Protein AF-0000000075213622 (afdb_homodimer)

Solvent-accessible surface area (backbone atoms only — not comparable to full-atom values): 25535 Å² total; per-residue (Å²): 132,54,26,44,43,54,54,49,51,51,46,37,71,61,25,39,61,85,67,30,54,88,82,57,51,57,38,82,80,42,75,55,56,82,38,69,41,51,27,35,33,34,40,50,58,63,42,59,69,46,49,52,51,34,58,75,68,65,31,28,29,39,41,19,34,44,50,78,57,61,88,70,76,94,72,79,48,86,88,35,46,69,38,47,29,57,76,63,66,26,27,33,37,25,46,32,58,16,24,32,38,19,79,76,12,23,26,47,36,39,36,55,63,69,54,42,38,86,65,48,70,40,80,87,27,52,28,30,34,22,29,44,89,61,68,35,47,46,70,57,47,52,54,48,49,29,64,64,49,70,44,75,41,34,35,30,29,70,50,95,58,66,36,36,33,37,22,33,15,50,22,73,42,59,90,46,49,69,66,33,58,76,75,24,48,28,36,41,29,10,50,66,53,65,70,59,49,51,50,30,49,77,68,65,36,25,36,33,28,50,30,32,64,46,31,34,37,59,24,51,56,58,46,49,59,61,49,44,71,72,39,73,80,38,46,78,40,73,49,78,88,69,75,67,64,41,71,83,134,54,25,45,42,55,55,49,50,52,45,35,70,62,24,38,63,86,67,30,52,88,83,57,52,56,39,82,79,43,75,55,56,81,39,70,39,51,27,34,32,35,40,49,58,64,41,58,70,46,50,51,51,33,58,75,69,64,31,29,30,39,40,21,31,46,47,78,57,60,86,70,78,93,72,81,48,86,86,35,46,69,37,47,30,58,75,63,65,27,27,33,38,24,47,32,57,16,24,33,38,18,80,75,12,24,24,47,38,39,35,55,63,69,53,43,40,87,64,48,70,40,79,88,26,53,28,30,36,22,28,43,91,62,69,35,47,45,70,57,46,52,54,48,48,29,64,64,49,72,44,77,43,35,34,31,28,70,52,95,58,66,36,35,32,37,21,32,14,49,22,74,42,61,89,45,48,70,64,34,57,76,74,25,49,28,36,40,27,10,49,65,50,65,70,59,49,50,50,30,49,78,67,66,38,24,36,34,28,50,28,33,63,46,31,32,38,60,23,51,58,58,46,52,59,60,48,45,70,71,38,74,80,37,47,79,41,72,48,79,87,70,76,68,65,41,69,83

InterPro domains:
  IPR002678 DUF34/NIF3 [PF01784] (3-243)
  IPR002678 DUF34/NIF3 [PTHR13799] (2-243)
  IPR002678 DUF34/NIF3 [TIGR00486] (4-237)
  IPR036069 DUF34/NIF3 superfamily [SSF102705] (1-245)

Nearest PDB structures (foldseek):
  2nyd-assembly1_A-3  TM=9.120E-01  e=1.279E-28  Staphylococcus aureus subsp. aureus N315
  3lnl-assembly1_A  TM=9.006E-01  e=4.734E-28  Staphylococcus aureus subsp. aureus N315
  3lnl-assembly1_B  TM=8.979E-01  e=3.842E-27  Staphylococcus aureus subsp. aureus N315
  2nyd-assembly1_B-3  TM=8.977E-01  e=7.390E-27  Staphylococcus aureus subsp. aureus N315
  2gx8-assembly1_C-2  TM=9.146E-01  e=9.361E-25  Bacillus cereus ATCC 14579

Secondary structure (DSSP, 8-state):
--BHHHHHHHHHHHS-GGGS-TT---EEEES-TT-B-SEEEEESS--HHHHHHHHHTT-SEEEESS-S-SS--S---TTSHHHHHHHTT-EEEE--HHHHHSTTSHHHHHHHHTT-EEEEEETTTTEEEEEEEEEE-HHHHHHHHHHHHT-SS-EEE--SSPEEEEEEE-SS-GGGHHHHHTT-SEEEES---HHHHHHHHHTT-EEEE--HHHHHHHHHHTHHHHHHHH-TTSEEEEPP----EEE-/--BHHHHHHHHHHHS-GGGS-TT---EEEES-TT-B-SEEEEESS--HHHHHHHHHTT-SEEEESS-S-SS--S---TTSHHHHHHHTT-EEEE--HHHHHSTTSHHHHHHHHTT-EEEEEETTTTEEEEEEEEEE-HHHHHHHHHHHHT-SS-EEE--SSPEEEEEEE-SS-GGGHHHHHTT-SEEEES---HHHHHHHHHTT-EEEE--HHHHHHHHHHTHHHHHHHH-TTSEEEEPP----EEE-

Sequence (496 aa):
MTTVKNIYDYINSVAPYESQEEWDNSGHLVGDFRKEVKKVVMSLDCTKAVVNFAKDINADLVLTHHPLIFGGLKNVMSDTAVYNLINSNIAYLCAHTNFDKAECGINTNLAKLLGLNDTYTMCDGFVLVGSLDSPMSMDDFAEYIEQQLGTAGIRYIDTDKLIKTVAVGGGACSEFMFDALQKADCFVTGDLKYHEMLDASEAGFAVVSAGHFETENLPFLMFKENLEQIFTDVEFVVAPRENPVKTIMTTVKNIYDYINSVAPYESQEEWDNSGHLVGDFRKEVKKVVMSLDCTKAVVNFAKDINADLVLTHHPLIFGGLKNVMSDTAVYNLINSNIAYLCAHTNFDKAECGINTNLAKLLGLNDTYTMCDGFVLVGSLDSPMSMDDFAEYIEQQLGTAGIRYIDTDKLIKTVAVGGGACSEFMFDALQKADCFVTGDLKYHEMLDASEAGFAVVSAGHFETENLPFLMFKENLEQIFTDVEFVVAPRENPVKTI

Structure (mmCIF, N/CA/C/O backbone):
data_AF-0000000075213622-model_v1
#
loop_
_entity.id
_entity.type
_entity.pdbx_description
1 polymer 'GTP cyclohydrolase 1 type 2 homolog'
#
loop_
_atom_site.group_PDB
_atom_site.id
_atom_site.type_symbol
_atom_site.label_atom_id
_atom_site.label_alt_id
_atom_site.label_comp_id
_atom_site.label_asym_id
_atom_site.label_entity_id
_atom_site.label_seq_id
_atom_site.pdbx_PDB_ins_code
_atom_site.Cartn_x
_atom_site.Cartn_y
_atom_site.Cartn_z
_atom_site.occupancy
_atom_site.B_iso_or_equiv
_atom_site.auth_seq_id
_atom_site.auth_comp_id
_atom_site.auth_asym_id
_atom_site.auth_atom_id
_atom_site.pdbx_PDB_model_num
ATOM 1 N N . MET A 1 1 ? -8.25 -41.625 -14.445 1 91.75 1 MET A N 1
ATOM 2 C CA . MET A 1 1 ? -9.07 -40.438 -14.219 1 91.75 1 MET A CA 1
ATOM 3 C C . MET A 1 1 ? -8.469 -39.562 -13.125 1 91.75 1 MET A C 1
ATOM 5 O O . MET A 1 1 ? -8.188 -40.031 -12.023 1 91.75 1 MET A O 1
ATOM 9 N N . THR A 1 2 ? -8.156 -38.406 -13.398 1 97.94 2 THR A N 1
ATOM 10 C CA . THR A 1 2 ? -7.508 -37.5 -12.469 1 97.94 2 THR A CA 1
ATOM 11 C C . THR A 1 2 ? -8.477 -37.062 -11.367 1 97.94 2 THR A C 1
ATOM 13 O O . THR A 1 2 ? -9.648 -36.781 -11.641 1 97.94 2 THR A O 1
ATOM 16 N N . THR A 1 3 ? -7.988 -37.094 -10.117 1 98.56 3 THR A N 1
ATOM 17 C CA . THR A 1 3 ? -8.797 -36.656 -8.984 1 98.56 3 THR A CA 1
ATOM 18 C C . THR A 1 3 ? -8.188 -35.406 -8.336 1 98.56 3 THR A C 1
ATOM 20 O O . THR A 1 3 ? -7.066 -35.031 -8.656 1 98.56 3 THR A O 1
ATOM 23 N N . VAL A 1 4 ? -8.953 -34.844 -7.414 1 98.62 4 VAL A N 1
ATOM 24 C CA . VAL A 1 4 ? -8.453 -33.719 -6.637 1 98.62 4 VAL A CA 1
ATOM 25 C C . VAL A 1 4 ? -7.164 -34.094 -5.918 1 98.62 4 VAL A C 1
ATOM 27 O O . VAL A 1 4 ? -6.211 -33.312 -5.863 1 98.62 4 VAL A O 1
ATOM 30 N N . LYS A 1 5 ? -7.117 -35.312 -5.449 1 98.62 5 LYS A N 1
ATOM 31 C CA . LYS A 1 5 ? -5.949 -35.812 -4.73 1 98.62 5 LYS A CA 1
ATOM 32 C C . LYS A 1 5 ? -4.727 -35.875 -5.641 1 98.62 5 LYS A C 1
ATOM 34 O O . LYS A 1 5 ? -3.615 -35.531 -5.219 1 98.62 5 LYS A O 1
ATOM 39 N N . ASN A 1 6 ? -4.957 -36.312 -6.82 1 98.69 6 ASN A N 1
ATOM 40 C CA . ASN A 1 6 ? -3.846 -36.344 -7.766 1 98.69 6 ASN A CA 1
ATOM 41 C C . ASN A 1 6 ? -3.217 -34.969 -7.977 1 98.69 6 ASN A C 1
ATOM 43 O O . ASN A 1 6 ? -1.992 -34.844 -7.984 1 98.69 6 ASN A O 1
ATOM 47 N N . ILE A 1 7 ? -4.039 -34 -8.141 1 98.69 7 ILE A N 1
ATOM 48 C CA . ILE A 1 7 ? -3.564 -32.625 -8.359 1 98.69 7 ILE A CA 1
ATOM 49 C C . ILE A 1 7 ? -2.898 -32.094 -7.086 1 98.69 7 ILE A C 1
ATOM 51 O O . ILE A 1 7 ? -1.819 -31.516 -7.145 1 98.69 7 ILE A O 1
ATOM 55 N N . TYR A 1 8 ? -3.512 -32.375 -6.012 1 98.75 8 TYR A N 1
ATOM 56 C CA . TYR A 1 8 ? -2.934 -32.031 -4.719 1 98.75 8 TYR A CA 1
ATOM 57 C C . TYR A 1 8 ? -1.547 -32.656 -4.559 1 98.75 8 TYR A C 1
ATOM 59 O O . TYR A 1 8 ? -0.603 -31.953 -4.156 1 98.75 8 TYR A O 1
ATOM 67 N N . ASP A 1 9 ? -1.453 -33.906 -4.836 1 98.75 9 ASP A N 1
ATOM 68 C CA . ASP A 1 9 ? -0.198 -34.625 -4.656 1 98.75 9 ASP A CA 1
ATOM 69 C C . ASP A 1 9 ? 0.89 -34.062 -5.574 1 98.75 9 ASP A C 1
ATOM 71 O O . ASP A 1 9 ? 2.055 -33.969 -5.176 1 98.75 9 ASP A O 1
ATOM 75 N N . TYR A 1 10 ? 0.536 -33.781 -6.738 1 98.44 10 TYR A N 1
ATOM 76 C CA . TYR A 1 10 ? 1.529 -33.188 -7.637 1 98.44 10 TYR A CA 1
ATOM 77 C C . TYR A 1 10 ? 2.018 -31.844 -7.109 1 98.44 10 TYR A C 1
ATOM 79 O O . TYR A 1 10 ? 3.223 -31.609 -7.039 1 98.44 10 TYR A O 1
ATOM 87 N N . ILE A 1 11 ? 1.099 -30.984 -6.719 1 98.69 11 ILE A N 1
ATOM 88 C CA . ILE A 1 11 ? 1.488 -29.688 -6.176 1 98.69 11 ILE A CA 1
ATOM 89 C C . ILE A 1 11 ? 2.379 -29.891 -4.953 1 98.69 11 ILE A C 1
ATOM 91 O O . ILE A 1 11 ? 3.408 -29.219 -4.812 1 98.69 11 ILE A O 1
ATOM 95 N N . ASN A 1 12 ? 1.984 -30.812 -4.145 1 98.62 12 ASN A N 1
ATOM 96 C CA . ASN A 1 12 ? 2.762 -31.109 -2.947 1 98.62 12 ASN A CA 1
ATOM 97 C C . ASN A 1 12 ? 4.18 -31.562 -3.297 1 98.62 12 ASN A C 1
ATOM 99 O O . ASN A 1 12 ? 5.117 -31.328 -2.533 1 98.62 12 ASN A O 1
ATOM 103 N N . SER A 1 13 ? 4.359 -32.219 -4.367 1 98.38 13 SER A N 1
ATOM 104 C CA . SER A 1 13 ? 5.672 -32.688 -4.777 1 98.38 13 SER A CA 1
ATOM 105 C C . SER A 1 13 ? 6.574 -31.562 -5.234 1 98.38 13 SER A C 1
ATOM 107 O O . SER A 1 13 ? 7.785 -31.594 -5.008 1 98.38 13 SER A O 1
ATOM 109 N N . VAL A 1 14 ? 6.07 -30.531 -5.816 1 97.94 14 VAL A N 1
ATOM 110 C CA . VAL A 1 14 ? 6.895 -29.469 -6.375 1 97.94 14 VAL A CA 1
ATOM 111 C C . VAL A 1 14 ? 6.91 -28.266 -5.422 1 97.94 14 VAL A C 1
ATOM 113 O O . VAL A 1 14 ? 7.832 -27.453 -5.453 1 97.94 14 VAL A O 1
ATOM 116 N N . ALA A 1 15 ? 5.898 -28.141 -4.656 1 98.19 15 ALA A N 1
ATOM 117 C CA . ALA A 1 15 ? 5.742 -27.125 -3.617 1 98.19 15 ALA A CA 1
ATOM 118 C C . ALA A 1 15 ? 5.141 -27.734 -2.35 1 98.19 15 ALA A C 1
ATOM 120 O O . ALA A 1 15 ? 3.955 -27.547 -2.07 1 98.19 15 ALA A O 1
ATOM 121 N N . PRO A 1 16 ? 5.965 -28.328 -1.619 1 98.31 16 PRO A N 1
ATOM 122 C CA . PRO A 1 16 ? 5.445 -29.078 -0.468 1 98.31 16 PRO A CA 1
ATOM 123 C C . PRO A 1 16 ? 4.613 -28.203 0.471 1 98.31 16 PRO A C 1
ATOM 125 O O . PRO A 1 16 ? 5.078 -27.156 0.91 1 98.31 16 PRO A O 1
ATOM 128 N N . TYR A 1 17 ? 3.404 -28.703 0.839 1 98.19 17 TYR A N 1
ATOM 129 C CA . TYR A 1 17 ? 2.498 -27.953 1.697 1 98.19 17 TYR A CA 1
ATOM 130 C C . TYR A 1 17 ? 3.074 -27.797 3.1 1 98.19 17 TYR A C 1
ATOM 132 O O . TYR A 1 17 ? 2.803 -26.812 3.785 1 98.19 17 TYR A O 1
ATOM 140 N N . GLU A 1 18 ? 3.949 -28.656 3.51 1 97.44 18 GLU A N 1
ATOM 141 C CA . GLU A 1 18 ? 4.559 -28.609 4.836 1 97.44 18 GLU A CA 1
ATOM 142 C C . GLU A 1 18 ? 5.52 -27.422 4.957 1 97.44 18 GLU A C 1
ATOM 144 O O . GLU A 1 18 ? 5.875 -27.016 6.062 1 97.44 18 GLU A O 1
ATOM 149 N N . SER A 1 19 ? 5.977 -26.891 3.857 1 97.06 19 SER A N 1
ATOM 150 C CA . SER A 1 19 ? 6.934 -25.797 3.869 1 97.06 19 SER A CA 1
ATOM 151 C C . SER A 1 19 ? 6.23 -24.453 4.043 1 97.06 19 SER A C 1
ATOM 153 O O . SER A 1 19 ? 6.887 -23.422 4.172 1 97.06 19 SER A O 1
ATOM 155 N N . GLN A 1 20 ? 4.859 -24.453 4.102 1 97.31 20 GLN A N 1
ATOM 156 C CA . GLN A 1 20 ? 4.121 -23.203 4.223 1 97.31 20 GLN A CA 1
ATOM 157 C C . GLN A 1 20 ? 4.398 -22.531 5.562 1 97.31 20 GLN A C 1
ATOM 159 O O . GLN A 1 20 ? 4.82 -23.188 6.52 1 97.31 20 GLN A O 1
ATOM 164 N N . GLU A 1 21 ? 4.242 -21.234 5.637 1 96.81 21 GLU A N 1
ATOM 165 C CA . GLU A 1 21 ? 4.367 -20.531 6.914 1 96.81 21 GLU A CA 1
ATOM 166 C C . GLU A 1 21 ? 3.352 -21.047 7.93 1 96.81 21 GLU A C 1
ATOM 168 O O . GLU A 1 21 ? 2.266 -21.5 7.555 1 96.81 21 GLU A O 1
ATOM 173 N N . GLU A 1 22 ? 3.652 -20.891 9.188 1 95.31 22 GLU A N 1
ATOM 174 C CA . GLU A 1 22 ? 2.82 -21.422 10.266 1 95.31 22 GLU A CA 1
ATOM 175 C C . GLU A 1 22 ? 1.437 -20.766 10.25 1 95.31 22 GLU A C 1
ATOM 177 O O . GLU A 1 22 ? 0.438 -21.422 10.562 1 95.31 22 GLU A O 1
ATOM 182 N N . TRP A 1 23 ? 1.413 -19.516 9.891 1 94.31 23 TRP A N 1
ATOM 183 C CA . TRP A 1 23 ? 0.159 -18.766 9.938 1 94.31 23 TRP A CA 1
ATOM 184 C C . TRP A 1 23 ? -0.68 -19.031 8.695 1 94.31 23 TRP A C 1
ATOM 186 O O . TRP A 1 23 ? -1.842 -18.625 8.617 1 94.31 23 TRP A O 1
ATOM 196 N N . ASP A 1 24 ? -0.094 -19.656 7.715 1 96.31 24 ASP A N 1
ATOM 197 C CA . ASP A 1 24 ? -0.722 -19.859 6.414 1 96.31 24 ASP A CA 1
ATOM 198 C C . ASP A 1 24 ? -1.723 -21 6.457 1 96.31 24 ASP A C 1
ATOM 200 O O . ASP A 1 24 ? -1.814 -21.719 7.457 1 96.31 24 ASP A O 1
ATOM 204 N N . ASN A 1 25 ? -2.584 -21.109 5.359 1 97 25 ASN A N 1
ATOM 205 C CA . ASN A 1 25 ? -3.568 -22.172 5.254 1 97 25 ASN A CA 1
ATOM 206 C C . ASN A 1 25 ? -3.682 -22.703 3.826 1 97 25 ASN A C 1
ATOM 208 O O . ASN A 1 25 ? -4.777 -22.75 3.266 1 97 25 ASN A O 1
ATOM 212 N N . SER A 1 26 ? -2.566 -23.047 3.279 1 97.88 26 SER A N 1
ATOM 213 C CA . SER A 1 26 ? -2.541 -23.641 1.942 1 97.88 26 SER A CA 1
ATOM 214 C C . SER A 1 26 ? -2.959 -25.094 1.971 1 97.88 26 SER A C 1
ATOM 216 O O . SER A 1 26 ? -2.701 -25.812 2.947 1 97.88 26 SER A O 1
ATOM 218 N N . GLY A 1 27 ? -3.609 -25.594 0.92 1 97.94 27 GLY A N 1
ATOM 219 C CA . GLY A 1 27 ? -3.986 -27 0.844 1 97.94 27 GLY A CA 1
ATOM 220 C C . GLY A 1 27 ? -5.367 -27.219 0.259 1 97.94 27 GLY A C 1
ATOM 221 O O . GLY A 1 27 ? -5.828 -26.422 -0.57 1 97.94 27 GLY A O 1
ATOM 222 N N . HIS A 1 28 ? -5.879 -28.438 0.481 1 98.06 28 HIS A N 1
ATOM 223 C CA . HIS A 1 28 ? -7.25 -28.781 0.128 1 98.06 28 HIS A CA 1
ATOM 224 C C . HIS A 1 28 ? -8.227 -28.297 1.199 1 98.06 28 HIS A C 1
ATOM 226 O O . HIS A 1 28 ? -8.305 -28.891 2.277 1 98.06 28 HIS A O 1
ATOM 232 N N . LEU A 1 29 ? -9.016 -27.25 0.853 1 97.06 29 LEU A N 1
ATOM 233 C CA . LEU A 1 29 ? -9.781 -26.578 1.904 1 97.06 29 LEU A CA 1
ATOM 234 C C . LEU A 1 29 ? -11.273 -26.859 1.739 1 97.06 29 LEU A C 1
ATOM 236 O O . LEU A 1 29 ? -12.047 -26.672 2.68 1 97.06 29 LEU A O 1
ATOM 240 N N . VAL A 1 30 ? -11.695 -27.172 0.53 1 97 30 VAL A N 1
ATOM 241 C CA . VAL A 1 30 ? -13.109 -27.453 0.294 1 97 30 VAL A CA 1
ATOM 242 C C . VAL A 1 30 ? -13.25 -28.656 -0.64 1 97 30 VAL A C 1
ATOM 244 O O . VAL A 1 30 ? -12.609 -28.719 -1.688 1 97 30 VAL A O 1
ATOM 247 N N . GLY A 1 31 ? -14.102 -29.656 -0.318 1 96.38 31 GLY A N 1
ATOM 248 C CA . GLY A 1 31 ? -14.461 -30.734 -1.235 1 96.38 31 GLY A CA 1
ATOM 249 C C . GLY A 1 31 ? -13.922 -32.094 -0.82 1 96.38 31 GLY A C 1
ATOM 250 O O . GLY A 1 31 ? -13.672 -32.312 0.364 1 96.38 31 GLY A O 1
ATOM 251 N N . ASP A 1 32 ? -13.922 -33.031 -1.831 1 96.44 32 ASP A N 1
ATOM 252 C CA . ASP A 1 32 ? -13.539 -34.406 -1.654 1 96.44 32 ASP A CA 1
ATOM 253 C C . ASP A 1 32 ? -12.312 -34.75 -2.502 1 96.44 32 ASP A C 1
ATOM 255 O O . ASP A 1 32 ? -12.297 -34.531 -3.711 1 96.44 32 ASP A O 1
ATOM 259 N N . PHE A 1 33 ? -11.375 -35.281 -1.817 1 96.25 33 PHE A N 1
ATOM 260 C CA . PHE A 1 33 ? -10.156 -35.719 -2.506 1 96.25 33 PHE A CA 1
ATOM 261 C C . PHE A 1 33 ? -10.461 -36.719 -3.605 1 96.25 33 PHE A C 1
ATOM 263 O O . PHE A 1 33 ? -9.75 -36.781 -4.605 1 96.25 33 PHE A O 1
ATOM 270 N N . ARG A 1 34 ? -11.586 -37.469 -3.488 1 96.94 34 ARG A N 1
ATOM 271 C CA . ARG A 1 34 ? -11.922 -38.562 -4.414 1 96.94 34 ARG A CA 1
ATOM 272 C C . ARG A 1 34 ? -12.656 -38.031 -5.637 1 96.94 34 ARG A C 1
ATOM 274 O O . ARG A 1 34 ? -12.82 -38.75 -6.629 1 96.94 34 ARG A O 1
ATOM 281 N N . LYS A 1 35 ? -12.891 -36.719 -5.609 1 97.75 35 LYS A N 1
ATOM 282 C CA . LYS A 1 35 ? -13.664 -36.156 -6.715 1 97.75 35 LYS A CA 1
ATOM 283 C C . LYS A 1 35 ? -12.867 -36.188 -8.016 1 97.75 35 LYS A C 1
ATOM 285 O O . LYS A 1 35 ? -11.695 -35.812 -8.039 1 97.75 35 LYS A O 1
ATOM 290 N N . GLU A 1 36 ? -13.594 -36.656 -9.031 1 98.38 36 GLU A N 1
ATOM 291 C CA . GLU A 1 36 ? -12.984 -36.625 -10.359 1 98.38 36 GLU A CA 1
ATOM 292 C C . GLU A 1 36 ? -12.922 -35.188 -10.883 1 98.38 36 GLU A C 1
ATOM 294 O O . GLU A 1 36 ? -13.867 -34.406 -10.703 1 98.38 36 GLU A O 1
ATOM 299 N N . VAL A 1 37 ? -11.789 -34.906 -11.586 1 98.69 37 VAL A N 1
ATOM 300 C CA . VAL A 1 37 ? -11.578 -33.562 -12.094 1 98.69 37 VAL A CA 1
ATOM 301 C C . VAL A 1 37 ? -11.375 -33.594 -13.609 1 98.69 37 VAL A C 1
ATOM 303 O O . VAL A 1 37 ? -10.469 -34.281 -14.102 1 98.69 37 VAL A O 1
ATOM 306 N N . LYS A 1 38 ? -12.188 -32.812 -14.273 1 98.56 38 LYS A N 1
ATOM 307 C CA . LYS A 1 38 ? -12.039 -32.656 -15.719 1 98.56 38 LYS A CA 1
ATOM 308 C C . LYS A 1 38 ? -11.711 -31.219 -16.078 1 98.56 38 LYS A C 1
ATOM 310 O O . LYS A 1 38 ? -11.195 -30.953 -17.172 1 98.56 38 LYS A O 1
ATOM 315 N N . LYS A 1 39 ? -12.156 -30.422 -15.344 1 98.31 39 LYS A N 1
ATOM 316 C CA . LYS A 1 39 ? -11.961 -29 -15.609 1 98.31 39 LYS A CA 1
ATOM 317 C C . LYS A 1 39 ? -11.562 -28.25 -14.336 1 98.31 39 LYS A C 1
ATOM 319 O O . LYS A 1 39 ? -12.227 -28.375 -13.305 1 98.31 39 LYS A O 1
ATOM 324 N N . VAL A 1 40 ? -10.438 -27.484 -14.375 1 98.88 40 VAL A N 1
ATOM 325 C CA . VAL A 1 40 ? -9.922 -26.703 -13.258 1 98.88 40 VAL A CA 1
ATOM 326 C C . VAL A 1 40 ? -9.914 -25.219 -13.633 1 98.88 40 VAL A C 1
ATOM 328 O O . VAL A 1 40 ? -9.445 -24.844 -14.711 1 98.88 40 VAL A O 1
ATOM 331 N N . VAL A 1 41 ? -10.461 -24.375 -12.781 1 98.62 41 VAL A N 1
ATOM 332 C CA . VAL A 1 41 ? -10.336 -22.922 -12.922 1 98.62 41 VAL A CA 1
ATOM 333 C C . VAL A 1 41 ? -9.195 -22.406 -12.039 1 98.62 41 VAL A C 1
ATOM 335 O O . VAL A 1 41 ? -9.141 -22.719 -10.852 1 98.62 41 VAL A O 1
ATOM 338 N N . MET A 1 42 ? -8.289 -21.703 -12.672 1 98.44 42 MET A N 1
ATOM 339 C CA . MET A 1 42 ? -7.164 -21.125 -11.938 1 98.44 42 MET A CA 1
ATOM 340 C C . MET A 1 42 ? -7.324 -19.609 -11.812 1 98.44 42 MET A C 1
ATOM 342 O O . MET A 1 42 ? -7.754 -18.938 -12.75 1 98.44 42 MET A O 1
ATOM 346 N N . SER A 1 43 ? -7.02 -19.078 -10.664 1 97.44 43 SER A N 1
ATOM 347 C CA . SER A 1 43 ? -7.066 -17.656 -10.375 1 97.44 43 SER A CA 1
ATOM 348 C C . SER A 1 43 ? -6.18 -17.297 -9.188 1 97.44 43 SER A C 1
ATOM 350 O O . SER A 1 43 ? -5.762 -18.188 -8.438 1 97.44 43 SER A O 1
ATOM 352 N N . LEU A 1 44 ? -5.82 -16.031 -9.047 1 97.19 44 LEU A N 1
ATOM 353 C CA . LEU A 1 44 ? -5.035 -15.602 -7.895 1 97.19 44 LEU A CA 1
ATOM 354 C C . LEU A 1 44 ? -5.852 -15.719 -6.613 1 97.19 44 LEU A C 1
ATOM 356 O O . LEU A 1 44 ? -5.367 -16.234 -5.605 1 97.19 44 LEU A O 1
ATOM 360 N N . ASP A 1 45 ? -7.098 -15.219 -6.684 1 96 45 ASP A N 1
ATOM 361 C CA . ASP A 1 45 ? -8.016 -15.219 -5.551 1 96 45 ASP A CA 1
ATOM 362 C C . ASP A 1 45 ? -9.312 -15.953 -5.895 1 96 45 ASP A C 1
ATOM 364 O O . ASP A 1 45 ? -9.758 -15.93 -7.039 1 96 45 ASP A O 1
ATOM 368 N N . CYS A 1 46 ? -9.867 -16.578 -4.902 1 95.75 46 CYS A N 1
ATOM 369 C CA . CYS A 1 46 ? -11.156 -17.234 -5.086 1 95.75 46 CYS A CA 1
ATOM 370 C C . CYS A 1 46 ? -12.305 -16.312 -4.691 1 95.75 46 CYS A C 1
ATOM 372 O O . CYS A 1 46 ? -12.953 -16.531 -3.666 1 95.75 46 CYS A O 1
ATOM 374 N N . THR A 1 47 ? -12.57 -15.391 -5.547 1 93.12 47 THR A N 1
ATOM 375 C CA . THR A 1 47 ? -13.641 -14.43 -5.301 1 93.12 47 THR A CA 1
ATOM 376 C C . THR A 1 47 ? -14.992 -15.023 -5.691 1 93.12 47 THR A C 1
ATOM 378 O O . THR A 1 47 ? -15.062 -16.078 -6.316 1 93.12 47 THR A O 1
ATOM 381 N N . LYS A 1 48 ? -16.109 -14.336 -5.32 1 92.62 48 LYS A N 1
ATOM 382 C CA . LYS A 1 48 ? -17.438 -14.75 -5.754 1 92.62 48 LYS A CA 1
ATOM 383 C C . LYS A 1 48 ? -17.516 -14.82 -7.273 1 92.62 48 LYS A C 1
ATOM 385 O O . LYS A 1 48 ? -18.125 -15.734 -7.828 1 92.62 48 LYS A O 1
ATOM 390 N N . ALA A 1 49 ? -16.906 -13.852 -7.934 1 92.75 49 ALA A N 1
ATOM 391 C CA . ALA A 1 49 ? -16.906 -13.82 -9.391 1 92.75 49 ALA A CA 1
ATOM 392 C C . ALA A 1 49 ? -16.219 -15.055 -9.969 1 92.75 49 ALA A C 1
ATOM 394 O O . ALA A 1 49 ? -16.688 -15.617 -10.969 1 92.75 49 ALA A O 1
ATOM 395 N N . VAL A 1 50 ? -15.18 -15.516 -9.359 1 96.31 50 VAL A N 1
ATOM 396 C CA . VAL A 1 50 ? -14.445 -16.688 -9.82 1 96.31 50 VAL A CA 1
ATOM 397 C C . VAL A 1 50 ? -15.289 -17.938 -9.625 1 96.31 50 VAL A C 1
ATOM 399 O O . VAL A 1 50 ? -15.344 -18.812 -10.5 1 96.31 50 VAL A O 1
ATOM 402 N N . VAL A 1 51 ? -15.938 -18.031 -8.492 1 96.88 51 VAL A N 1
ATOM 403 C CA . VAL A 1 51 ? -16.797 -19.172 -8.211 1 96.88 51 VAL A CA 1
ATOM 404 C C . VAL A 1 51 ? -17.938 -19.234 -9.211 1 96.88 51 VAL A C 1
ATOM 406 O O . VAL A 1 51 ? -18.266 -20.297 -9.742 1 96.88 51 VAL A O 1
ATOM 409 N N . ASN A 1 52 ? -18.531 -18.047 -9.445 1 96.5 52 ASN A N 1
ATOM 410 C CA . ASN A 1 52 ? -19.609 -18 -10.43 1 96.5 52 ASN A CA 1
ATOM 411 C C . ASN A 1 52 ? -19.125 -18.438 -11.805 1 96.5 52 ASN A C 1
ATOM 413 O O . ASN A 1 52 ? -19.828 -19.156 -12.516 1 96.5 52 ASN A O 1
ATOM 417 N N . PHE A 1 53 ? -17.984 -18.016 -12.18 1 97.25 53 PHE A N 1
ATOM 418 C CA . PHE A 1 53 ? -17.406 -18.422 -13.445 1 97.25 53 PHE A CA 1
ATOM 419 C C . PHE A 1 53 ? -17.203 -19.922 -13.492 1 97.25 53 PHE A C 1
ATOM 421 O O . PHE A 1 53 ? -17.516 -20.562 -14.492 1 97.25 53 PHE A O 1
ATOM 428 N N . ALA A 1 54 ? -16.641 -20.484 -12.438 1 98.19 54 ALA A N 1
ATOM 429 C CA . ALA A 1 54 ? -16.422 -21.922 -12.352 1 98.19 54 ALA A CA 1
ATOM 430 C C . ALA A 1 54 ? -17.719 -22.688 -12.508 1 98.19 54 ALA A C 1
ATOM 432 O O . ALA A 1 54 ? -17.766 -23.719 -13.195 1 98.19 54 ALA A O 1
ATOM 433 N N . LYS A 1 55 ? -18.781 -22.172 -11.875 1 98 55 LYS A N 1
ATOM 434 C CA . LYS A 1 55 ? -20.094 -22.766 -12.008 1 98 55 LYS A CA 1
ATOM 435 C C . LYS A 1 55 ? -20.562 -22.75 -13.461 1 98 55 LYS A C 1
ATOM 437 O O . LYS A 1 55 ? -21.062 -23.766 -13.969 1 98 55 LYS A O 1
ATOM 442 N N . ASP A 1 56 ? -20.406 -21.609 -14.055 1 97.88 56 ASP A N 1
ATOM 443 C CA . ASP A 1 56 ? -20.891 -21.375 -15.406 1 97.88 56 ASP A CA 1
ATOM 444 C C . ASP A 1 56 ? -20.266 -22.359 -16.391 1 97.88 56 ASP A C 1
ATOM 446 O O . ASP A 1 56 ? -20.906 -22.766 -17.359 1 97.88 56 ASP A O 1
ATOM 450 N N . ILE A 1 57 ? -19.047 -22.797 -16.109 1 98.06 57 ILE A N 1
ATOM 451 C CA . ILE A 1 57 ? -18.391 -23.641 -17.094 1 98.06 57 ILE A CA 1
ATOM 452 C C . ILE A 1 57 ? -18.312 -25.078 -16.578 1 98.06 57 ILE A C 1
ATOM 454 O O . ILE A 1 57 ? -17.562 -25.906 -17.125 1 98.06 57 ILE A O 1
ATOM 458 N N . ASN A 1 58 ? -18.969 -25.328 -15.492 1 98.12 58 ASN A N 1
ATOM 459 C CA . ASN A 1 58 ? -19.078 -26.656 -14.891 1 98.12 58 ASN A CA 1
ATOM 460 C C . ASN A 1 58 ? -17.703 -27.203 -14.508 1 98.12 58 ASN A C 1
ATOM 462 O O . ASN A 1 58 ? -17.375 -28.344 -14.844 1 98.12 58 ASN A O 1
ATOM 466 N N . ALA A 1 59 ? -16.938 -26.359 -13.875 1 98.62 59 ALA A N 1
ATOM 467 C CA . ALA A 1 59 ? -15.641 -26.797 -13.383 1 98.62 59 ALA A CA 1
ATOM 468 C C . ALA A 1 59 ? -15.789 -27.734 -12.195 1 98.62 59 ALA A C 1
ATOM 470 O O . ALA A 1 59 ? -16.812 -27.703 -11.5 1 98.62 59 ALA A O 1
ATOM 471 N N . ASP A 1 60 ? -14.758 -28.531 -12.016 1 98.75 60 ASP A N 1
ATOM 472 C CA . ASP A 1 60 ? -14.758 -29.484 -10.922 1 98.75 60 ASP A CA 1
ATOM 473 C C . ASP A 1 60 ? -13.898 -29 -9.758 1 98.75 60 ASP A C 1
ATOM 475 O O . ASP A 1 60 ? -14.078 -29.438 -8.625 1 98.75 60 ASP A O 1
ATOM 479 N N . LEU A 1 61 ? -12.93 -28.109 -10.078 1 98.81 61 LEU A N 1
ATOM 480 C CA . LEU A 1 61 ? -11.938 -27.641 -9.109 1 98.81 61 LEU A CA 1
ATOM 481 C C . LEU A 1 61 ? -11.539 -26.203 -9.383 1 98.81 61 LEU A C 1
ATOM 483 O O . LEU A 1 61 ? -11.344 -25.812 -10.531 1 98.81 61 LEU A O 1
ATOM 487 N N . VAL A 1 62 ? -11.516 -25.406 -8.336 1 98.75 62 VAL A N 1
ATOM 488 C CA . VAL A 1 62 ? -10.875 -24.094 -8.383 1 98.75 62 VAL A CA 1
ATOM 489 C C . VAL A 1 62 ? -9.523 -24.156 -7.676 1 98.75 62 VAL A C 1
ATOM 491 O O . VAL A 1 62 ? -9.422 -24.688 -6.57 1 98.75 62 VAL A O 1
ATOM 494 N N . LEU A 1 63 ? -8.477 -23.75 -8.344 1 98.81 63 LEU A N 1
ATOM 495 C CA . LEU A 1 63 ? -7.117 -23.672 -7.816 1 98.81 63 LEU A CA 1
ATOM 496 C C . LEU A 1 63 ? -6.629 -22.234 -7.754 1 98.81 63 LEU A C 1
ATOM 498 O O . LEU A 1 63 ? -6.531 -21.562 -8.781 1 98.81 63 LEU A O 1
ATOM 502 N N . THR A 1 64 ? -6.34 -21.75 -6.562 1 98.38 64 THR A N 1
ATOM 503 C CA . THR A 1 64 ? -5.875 -20.375 -6.43 1 98.38 64 THR A CA 1
ATOM 504 C C . THR A 1 64 ? -4.531 -20.328 -5.707 1 98.38 64 THR A C 1
ATOM 506 O O . THR A 1 64 ? -4.098 -21.328 -5.125 1 98.38 64 THR A O 1
ATOM 509 N N . HIS A 1 65 ? -3.887 -19.141 -5.801 1 98.31 65 HIS A N 1
ATOM 510 C CA . HIS A 1 65 ? -2.697 -18.891 -4.996 1 98.31 65 HIS A CA 1
ATOM 511 C C . HIS A 1 65 ? -3.068 -18.547 -3.559 1 98.31 65 HIS A C 1
ATOM 513 O O . HIS A 1 65 ? -2.672 -19.25 -2.627 1 98.31 65 HIS A O 1
ATOM 519 N N . HIS A 1 66 ? -3.895 -17.531 -3.402 1 97.44 66 HIS A N 1
ATOM 520 C CA . HIS A 1 66 ? -4.316 -17.109 -2.07 1 97.44 66 HIS A CA 1
ATOM 521 C C . HIS A 1 66 ? -5.387 -18.047 -1.514 1 97.44 66 HIS A C 1
ATOM 523 O O . HIS A 1 66 ? -6.297 -18.453 -2.238 1 97.44 66 HIS A O 1
ATOM 529 N N . PRO A 1 67 ? -5.344 -18.344 -0.274 1 97.62 67 PRO A N 1
ATOM 530 C CA . PRO A 1 67 ? -6.363 -19.203 0.333 1 97.62 67 PRO A CA 1
ATOM 531 C C . PRO A 1 67 ? -7.711 -18.5 0.496 1 97.62 67 PRO A C 1
ATOM 533 O O . PRO A 1 67 ? -7.762 -17.359 0.974 1 97.62 67 PRO A O 1
ATOM 536 N N . LEU A 1 68 ? -8.703 -19.219 0.114 1 95.38 68 LEU A N 1
ATOM 537 C CA . LEU A 1 68 ? -10.07 -18.75 0.326 1 95.38 68 LEU A CA 1
ATOM 538 C C . LEU A 1 68 ? -10.383 -18.641 1.815 1 95.38 68 LEU A C 1
ATOM 540 O O . LEU A 1 68 ? -11.102 -17.734 2.238 1 95.38 68 LEU A O 1
ATOM 544 N N . ILE A 1 69 ? -9.914 -19.578 2.568 1 93.44 69 ILE A N 1
ATOM 545 C CA . ILE A 1 69 ? -10.055 -19.609 4.02 1 93.44 69 ILE A CA 1
ATOM 546 C C . ILE A 1 69 ? -8.695 -19.391 4.68 1 93.44 69 ILE A C 1
ATOM 548 O O . ILE A 1 69 ? -7.824 -20.266 4.621 1 93.44 69 ILE A O 1
ATOM 552 N N . PHE A 1 70 ? -8.57 -18.203 5.293 1 88.81 70 PHE A N 1
ATOM 553 C CA . PHE A 1 70 ? -7.273 -17.859 5.867 1 88.81 70 PHE A CA 1
ATOM 554 C C . PHE A 1 70 ? -7.309 -17.984 7.387 1 88.81 70 PHE A C 1
ATOM 556 O O . PHE A 1 70 ? -6.508 -18.719 7.973 1 88.81 70 PHE A O 1
ATOM 563 N N . GLY A 1 71 ? -8.211 -17.344 8.109 1 86.12 71 GLY A N 1
ATOM 564 C CA . GLY A 1 71 ? -8.297 -17.297 9.555 1 86.12 71 GLY A CA 1
ATOM 565 C C . GLY A 1 71 ? -9.445 -18.109 10.117 1 86.12 71 GLY A C 1
ATOM 566 O O . GLY A 1 71 ? -9.875 -17.891 11.25 1 86.12 71 GLY A O 1
ATOM 567 N N . GLY A 1 72 ? -9.938 -18.984 9.344 1 86.06 72 GLY A N 1
ATOM 568 C CA . GLY A 1 72 ? -11.062 -19.781 9.812 1 86.06 72 GLY A CA 1
ATOM 569 C C . GLY A 1 72 ? -12.406 -19.156 9.5 1 86.06 72 GLY A C 1
ATOM 570 O O . GLY A 1 72 ? -12.477 -18 9.078 1 86.06 72 GLY A O 1
ATOM 571 N N . LEU A 1 73 ? -13.445 -19.859 9.641 1 88.94 73 LEU A N 1
ATOM 572 C CA . LEU A 1 73 ? -14.805 -19.422 9.336 1 88.94 73 LEU A CA 1
ATOM 573 C C . LEU A 1 73 ? -15.672 -19.453 10.586 1 88.94 73 LEU A C 1
ATOM 575 O O . LEU A 1 73 ? -15.633 -20.422 11.352 1 88.94 73 LEU A O 1
ATOM 579 N N . LYS A 1 74 ? -16.422 -18.391 10.797 1 86.94 74 LYS A N 1
ATOM 580 C CA . LYS A 1 74 ? -17.375 -18.359 11.898 1 86.94 74 LYS A CA 1
ATOM 581 C C . LYS A 1 74 ? -18.797 -18.672 11.406 1 86.94 74 LYS A C 1
ATOM 583 O O . LYS A 1 74 ? -19.656 -19.062 12.188 1 86.94 74 LYS A O 1
ATOM 588 N N . ASN A 1 75 ? -19 -18.453 10.141 1 86.31 75 ASN A N 1
ATOM 589 C CA . ASN A 1 75 ? -20.281 -18.734 9.477 1 86.31 75 ASN A CA 1
ATOM 590 C C . ASN A 1 75 ? -20.094 -18.984 7.984 1 86.31 75 ASN A C 1
ATOM 592 O O . ASN A 1 75 ? -19.078 -18.578 7.406 1 86.31 75 ASN A O 1
ATOM 596 N N . VAL A 1 76 ? -20.844 -19.766 7.469 1 90.19 76 VAL A N 1
ATOM 597 C CA . VAL A 1 76 ? -20.906 -20.016 6.035 1 90.19 76 VAL A CA 1
ATOM 598 C C . VAL A 1 76 ? -22.312 -19.734 5.52 1 90.19 76 VAL A C 1
ATOM 600 O O . VAL A 1 76 ? -23.219 -20.562 5.664 1 90.19 76 VAL A O 1
ATOM 603 N N . MET A 1 77 ? -22.453 -18.531 4.91 1 89.94 77 MET A N 1
ATOM 604 C CA . MET A 1 77 ? -23.766 -18.078 4.449 1 89.94 77 MET A CA 1
ATOM 605 C C . MET A 1 77 ? -23.875 -18.203 2.934 1 89.94 77 MET A C 1
ATOM 607 O O . MET A 1 77 ? -22.875 -18.406 2.244 1 89.94 77 MET A O 1
ATOM 611 N N . SER A 1 78 ? -25.094 -18.062 2.396 1 92.38 78 SER A N 1
ATOM 612 C CA . SER A 1 78 ? -25.391 -18.328 0.995 1 92.38 78 SER A CA 1
ATOM 613 C C . SER A 1 78 ? -24.641 -17.359 0.076 1 92.38 78 SER A C 1
ATOM 615 O O . SER A 1 78 ? -24.484 -17.625 -1.116 1 92.38 78 SER A O 1
ATOM 617 N N . ASP A 1 79 ? -24.125 -16.281 0.593 1 89.75 79 ASP A N 1
ATOM 618 C CA . ASP A 1 79 ? -23.484 -15.297 -0.255 1 89.75 79 ASP A CA 1
ATOM 619 C C . ASP A 1 79 ? -21.953 -15.422 -0.177 1 89.75 79 ASP A C 1
ATOM 621 O O . ASP A 1 79 ? -21.234 -14.562 -0.678 1 89.75 79 ASP A O 1
ATOM 625 N N . THR A 1 80 ? -21.484 -16.484 0.404 1 90.12 80 THR A N 1
ATOM 626 C CA . THR A 1 80 ? -20.047 -16.688 0.525 1 90.12 80 THR A CA 1
ATOM 627 C C . THR A 1 80 ? -19.531 -17.625 -0.568 1 90.12 80 THR A C 1
ATOM 629 O O . THR A 1 80 ? -20.281 -18.469 -1.069 1 90.12 80 THR A O 1
ATOM 632 N N . ALA A 1 81 ? -18.297 -17.484 -0.903 1 93.38 81 ALA A N 1
ATOM 633 C CA . ALA A 1 81 ? -17.656 -18.328 -1.901 1 93.38 81 ALA A CA 1
ATOM 634 C C . ALA A 1 81 ? -17.656 -19.797 -1.449 1 93.38 81 ALA A C 1
ATOM 636 O O . ALA A 1 81 ? -17.906 -20.703 -2.246 1 93.38 81 ALA A O 1
ATOM 637 N N . VAL A 1 82 ? -17.391 -20 -0.173 1 94.81 82 VAL A N 1
ATOM 638 C CA . VAL A 1 82 ? -17.312 -21.359 0.365 1 94.81 82 VAL A CA 1
ATOM 639 C C . VAL A 1 82 ? -18.656 -22.062 0.176 1 94.81 82 VAL A C 1
ATOM 641 O O . VAL A 1 82 ? -18.703 -23.203 -0.289 1 94.81 82 VAL A O 1
ATOM 644 N N . TYR A 1 83 ? -19.734 -21.344 0.543 1 94.44 83 TYR A N 1
ATOM 645 C CA . TYR A 1 83 ? -21.062 -21.922 0.393 1 94.44 83 TYR A CA 1
ATOM 646 C C . TYR A 1 83 ? -21.344 -22.297 -1.059 1 94.44 83 TYR A C 1
ATOM 648 O O . TYR A 1 83 ? -21.828 -23.391 -1.341 1 94.44 83 TYR A O 1
ATOM 656 N N . ASN A 1 84 ? -20.969 -21.438 -1.893 1 96.31 84 ASN A N 1
ATOM 657 C CA . ASN A 1 84 ? -21.312 -21.625 -3.301 1 96.31 84 ASN A CA 1
ATOM 658 C C . ASN A 1 84 ? -20.453 -22.719 -3.93 1 96.31 84 ASN A C 1
ATOM 660 O O . ASN A 1 84 ? -20.922 -23.453 -4.812 1 96.31 84 ASN A O 1
ATOM 664 N N . LEU A 1 85 ? -19.25 -22.859 -3.523 1 97.31 85 LEU A N 1
ATOM 665 C CA . LEU A 1 85 ? -18.422 -23.969 -3.965 1 97.31 85 LEU A CA 1
ATOM 666 C C . LEU A 1 85 ? -19.062 -25.312 -3.584 1 97.31 85 LEU A C 1
ATOM 668 O O . LEU A 1 85 ? -19.219 -26.188 -4.426 1 97.31 85 LEU A O 1
ATOM 672 N N . ILE A 1 86 ? -19.484 -25.391 -2.393 1 95.88 86 ILE A N 1
ATOM 673 C CA . ILE A 1 86 ? -20.062 -26.625 -1.864 1 95.88 86 ILE A CA 1
ATOM 674 C C . ILE A 1 86 ? -21.375 -26.922 -2.568 1 95.88 86 ILE A C 1
ATOM 676 O O . ILE A 1 86 ? -21.609 -28.047 -3.023 1 95.88 86 ILE A O 1
ATOM 680 N N . ASN A 1 87 ? -22.156 -25.875 -2.619 1 96.25 87 ASN A N 1
ATOM 681 C CA . ASN A 1 87 ? -23.484 -26.016 -3.213 1 96.25 87 ASN A CA 1
ATOM 682 C C . ASN A 1 87 ? -23.406 -26.422 -4.684 1 96.25 87 ASN A C 1
ATOM 684 O O . ASN A 1 87 ? -24.344 -27 -5.223 1 96.25 87 ASN A O 1
ATOM 688 N N . SER A 1 88 ? -22.344 -26.141 -5.344 1 97.5 88 SER A N 1
ATOM 689 C CA . SER A 1 88 ? -22.172 -26.453 -6.762 1 97.5 88 SER A CA 1
ATOM 690 C C . SER A 1 88 ? -21.266 -27.656 -6.965 1 97.5 88 SER A C 1
ATOM 692 O O . SER A 1 88 ? -20.859 -27.953 -8.094 1 97.5 88 SER A O 1
ATOM 694 N N . ASN A 1 89 ? -20.875 -28.312 -5.941 1 97.81 89 ASN A N 1
ATOM 695 C CA . ASN A 1 89 ? -20.016 -29.484 -5.957 1 97.81 89 ASN A CA 1
ATOM 696 C C . ASN A 1 89 ? -18.688 -29.203 -6.652 1 97.81 89 ASN A C 1
ATOM 698 O O . ASN A 1 89 ? -18.266 -29.953 -7.531 1 97.81 89 ASN A O 1
ATOM 702 N N . ILE A 1 90 ? -18.109 -28.078 -6.379 1 98.5 90 ILE A N 1
ATOM 703 C CA . ILE A 1 90 ? -16.797 -27.688 -6.879 1 98.5 90 ILE A CA 1
ATOM 704 C C . ILE A 1 90 ? -15.773 -27.766 -5.75 1 98.5 90 ILE A C 1
ATOM 706 O O . ILE A 1 90 ? -15.969 -27.172 -4.684 1 98.5 90 ILE A O 1
ATOM 710 N N . ALA A 1 91 ? -14.711 -28.531 -5.941 1 98.69 91 ALA A N 1
ATOM 711 C CA . ALA A 1 91 ? -13.641 -28.609 -4.953 1 98.69 91 ALA A CA 1
ATOM 712 C C . ALA A 1 91 ? -12.734 -27.375 -5.023 1 98.69 91 ALA A C 1
ATOM 714 O O . ALA A 1 91 ? -12.789 -26.609 -5.992 1 98.69 91 ALA A O 1
ATOM 715 N N . TYR A 1 92 ? -11.922 -27.219 -3.916 1 98.62 92 TYR A N 1
ATOM 716 C CA . TYR A 1 92 ? -11.047 -26.047 -3.857 1 98.62 92 TYR A CA 1
ATOM 717 C C . TYR A 1 92 ? -9.68 -26.422 -3.289 1 98.62 92 TYR A C 1
ATOM 719 O O . TYR A 1 92 ? -9.594 -27.078 -2.25 1 98.62 92 TYR A O 1
ATOM 727 N N . LEU A 1 93 ? -8.656 -26 -4.008 1 98.5 93 LEU A N 1
ATOM 728 C CA . LEU A 1 93 ? -7.258 -26.109 -3.604 1 98.5 93 LEU A CA 1
ATOM 729 C C . LEU A 1 93 ? -6.566 -24.75 -3.693 1 98.5 93 LEU A C 1
ATOM 731 O O . LEU A 1 93 ? -6.926 -23.922 -4.535 1 98.5 93 LEU A O 1
ATOM 735 N N . CYS A 1 94 ? -5.598 -24.578 -2.828 1 98.62 94 CYS A N 1
ATOM 736 C CA . CYS A 1 94 ? -4.754 -23.406 -2.963 1 98.62 94 CYS A CA 1
ATOM 737 C C . CYS A 1 94 ? -3.307 -23.719 -2.611 1 98.62 94 CYS A C 1
ATOM 739 O O . CYS A 1 94 ? -3.033 -24.719 -1.93 1 98.62 94 CYS A O 1
ATOM 741 N N . ALA A 1 95 ? -2.4 -23.047 -3.166 1 98.62 95 ALA A N 1
ATOM 742 C CA . ALA A 1 95 ? -0.971 -23.047 -2.865 1 98.62 95 ALA A CA 1
ATOM 743 C C . ALA A 1 95 ? -0.444 -21.625 -2.688 1 98.62 95 ALA A C 1
ATOM 745 O O . ALA A 1 95 ? -0.351 -20.859 -3.656 1 98.62 95 ALA A O 1
ATOM 746 N N . HIS A 1 96 ? -0.118 -21.266 -1.465 1 98.31 96 HIS A N 1
ATOM 747 C CA . HIS A 1 96 ? 0.193 -19.891 -1.117 1 98.31 96 HIS A CA 1
ATOM 748 C C . HIS A 1 96 ? 1.664 -19.734 -0.747 1 98.31 96 HIS A C 1
ATOM 750 O O . HIS A 1 96 ? 2.533 -19.734 -1.622 1 98.31 96 HIS A O 1
ATOM 756 N N . THR A 1 97 ? 2.047 -19.766 0.513 1 98.12 97 THR A N 1
ATOM 757 C CA . THR A 1 97 ? 3.438 -19.5 0.871 1 98.12 97 THR A CA 1
ATOM 758 C C . THR A 1 97 ? 4.324 -20.688 0.492 1 98.12 97 THR A C 1
ATOM 760 O O . THR A 1 97 ? 5.516 -20.516 0.234 1 98.12 97 THR A O 1
ATOM 763 N N . ASN A 1 98 ? 3.766 -21.922 0.483 1 98.25 98 ASN A N 1
ATOM 764 C CA . ASN A 1 98 ? 4.535 -23.062 -0.021 1 98.25 98 ASN A CA 1
ATOM 765 C C . ASN A 1 98 ? 4.953 -22.844 -1.475 1 98.25 98 ASN A C 1
ATOM 767 O O . ASN A 1 98 ? 6.066 -23.203 -1.863 1 98.25 98 ASN A O 1
ATOM 771 N N . PHE A 1 99 ? 4.043 -22.25 -2.252 1 98.5 99 PHE A N 1
ATOM 772 C CA . PHE A 1 99 ? 4.328 -22.016 -3.662 1 98.5 99 PHE A CA 1
ATOM 773 C C . PHE A 1 99 ? 5.223 -20.797 -3.832 1 98.5 99 PHE A C 1
ATOM 775 O O . PHE A 1 99 ? 6.043 -20.734 -4.754 1 98.5 99 PHE A O 1
ATOM 782 N N . ASP A 1 100 ? 5.078 -19.812 -2.957 1 98.06 100 ASP A N 1
ATOM 783 C CA . ASP A 1 100 ? 6.004 -18.688 -2.971 1 98.06 100 ASP A CA 1
ATOM 784 C C . ASP A 1 100 ? 7.449 -19.156 -2.85 1 98.06 100 ASP A C 1
ATOM 786 O O . ASP A 1 100 ? 8.336 -18.625 -3.518 1 98.06 100 ASP A O 1
ATOM 790 N N . LYS A 1 101 ? 7.688 -20.156 -2.094 1 96.31 101 LYS A N 1
ATOM 791 C CA . LYS A 1 101 ? 9.016 -20.625 -1.714 1 96.31 101 LYS A CA 1
ATOM 792 C C . LYS A 1 101 ? 9.539 -21.656 -2.709 1 96.31 101 LYS A C 1
ATOM 794 O O . LYS A 1 101 ? 10.734 -21.969 -2.711 1 96.31 101 LYS A O 1
ATOM 799 N N . ALA A 1 102 ? 8.711 -22.141 -3.51 1 97 102 ALA A N 1
ATOM 800 C CA . ALA A 1 102 ? 9.039 -23.281 -4.363 1 97 102 ALA A CA 1
ATOM 801 C C . ALA A 1 102 ? 9.93 -22.859 -5.531 1 97 102 ALA A C 1
ATOM 803 O O . ALA A 1 102 ? 9.891 -21.703 -5.957 1 97 102 ALA A O 1
ATOM 804 N N . GLU A 1 103 ? 10.648 -23.812 -6.074 1 94 103 GLU A N 1
ATOM 805 C CA . GLU A 1 103 ? 11.547 -23.562 -7.195 1 94 103 GLU A CA 1
ATOM 806 C C . GLU A 1 103 ? 10.766 -23.172 -8.445 1 94 103 GLU A C 1
ATOM 808 O O . GLU A 1 103 ? 11.281 -22.438 -9.297 1 94 103 GLU A O 1
ATOM 813 N N . CYS A 1 104 ? 9.586 -23.609 -8.508 1 94 104 CYS A N 1
ATOM 814 C CA . CYS A 1 104 ? 8.75 -23.266 -9.656 1 94 104 CYS A CA 1
ATOM 815 C C . CYS A 1 104 ? 7.699 -22.234 -9.266 1 94 104 CYS A C 1
ATOM 817 O O . CYS A 1 104 ? 6.688 -22.078 -9.961 1 94 104 CYS A O 1
ATOM 819 N N . GLY A 1 105 ? 7.91 -21.578 -8.172 1 97.19 105 GLY A N 1
ATOM 820 C CA . GLY A 1 105 ? 6.859 -20.797 -7.555 1 97.19 105 GLY A CA 1
ATOM 821 C C . GLY A 1 105 ? 6.848 -19.344 -8.016 1 97.19 105 GLY A C 1
ATOM 822 O O . GLY A 1 105 ? 7.305 -19.031 -9.117 1 97.19 105 GLY A O 1
ATOM 823 N N . ILE A 1 106 ? 6.203 -18.484 -7.277 1 98.44 106 ILE A N 1
ATOM 824 C CA . ILE A 1 106 ? 5.902 -17.094 -7.594 1 98.44 106 ILE A CA 1
ATOM 825 C C . ILE A 1 106 ? 7.191 -16.344 -7.934 1 98.44 106 ILE A C 1
ATOM 827 O O . ILE A 1 106 ? 7.297 -15.734 -8.992 1 98.44 106 ILE A O 1
ATOM 831 N N . ASN A 1 107 ? 8.172 -16.469 -7.09 1 98.12 107 ASN A N 1
ATOM 832 C CA . ASN A 1 107 ? 9.344 -15.609 -7.223 1 98.12 107 ASN A CA 1
ATOM 833 C C . ASN A 1 107 ? 10.258 -16.078 -8.352 1 98.12 107 ASN A C 1
ATOM 835 O O . ASN A 1 107 ? 10.891 -15.258 -9.016 1 98.12 107 ASN A O 1
ATOM 839 N N . THR A 1 108 ? 10.344 -17.391 -8.578 1 97.62 108 THR A N 1
ATOM 840 C CA . THR A 1 108 ? 11.062 -17.906 -9.734 1 97.62 108 THR A CA 1
ATOM 841 C C . THR A 1 108 ? 10.438 -17.406 -11.031 1 97.62 108 THR A C 1
ATOM 843 O O . THR A 1 108 ? 11.141 -16.906 -11.914 1 97.62 108 THR A O 1
ATOM 846 N N . ASN A 1 109 ? 9.133 -17.5 -11.102 1 98.19 109 ASN A N 1
ATOM 847 C CA . ASN A 1 109 ? 8.422 -17.062 -12.297 1 98.19 109 ASN A CA 1
ATOM 848 C C . ASN A 1 109 ? 8.484 -15.547 -12.469 1 98.19 109 ASN A C 1
ATOM 850 O O . ASN A 1 109 ? 8.578 -15.055 -13.594 1 98.19 109 ASN A O 1
ATOM 854 N N . LEU A 1 110 ? 8.406 -14.82 -11.359 1 98.38 110 LEU A N 1
ATOM 855 C CA . LEU A 1 110 ? 8.555 -13.367 -11.398 1 98.38 110 LEU A CA 1
ATOM 856 C C . LEU A 1 110 ? 9.93 -12.977 -11.93 1 98.38 110 LEU A C 1
ATOM 858 O O . LEU A 1 110 ? 10.039 -12.078 -12.773 1 98.38 110 LEU A O 1
ATOM 862 N N . ALA A 1 111 ? 10.953 -13.641 -11.5 1 98.44 111 ALA A N 1
ATOM 863 C CA . ALA A 1 111 ? 12.312 -13.398 -11.984 1 98.44 111 ALA A CA 1
ATOM 864 C C . ALA A 1 111 ? 12.422 -13.672 -13.484 1 98.44 111 ALA A C 1
ATOM 866 O O . ALA A 1 111 ? 13.062 -12.914 -14.219 1 98.44 111 ALA A O 1
ATOM 867 N N . LYS A 1 112 ? 11.805 -14.766 -13.883 1 97.94 112 LYS A N 1
ATOM 868 C CA . LYS A 1 112 ? 11.805 -15.109 -15.305 1 97.94 112 LYS A CA 1
ATOM 869 C C . LYS A 1 112 ? 11.156 -14.008 -16.141 1 97.94 112 LYS A C 1
ATOM 871 O O . LYS A 1 112 ? 11.688 -13.602 -17.172 1 97.94 112 LYS A O 1
ATOM 876 N N . LEU A 1 113 ? 10.031 -13.523 -15.703 1 98 113 LEU A N 1
ATOM 877 C CA . LEU A 1 113 ? 9.305 -12.477 -16.406 1 98 113 LEU A CA 1
ATOM 878 C C . LEU A 1 113 ? 10.148 -11.211 -16.531 1 98 113 LEU A C 1
ATOM 880 O O . LEU A 1 113 ? 10.055 -10.484 -17.516 1 98 113 LEU A O 1
ATOM 884 N N . LEU A 1 114 ? 11.008 -11 -15.523 1 98.19 114 LEU A N 1
ATOM 885 C CA . LEU A 1 114 ? 11.812 -9.781 -15.492 1 98.19 114 LEU A CA 1
ATOM 886 C C . LEU A 1 114 ? 13.172 -10.016 -16.141 1 98.19 114 LEU A C 1
ATOM 888 O O . LEU A 1 114 ? 14.031 -9.133 -16.141 1 98.19 114 LEU A O 1
ATOM 892 N N . GLY A 1 115 ? 13.43 -11.211 -16.656 1 97.94 115 GLY A N 1
ATOM 893 C CA . GLY A 1 115 ? 14.641 -11.523 -17.391 1 97.94 115 GLY A CA 1
ATOM 894 C C . GLY A 1 115 ? 15.883 -11.586 -16.516 1 97.94 115 GLY A C 1
ATOM 895 O O . GLY A 1 115 ? 16.969 -11.203 -16.953 1 97.94 115 GLY A O 1
ATOM 896 N N . LEU A 1 116 ? 15.734 -12.062 -15.305 1 98.44 116 LEU A N 1
ATOM 897 C CA . LEU A 1 116 ? 16.875 -12.125 -14.406 1 98.44 116 LEU A CA 1
ATOM 898 C C . LEU A 1 116 ? 17.672 -13.406 -14.625 1 98.44 116 LEU A C 1
ATOM 900 O O . LEU A 1 116 ? 17.094 -14.469 -14.836 1 98.44 116 LEU A O 1
ATOM 904 N N . ASN A 1 117 ? 18.953 -13.258 -14.523 1 98.19 117 ASN A N 1
ATOM 905 C CA . ASN A 1 117 ? 19.875 -14.375 -14.711 1 98.19 117 ASN A CA 1
ATOM 906 C C . ASN A 1 117 ? 20.609 -14.711 -13.422 1 98.19 117 ASN A C 1
ATOM 908 O O . ASN A 1 117 ? 20.609 -13.922 -12.477 1 98.19 117 ASN A O 1
ATOM 912 N N . ASP A 1 118 ? 21.234 -15.992 -13.391 1 97.81 118 ASP A N 1
ATOM 913 C CA . ASP A 1 118 ? 22.062 -16.438 -12.281 1 97.81 118 ASP A CA 1
ATOM 914 C C . ASP A 1 118 ? 21.359 -16.234 -10.938 1 97.81 118 ASP A C 1
ATOM 916 O O . ASP A 1 118 ? 21.922 -15.594 -10.039 1 97.81 118 ASP A O 1
ATOM 920 N N . THR A 1 119 ? 20.219 -16.812 -10.867 1 98.12 119 THR A N 1
ATOM 921 C CA . THR A 1 119 ? 19.359 -16.5 -9.742 1 98.12 119 THR A CA 1
ATOM 922 C C . THR A 1 119 ? 19.656 -17.422 -8.562 1 98.12 119 THR A C 1
ATOM 924 O O . THR A 1 119 ? 20.156 -18.531 -8.75 1 98.12 119 THR A O 1
ATOM 927 N N . TYR A 1 120 ? 19.406 -16.953 -7.32 1 97.81 120 TYR A N 1
ATOM 928 C CA . TYR A 1 120 ? 19.422 -17.75 -6.102 1 97.81 120 TYR A CA 1
ATOM 929 C C . TYR A 1 120 ? 18.375 -17.266 -5.113 1 97.81 120 TYR A C 1
ATOM 931 O O . TYR A 1 120 ? 17.938 -16.109 -5.184 1 97.81 120 TYR A O 1
ATOM 939 N N . THR A 1 121 ? 17.984 -18.141 -4.273 1 97.44 121 THR A N 1
ATOM 940 C CA . THR A 1 121 ? 16.922 -17.812 -3.322 1 97.44 121 THR A CA 1
ATOM 941 C C . THR A 1 121 ? 17.516 -17.391 -1.981 1 97.44 121 THR A C 1
ATOM 943 O O . THR A 1 121 ? 18.641 -17.781 -1.642 1 97.44 121 THR A O 1
ATOM 946 N N . MET A 1 122 ? 16.828 -16.516 -1.285 1 96.94 122 MET A N 1
ATOM 947 C CA . MET A 1 122 ? 17.141 -16.141 0.093 1 96.94 122 MET A CA 1
ATOM 948 C C . MET A 1 122 ? 15.859 -15.906 0.889 1 96.94 122 MET A C 1
ATOM 950 O O . MET A 1 122 ? 14.758 -16 0.346 1 96.94 122 MET A O 1
ATOM 954 N N . CYS A 1 123 ? 16.016 -15.695 2.219 1 97.06 123 CYS A N 1
ATOM 955 C CA . CYS A 1 123 ? 14.883 -15.469 3.107 1 97.06 123 CYS A CA 1
ATOM 956 C C . CYS A 1 123 ? 13.891 -16.625 3.035 1 97.06 123 CYS A C 1
ATOM 958 O O . CYS A 1 123 ? 12.695 -16.422 2.844 1 97.06 123 CYS A O 1
ATOM 960 N N . ASP A 1 124 ? 14.375 -17.844 3.051 1 95.25 124 ASP A N 1
ATOM 961 C CA . ASP A 1 124 ? 13.594 -19.078 3.068 1 95.25 124 ASP A CA 1
ATOM 962 C C . ASP A 1 124 ? 12.734 -19.203 1.815 1 95.25 124 ASP A C 1
ATOM 964 O O . ASP A 1 124 ? 11.57 -19.609 1.89 1 95.25 124 ASP A O 1
ATOM 968 N N . GLY A 1 125 ? 13.211 -18.594 0.726 1 95 125 GLY A N 1
ATOM 969 C CA . GLY A 1 125 ? 12.547 -18.766 -0.557 1 95 125 GLY A CA 1
ATOM 970 C C . GLY A 1 125 ? 11.625 -17.609 -0.907 1 95 125 GLY A C 1
ATOM 971 O O . GLY A 1 125 ? 11.102 -17.547 -2.02 1 95 125 GLY A O 1
ATOM 972 N N . PHE A 1 126 ? 11.445 -16.609 -0.02 1 97.69 126 PHE A N 1
ATOM 973 C CA . PHE A 1 126 ? 10.508 -15.523 -0.245 1 97.69 126 PHE A CA 1
ATOM 974 C C . PHE A 1 126 ? 11.117 -14.461 -1.147 1 97.69 126 PHE A C 1
ATOM 976 O O . PHE A 1 126 ? 10.414 -13.586 -1.663 1 97.69 126 PHE A O 1
ATOM 983 N N . VAL A 1 127 ? 12.43 -14.547 -1.31 1 98.44 127 VAL A N 1
ATOM 984 C CA . VAL A 1 127 ? 13.125 -13.578 -2.146 1 98.44 127 VAL A CA 1
ATOM 985 C C . VAL A 1 127 ? 14.055 -14.297 -3.117 1 98.44 127 VAL A C 1
ATOM 987 O O . VAL A 1 127 ? 14.742 -15.242 -2.736 1 98.44 127 VAL A O 1
ATOM 990 N N . LEU A 1 128 ? 14.047 -13.945 -4.352 1 98.56 128 LEU A N 1
ATOM 991 C CA . LEU A 1 128 ? 14.977 -14.422 -5.363 1 98.56 128 LEU A CA 1
ATOM 992 C C . LEU A 1 128 ? 15.828 -13.281 -5.91 1 98.56 128 LEU A C 1
ATOM 994 O O . LEU A 1 128 ? 15.305 -12.203 -6.211 1 98.56 128 LEU A O 1
ATOM 998 N N . VAL A 1 129 ? 17.125 -13.5 -5.926 1 98.75 129 VAL A N 1
ATOM 999 C CA . VAL A 1 129 ? 18.047 -12.477 -6.426 1 98.75 129 VAL A CA 1
ATOM 1000 C C . VAL A 1 129 ? 18.625 -12.922 -7.77 1 98.75 129 VAL A C 1
ATOM 1002 O O . VAL A 1 129 ? 18.953 -14.094 -7.961 1 98.75 129 VAL A O 1
ATOM 1005 N N . GLY A 1 130 ? 18.688 -12.047 -8.688 1 98.69 130 GLY A N 1
ATOM 1006 C CA . GLY A 1 130 ? 19.312 -12.281 -9.977 1 98.69 130 GLY A CA 1
ATOM 1007 C C . GLY A 1 130 ? 19.844 -11.016 -10.625 1 98.69 130 GLY A C 1
ATOM 1008 O O . GLY A 1 130 ? 19.812 -9.945 -10.016 1 98.69 130 GLY A O 1
ATOM 1009 N N . SER A 1 131 ? 20.359 -11.195 -11.852 1 98.69 131 SER A N 1
ATOM 1010 C CA . SER A 1 131 ? 20.984 -10.047 -12.508 1 98.69 131 SER A CA 1
ATOM 1011 C C . SER A 1 131 ? 20.344 -9.781 -13.867 1 98.69 131 SER A C 1
ATOM 1013 O O . SER A 1 131 ? 20 -10.719 -14.586 1 98.69 131 SER A O 1
ATOM 1015 N N . LEU A 1 132 ? 20.203 -8.492 -14.148 1 98.38 132 LEU A N 1
ATOM 1016 C CA . LEU A 1 132 ? 19.812 -8.078 -15.492 1 98.38 132 LEU A CA 1
ATOM 1017 C C . LEU A 1 132 ? 20.938 -8.297 -16.484 1 98.38 132 LEU A C 1
ATOM 1019 O O . LEU A 1 132 ? 22.125 -8.273 -16.109 1 98.38 132 LEU A O 1
ATOM 1023 N N . ASP A 1 133 ? 20.594 -8.43 -17.734 1 97.06 133 ASP A N 1
ATOM 1024 C CA . ASP A 1 133 ? 21.609 -8.562 -18.781 1 97.06 133 ASP A CA 1
ATOM 1025 C C . ASP A 1 133 ? 22.469 -7.305 -18.875 1 97.06 133 ASP A C 1
ATOM 1027 O O . ASP A 1 133 ? 23.688 -7.391 -19.016 1 97.06 133 ASP A O 1
ATOM 1031 N N . SER A 1 134 ? 21.828 -6.16 -18.844 1 97.44 134 SER A N 1
ATOM 1032 C CA . SER A 1 134 ? 22.5 -4.859 -18.875 1 97.44 134 SER A CA 1
ATOM 1033 C C . SER A 1 134 ? 21.953 -3.934 -17.797 1 97.44 134 SER A C 1
ATOM 1035 O O . SER A 1 134 ? 20.734 -3.879 -17.578 1 97.44 134 SER A O 1
ATOM 1037 N N . PRO A 1 135 ? 22.875 -3.232 -17.234 1 97.69 135 PRO A N 1
ATOM 1038 C CA . PRO A 1 135 ? 22.406 -2.277 -16.234 1 97.69 135 PRO A CA 1
ATOM 1039 C C . PRO A 1 135 ? 21.5 -1.2 -16.828 1 97.69 135 PRO A C 1
ATOM 1041 O O . PRO A 1 135 ? 21.641 -0.843 -18 1 97.69 135 PRO A O 1
ATOM 1044 N N . MET A 1 136 ? 20.562 -0.771 -15.984 1 96.38 136 MET A N 1
ATOM 1045 C CA . MET A 1 136 ? 19.641 0.295 -16.391 1 96.38 136 MET A CA 1
ATOM 1046 C C . MET A 1 136 ? 19.406 1.276 -15.25 1 96.38 136 MET A C 1
ATOM 1048 O O . MET A 1 136 ? 19.672 0.957 -14.086 1 96.38 136 MET A O 1
ATOM 1052 N N . SER A 1 137 ? 19 2.506 -15.648 1 97.31 137 SER A N 1
ATOM 1053 C CA . SER A 1 137 ? 18.562 3.443 -14.617 1 97.31 137 SER A CA 1
ATOM 1054 C C . SER A 1 137 ? 17.297 2.961 -13.938 1 97.31 137 SER A C 1
ATOM 1056 O O . SER A 1 137 ? 16.547 2.158 -14.492 1 97.31 137 SER A O 1
ATOM 1058 N N . MET A 1 138 ? 17.031 3.426 -12.805 1 96.69 138 MET A N 1
ATOM 1059 C CA . MET A 1 138 ? 15.828 3.031 -12.078 1 96.69 138 MET A CA 1
ATOM 1060 C C . MET A 1 138 ? 14.57 3.416 -12.852 1 96.69 138 MET A C 1
ATOM 1062 O O . MET A 1 138 ? 13.594 2.67 -12.859 1 96.69 138 MET A O 1
ATOM 1066 N N . ASP A 1 139 ? 14.578 4.602 -13.492 1 96.56 139 ASP A N 1
ATOM 1067 C CA . ASP A 1 139 ? 13.438 5.027 -14.297 1 96.56 139 ASP A CA 1
ATOM 1068 C C . ASP A 1 139 ? 13.172 4.047 -15.438 1 96.56 139 ASP A C 1
ATOM 1070 O O . ASP A 1 139 ? 12.023 3.635 -15.656 1 96.56 139 ASP A O 1
ATOM 1074 N N . ASP A 1 140 ? 14.203 3.682 -16.094 1 97.19 140 ASP A N 1
ATOM 1075 C CA . ASP A 1 140 ? 14.07 2.725 -17.188 1 97.19 140 ASP A CA 1
ATOM 1076 C C . ASP A 1 140 ? 13.609 1.363 -16.672 1 97.19 140 ASP A C 1
ATOM 1078 O O . ASP A 1 140 ? 12.781 0.704 -17.312 1 97.19 140 ASP A O 1
ATOM 1082 N N . PHE A 1 141 ? 14.219 0.976 -15.555 1 97.69 141 PHE A N 1
ATOM 1083 C CA . PHE A 1 141 ? 13.867 -0.321 -14.984 1 97.69 141 PHE A CA 1
ATOM 1084 C C . PHE A 1 141 ? 12.406 -0.348 -14.555 1 97.69 141 PHE A C 1
ATOM 1086 O O . PHE A 1 141 ? 11.711 -1.349 -14.758 1 97.69 141 PHE A O 1
ATOM 1093 N N . ALA A 1 142 ? 11.891 0.736 -13.961 1 96.94 142 ALA A N 1
ATOM 1094 C CA . ALA A 1 142 ? 10.484 0.835 -13.586 1 96.94 142 ALA A CA 1
ATOM 1095 C C . ALA A 1 142 ? 9.578 0.691 -14.805 1 96.94 142 ALA A C 1
ATOM 1097 O O . ALA A 1 142 ? 8.562 -0.015 -14.75 1 96.94 142 ALA A O 1
ATOM 1098 N N . GLU A 1 143 ? 9.883 1.353 -15.883 1 96.69 143 GLU A N 1
ATOM 1099 C CA . GLU A 1 143 ? 9.117 1.241 -17.125 1 96.69 143 GLU A CA 1
ATOM 1100 C C . GLU A 1 143 ? 9.148 -0.185 -17.672 1 96.69 143 GLU A C 1
ATOM 1102 O O . GLU A 1 143 ? 8.141 -0.689 -18.156 1 96.69 143 GLU A O 1
ATOM 1107 N N . TYR A 1 144 ? 10.336 -0.766 -17.547 1 97.44 144 TYR A N 1
ATOM 1108 C CA . TYR A 1 144 ? 10.5 -2.148 -17.984 1 97.44 144 TYR A CA 1
ATOM 1109 C C . TYR A 1 144 ? 9.586 -3.08 -17.203 1 97.44 144 TYR A C 1
ATOM 1111 O O . TYR A 1 144 ? 8.922 -3.943 -17.781 1 97.44 144 TYR A O 1
ATOM 1119 N N . ILE A 1 145 ? 9.547 -2.902 -15.898 1 97.56 145 ILE A N 1
ATOM 1120 C CA . ILE A 1 145 ? 8.688 -3.709 -15.039 1 97.56 145 ILE A CA 1
ATOM 1121 C C . ILE A 1 145 ? 7.227 -3.516 -15.438 1 97.56 145 ILE A C 1
ATOM 1123 O O . ILE A 1 145 ? 6.469 -4.484 -15.516 1 97.56 145 ILE A O 1
ATOM 1127 N N . GLU A 1 146 ? 6.863 -2.281 -15.617 1 95.56 146 GLU A N 1
ATOM 1128 C CA . GLU A 1 146 ? 5.492 -1.979 -16.031 1 95.56 146 GLU A CA 1
ATOM 1129 C C . GLU A 1 146 ? 5.109 -2.748 -17.281 1 95.56 146 GLU A C 1
ATOM 1131 O O . GLU A 1 146 ? 4.012 -3.309 -17.359 1 95.56 146 GLU A O 1
ATOM 1136 N N . GLN A 1 147 ? 5.949 -2.783 -18.219 1 95.5 147 GLN A N 1
ATOM 1137 C CA . GLN A 1 147 ? 5.707 -3.469 -19.484 1 95.5 147 GLN A CA 1
ATOM 1138 C C . GLN A 1 147 ? 5.637 -4.98 -19.281 1 95.5 147 GLN A C 1
ATOM 1140 O O . GLN A 1 147 ? 4.738 -5.637 -19.812 1 95.5 147 GLN A O 1
ATOM 1145 N N . GLN A 1 148 ? 6.566 -5.512 -18.531 1 96.06 148 GLN A N 1
ATOM 1146 C CA . GLN A 1 148 ? 6.668 -6.957 -18.359 1 96.06 148 GLN A CA 1
ATOM 1147 C C . GLN A 1 148 ? 5.488 -7.504 -17.562 1 96.06 148 GLN A C 1
ATOM 1149 O O . GLN A 1 148 ? 5.016 -8.609 -17.812 1 96.06 148 GLN A O 1
ATOM 1154 N N . LEU A 1 149 ? 4.984 -6.699 -16.594 1 95.06 149 LEU A N 1
ATOM 1155 C CA . LEU A 1 149 ? 3.953 -7.207 -15.703 1 95.06 149 LEU A CA 1
ATOM 1156 C C . LEU A 1 149 ? 2.584 -6.652 -16.078 1 95.06 149 LEU A C 1
ATOM 1158 O O . LEU A 1 149 ? 1.565 -7.066 -15.523 1 95.06 149 LEU A O 1
ATOM 1162 N N . GLY A 1 150 ? 2.551 -5.793 -17.016 1 90.06 150 GLY A N 1
ATOM 1163 C CA . GLY A 1 150 ? 1.283 -5.191 -17.406 1 90.06 150 GLY A CA 1
ATOM 1164 C C . GLY A 1 150 ? 0.613 -4.434 -16.281 1 90.06 150 GLY A C 1
ATOM 1165 O O . GLY A 1 150 ? -0.58 -4.609 -16.016 1 90.06 150 GLY A O 1
ATOM 1166 N N . THR A 1 151 ? 1.407 -3.709 -15.586 1 85.62 151 THR A N 1
ATOM 1167 C CA . THR A 1 151 ? 0.906 -2.98 -14.422 1 85.62 151 THR A CA 1
ATOM 1168 C C . THR A 1 151 ? 0.866 -1.481 -14.703 1 85.62 151 THR A C 1
ATOM 1170 O O . THR A 1 151 ? 1.455 -1.011 -15.68 1 85.62 151 THR A O 1
ATOM 1173 N N . ALA A 1 152 ? -0.04 -0.841 -13.914 1 84 152 ALA A N 1
ATOM 1174 C CA . ALA A 1 152 ? -0.091 0.618 -13.922 1 84 152 ALA A CA 1
ATOM 1175 C C . ALA A 1 152 ? 0.049 1.176 -12.508 1 84 152 ALA A C 1
ATOM 1177 O O . ALA A 1 152 ? -0.255 0.488 -11.523 1 84 152 ALA A O 1
ATOM 1178 N N . GLY A 1 153 ? 0.642 2.369 -12.508 1 87.25 153 GLY A N 1
ATOM 1179 C CA . GLY A 1 153 ? 0.732 3.053 -11.227 1 87.25 153 GLY A CA 1
ATOM 1180 C C . GLY A 1 153 ? 1.837 2.512 -10.344 1 87.25 153 GLY A C 1
ATOM 1181 O O . GLY A 1 153 ? 1.675 2.422 -9.125 1 87.25 153 GLY A O 1
ATOM 1182 N N . ILE A 1 154 ? 2.902 2.062 -10.969 1 93.44 154 ILE A N 1
ATOM 1183 C CA . ILE A 1 154 ? 4.059 1.585 -10.219 1 93.44 154 ILE A CA 1
ATOM 1184 C C . ILE A 1 154 ? 4.641 2.723 -9.383 1 93.44 154 ILE A C 1
ATOM 1186 O O . ILE A 1 154 ? 4.766 3.852 -9.859 1 93.44 154 ILE A O 1
ATOM 1190 N N . ARG A 1 155 ? 4.879 2.439 -8.117 1 95.56 155 ARG A N 1
ATOM 1191 C CA . ARG A 1 155 ? 5.594 3.359 -7.238 1 95.56 155 ARG A CA 1
ATOM 1192 C C . ARG A 1 155 ? 7.02 2.879 -6.984 1 95.56 155 ARG A C 1
ATOM 1194 O O . ARG A 1 155 ? 7.254 1.682 -6.801 1 95.56 155 ARG A O 1
ATOM 1201 N N . TYR A 1 156 ? 7.973 3.783 -7.02 1 96.88 156 TYR A N 1
ATOM 1202 C CA . TYR A 1 156 ? 9.344 3.332 -6.809 1 96.88 156 TYR A CA 1
ATOM 1203 C C . TYR A 1 156 ? 10.203 4.449 -6.227 1 96.88 156 TYR A C 1
ATOM 1205 O O . TYR A 1 156 ? 9.828 5.621 -6.285 1 96.88 156 TYR A O 1
ATOM 1213 N N . ILE A 1 157 ? 11.188 4.102 -5.539 1 96.5 157 ILE A N 1
ATOM 1214 C CA . ILE A 1 157 ? 12.242 4.988 -5.066 1 96.5 157 ILE A CA 1
ATOM 1215 C C . ILE A 1 157 ? 13.438 4.918 -6.012 1 96.5 157 ILE A C 1
ATOM 1217 O O . ILE A 1 157 ? 13.969 3.832 -6.273 1 96.5 157 ILE A O 1
ATOM 1221 N N . ASP A 1 158 ? 13.797 6.039 -6.477 1 94.12 158 ASP A N 1
ATOM 1222 C CA . ASP A 1 158 ? 14.922 6.133 -7.402 1 94.12 158 ASP A CA 1
ATOM 1223 C C . ASP A 1 158 ? 16.234 6.352 -6.652 1 94.12 158 ASP A C 1
ATOM 1225 O O . ASP A 1 158 ? 16.234 6.824 -5.516 1 94.12 158 ASP A O 1
ATOM 1229 N N . THR A 1 159 ? 17.281 5.883 -7.25 1 92.5 159 THR A N 1
ATOM 1230 C CA . THR A 1 159 ? 18.641 6.145 -6.797 1 92.5 159 THR A CA 1
ATOM 1231 C C . THR A 1 159 ? 19.531 6.582 -7.965 1 92.5 159 THR A C 1
ATOM 1233 O O . THR A 1 159 ? 19.109 6.523 -9.125 1 92.5 159 THR A O 1
ATOM 1236 N N . ASP A 1 160 ? 20.719 7.094 -7.609 1 91 160 ASP A N 1
ATOM 1237 C CA . ASP A 1 160 ? 21.656 7.535 -8.641 1 91 160 ASP A CA 1
ATOM 1238 C C . ASP A 1 160 ? 22.438 6.355 -9.211 1 91 160 ASP A C 1
ATOM 1240 O O . ASP A 1 160 ? 23.188 6.512 -10.18 1 91 160 ASP A O 1
ATOM 1244 N N . LYS A 1 161 ? 22.266 5.195 -8.727 1 93.81 161 LYS A N 1
ATOM 1245 C CA . LYS A 1 161 ? 23.016 4.02 -9.164 1 93.81 161 LYS A CA 1
ATOM 1246 C C . LYS A 1 161 ? 22.266 3.271 -10.266 1 93.81 161 LYS A C 1
ATOM 1248 O O . LYS A 1 161 ? 21.031 3.301 -10.328 1 93.81 161 LYS A O 1
ATOM 1253 N N . LEU A 1 162 ? 23.062 2.664 -11.109 1 97.31 162 LEU A N 1
ATOM 1254 C CA . LEU A 1 162 ? 22.469 1.763 -12.094 1 97.31 162 LEU A CA 1
ATOM 1255 C C . LEU A 1 162 ? 22.016 0.46 -11.438 1 97.31 162 LEU A C 1
ATOM 1257 O O . LEU A 1 162 ? 22.656 -0.02 -10.5 1 97.31 162 LEU A O 1
ATOM 1261 N N . ILE A 1 163 ? 20.969 -0.09 -11.984 1 98.31 163 ILE A N 1
ATOM 1262 C CA . ILE A 1 163 ? 20.391 -1.329 -11.461 1 98.31 163 ILE A CA 1
ATOM 1263 C C . ILE A 1 163 ? 20.922 -2.516 -12.266 1 98.31 163 ILE A C 1
ATOM 1265 O O . ILE A 1 163 ? 20.734 -2.568 -13.492 1 98.31 163 ILE A O 1
ATOM 1269 N N . LYS A 1 164 ? 21.547 -3.416 -11.617 1 98.44 164 LYS A N 1
ATOM 1270 C CA . LYS A 1 164 ? 22.047 -4.633 -12.258 1 98.44 164 LYS A CA 1
ATOM 1271 C C . LYS A 1 164 ? 21.562 -5.879 -11.523 1 98.44 164 LYS A C 1
ATOM 1273 O O . LYS A 1 164 ? 21.016 -6.797 -12.133 1 98.44 164 LYS A O 1
ATOM 1278 N N . THR A 1 165 ? 21.781 -5.848 -10.25 1 98.69 165 THR A N 1
ATOM 1279 C CA . THR A 1 165 ? 21.312 -6.945 -9.406 1 98.69 165 THR A CA 1
ATOM 1280 C C . THR A 1 165 ? 19.969 -6.625 -8.789 1 98.69 165 THR A C 1
ATOM 1282 O O . THR A 1 165 ? 19.781 -5.562 -8.188 1 98.69 165 THR A O 1
ATOM 1285 N N . VAL A 1 166 ? 19.031 -7.566 -8.961 1 98.81 166 VAL A N 1
ATOM 1286 C CA . VAL A 1 166 ? 17.656 -7.305 -8.547 1 98.81 166 VAL A CA 1
ATOM 1287 C C . VAL A 1 166 ? 17.172 -8.43 -7.633 1 98.81 166 VAL A C 1
ATOM 1289 O O . VAL A 1 166 ? 17.359 -9.609 -7.934 1 98.81 166 VAL A O 1
ATOM 1292 N N . ALA A 1 167 ? 16.641 -8.055 -6.492 1 98.81 167 ALA A N 1
ATOM 1293 C CA . ALA A 1 167 ? 15.867 -8.969 -5.652 1 98.81 167 ALA A CA 1
ATOM 1294 C C . ALA A 1 167 ? 14.375 -8.836 -5.918 1 98.81 167 ALA A C 1
ATOM 1296 O O . ALA A 1 167 ? 13.859 -7.727 -6.086 1 98.81 167 ALA A O 1
ATOM 1297 N N . VAL A 1 168 ? 13.672 -9.984 -5.953 1 98.81 168 VAL A N 1
ATOM 1298 C CA . VAL A 1 168 ? 12.227 -9.945 -6.168 1 98.81 168 VAL A CA 1
ATOM 1299 C C . VAL A 1 168 ? 11.523 -10.766 -5.094 1 98.81 168 VAL A C 1
ATOM 1301 O O . VAL A 1 168 ? 12.031 -11.805 -4.668 1 98.81 168 VAL A O 1
ATOM 1304 N N . GLY A 1 169 ? 10.445 -10.312 -4.645 1 98.31 169 GLY A N 1
ATOM 1305 C CA . GLY A 1 169 ? 9.477 -10.969 -3.785 1 98.31 169 GLY A CA 1
ATOM 1306 C C . GLY A 1 169 ? 8.039 -10.609 -4.117 1 98.31 169 GLY A C 1
ATOM 1307 O O . GLY A 1 169 ? 7.582 -9.508 -3.801 1 98.31 169 GLY A O 1
ATOM 1308 N N . GLY A 1 170 ? 7.336 -11.5 -4.699 1 97.5 170 GLY A N 1
ATOM 1309 C CA . GLY A 1 170 ? 5.965 -11.242 -5.105 1 97.5 170 GLY A CA 1
ATOM 1310 C C . GLY A 1 170 ? 5.02 -11.055 -3.932 1 97.5 170 GLY A C 1
ATOM 1311 O O . GLY A 1 170 ? 5.133 -11.75 -2.92 1 97.5 170 GLY A O 1
ATOM 1312 N N . GLY A 1 171 ? 4.039 -10.172 -4.125 1 96.06 171 GLY A N 1
ATOM 1313 C CA . GLY A 1 171 ? 3.057 -9.914 -3.082 1 96.06 171 GLY A CA 1
ATOM 1314 C C . GLY A 1 171 ? 3.535 -8.922 -2.043 1 96.06 171 GLY A C 1
ATOM 1315 O O . GLY A 1 171 ? 3.994 -7.828 -2.387 1 96.06 171 GLY A O 1
ATOM 1316 N N . ALA A 1 172 ? 3.355 -9.25 -0.816 1 94.62 172 ALA A N 1
ATOM 1317 C CA . ALA A 1 172 ? 3.711 -8.367 0.292 1 94.62 172 ALA A CA 1
ATOM 1318 C C . ALA A 1 172 ? 4.992 -8.836 0.976 1 94.62 172 ALA A C 1
ATOM 1320 O O . ALA A 1 172 ? 4.945 -9.508 2.012 1 94.62 172 ALA A O 1
ATOM 1321 N N . CYS A 1 173 ? 6.141 -8.398 0.477 1 96.88 173 CYS A N 1
ATOM 1322 C CA . CYS A 1 173 ? 7.41 -8.891 0.995 1 96.88 173 CYS A CA 1
ATOM 1323 C C . CYS A 1 173 ? 8.234 -7.762 1.603 1 96.88 173 CYS A C 1
ATOM 1325 O O . CYS A 1 173 ? 9.461 -7.816 1.609 1 96.88 173 CYS A O 1
ATOM 1327 N N . SER A 1 174 ? 7.551 -6.727 2.107 1 96.06 174 SER A N 1
ATOM 1328 C CA . SER A 1 174 ? 8.234 -5.543 2.621 1 96.06 174 SER A CA 1
ATOM 1329 C C . SER A 1 174 ? 9.188 -5.91 3.758 1 96.06 174 SER A C 1
ATOM 1331 O O . SER A 1 174 ? 10.203 -5.246 3.959 1 96.06 174 SER A O 1
ATOM 1333 N N . GLU A 1 175 ? 8.922 -6.965 4.496 1 95.88 175 GLU A N 1
ATOM 1334 C CA . GLU A 1 175 ? 9.719 -7.352 5.656 1 95.88 175 GLU A CA 1
ATOM 1335 C C . GLU A 1 175 ? 11.133 -7.766 5.238 1 95.88 175 GLU A C 1
ATOM 1337 O O . GLU A 1 175 ? 12.047 -7.781 6.062 1 95.88 175 GLU A O 1
ATOM 1342 N N . PHE A 1 176 ? 11.352 -8.062 3.973 1 97.31 176 PHE A N 1
ATOM 1343 C CA . PHE A 1 176 ? 12.641 -8.562 3.51 1 97.31 176 PHE A CA 1
ATOM 1344 C C . PHE A 1 176 ? 13.438 -7.457 2.82 1 97.31 176 PHE A C 1
ATOM 1346 O O . PHE A 1 176 ? 14.469 -7.719 2.205 1 97.31 176 PHE A O 1
ATOM 1353 N N . MET A 1 177 ? 12.945 -6.23 2.902 1 96.81 177 MET A N 1
ATOM 1354 C CA . MET A 1 177 ? 13.531 -5.109 2.178 1 96.81 177 MET A CA 1
ATOM 1355 C C . MET A 1 177 ? 15 -4.922 2.559 1 96.81 177 MET A C 1
ATOM 1357 O O . MET A 1 177 ? 15.859 -4.785 1.686 1 96.81 177 MET A O 1
ATOM 1361 N N . PHE A 1 178 ? 15.312 -4.988 3.818 1 94.69 178 PHE A N 1
ATOM 1362 C CA . PHE A 1 178 ? 16.672 -4.699 4.25 1 94.69 178 PHE A CA 1
ATOM 1363 C C . PHE A 1 178 ? 17.578 -5.902 4.016 1 94.69 178 PHE A C 1
ATOM 1365 O O . PHE A 1 178 ? 18.797 -5.75 3.85 1 94.69 178 PHE A O 1
ATOM 1372 N N . ASP A 1 179 ? 17.016 -7.176 4.027 1 97.56 179 ASP A N 1
ATOM 1373 C CA . ASP A 1 179 ? 17.781 -8.328 3.539 1 97.56 179 ASP A CA 1
ATOM 1374 C C . ASP A 1 179 ? 18.156 -8.148 2.072 1 97.56 179 ASP A C 1
ATOM 1376 O O . ASP A 1 179 ? 19.312 -8.406 1.69 1 97.56 179 ASP A O 1
ATOM 1380 N N . ALA A 1 180 ? 17.234 -7.688 1.295 1 97.81 180 ALA A N 1
ATOM 1381 C CA . ALA A 1 180 ? 17.438 -7.473 -0.134 1 97.81 180 ALA A CA 1
ATOM 1382 C C . ALA A 1 180 ? 18.5 -6.398 -0.376 1 97.81 180 ALA A C 1
ATOM 1384 O O . ALA A 1 180 ? 19.297 -6.508 -1.306 1 97.81 180 ALA A O 1
ATOM 1385 N N . L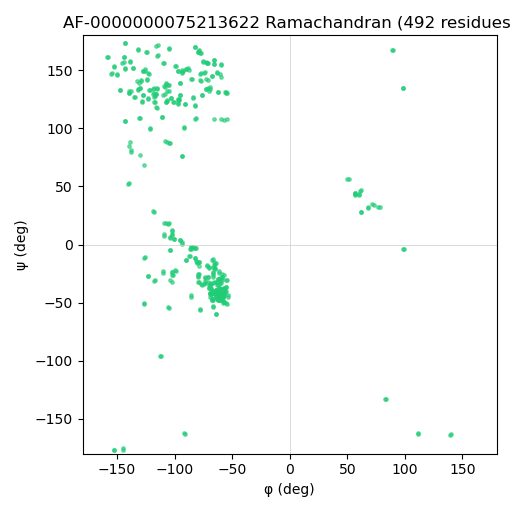EU A 1 181 ? 18.453 -5.352 0.44 1 97.25 181 LEU A N 1
ATOM 1386 C CA . LEU A 1 181 ? 19.391 -4.238 0.329 1 97.25 181 LEU A CA 1
ATOM 1387 C C . LEU A 1 181 ? 20.828 -4.73 0.385 1 97.25 181 LEU A C 1
ATOM 1389 O O . LEU A 1 181 ? 21.719 -4.164 -0.264 1 97.25 181 LEU A O 1
ATOM 1393 N N . GLN A 1 182 ? 21.078 -5.816 1.09 1 97.06 182 GLN A N 1
ATOM 1394 C CA . GLN A 1 182 ? 22.422 -6.332 1.281 1 97.06 182 GLN A CA 1
ATOM 1395 C C . GLN A 1 182 ? 22.906 -7.094 0.049 1 97.06 182 GLN A C 1
ATOM 1397 O O . GLN A 1 182 ? 24.094 -7.41 -0.072 1 97.06 182 GLN A O 1
ATOM 1402 N N . LYS A 1 183 ? 22.016 -7.445 -0.824 1 98.12 183 LYS A N 1
ATOM 1403 C CA . LYS A 1 183 ? 22.375 -8.406 -1.862 1 98.12 183 LYS A CA 1
ATOM 1404 C C . LYS A 1 183 ? 22.062 -7.852 -3.252 1 98.12 183 LYS A C 1
ATOM 1406 O O . LYS A 1 183 ? 22.547 -8.383 -4.254 1 98.12 183 LYS A O 1
ATOM 1411 N N . ALA A 1 184 ? 21.328 -6.723 -3.363 1 98.44 184 ALA A N 1
ATOM 1412 C CA . ALA A 1 184 ? 20.844 -6.285 -4.668 1 98.44 184 ALA A CA 1
ATOM 1413 C C . ALA A 1 184 ? 20.859 -4.762 -4.777 1 98.44 184 ALA A C 1
ATOM 1415 O O . ALA A 1 184 ? 20.891 -4.059 -3.766 1 98.44 184 ALA A O 1
ATOM 1416 N N . ASP A 1 185 ? 20.812 -4.281 -6 1 98.31 185 ASP A N 1
ATOM 1417 C CA . ASP A 1 185 ? 20.703 -2.85 -6.277 1 98.31 185 ASP A CA 1
ATOM 1418 C C . ASP A 1 185 ? 19.281 -2.355 -6.117 1 98.31 185 ASP A C 1
ATOM 1420 O O . ASP A 1 185 ? 19.047 -1.168 -5.887 1 98.31 185 ASP A O 1
ATOM 1424 N N . CYS A 1 186 ? 18.328 -3.295 -6.285 1 98.62 186 CYS A N 1
ATOM 1425 C CA . CYS A 1 186 ? 16.922 -2.949 -6.266 1 98.62 186 CYS A CA 1
ATOM 1426 C C . CYS A 1 186 ? 16.078 -4.109 -5.742 1 98.62 186 CYS A C 1
ATOM 1428 O O . CYS A 1 186 ? 16.406 -5.273 -5.98 1 98.62 186 CYS A O 1
ATOM 1430 N N . PHE A 1 187 ? 15.055 -3.77 -5.066 1 98.75 187 PHE A N 1
ATOM 1431 C CA . PHE A 1 187 ? 14.094 -4.754 -4.594 1 98.75 187 PHE A CA 1
ATOM 1432 C C . PHE A 1 187 ? 12.719 -4.512 -5.219 1 98.75 187 PHE A C 1
ATOM 1434 O O . PHE A 1 187 ? 12.164 -3.418 -5.102 1 98.75 187 PHE A O 1
ATOM 1441 N N . VAL A 1 188 ? 12.188 -5.496 -5.887 1 98.62 188 VAL A N 1
ATOM 1442 C CA . VAL A 1 188 ? 10.867 -5.43 -6.508 1 98.62 188 VAL A CA 1
ATOM 1443 C C . VAL A 1 188 ? 9.883 -6.281 -5.715 1 98.62 188 VAL A C 1
ATOM 1445 O O . VAL A 1 188 ? 10.086 -7.488 -5.547 1 98.62 188 VAL A O 1
ATOM 1448 N N . THR A 1 189 ? 8.812 -5.68 -5.238 1 98.12 189 THR A N 1
ATOM 1449 C CA . THR A 1 189 ? 7.746 -6.387 -4.535 1 98.12 189 THR A CA 1
ATOM 1450 C C . THR A 1 189 ? 6.387 -5.773 -4.859 1 98.12 189 THR A C 1
ATOM 1452 O O . THR A 1 189 ? 6.258 -5 -5.812 1 98.12 189 THR A O 1
ATOM 1455 N N . GLY A 1 190 ? 5.297 -6.234 -4.262 1 94.75 190 GLY A N 1
ATOM 1456 C CA . GLY A 1 190 ? 3.967 -5.855 -4.707 1 94.75 190 GLY A CA 1
ATOM 1457 C C . GLY A 1 190 ? 3.322 -4.801 -3.828 1 94.75 190 GLY A C 1
ATOM 1458 O O . GLY A 1 190 ? 2.463 -4.043 -4.285 1 94.75 190 GLY A O 1
ATOM 1459 N N . ASP A 1 191 ? 3.617 -4.797 -2.545 1 91.56 191 ASP A N 1
ATOM 1460 C CA . ASP A 1 191 ? 2.822 -3.994 -1.62 1 91.56 191 ASP A CA 1
ATOM 1461 C C . ASP A 1 191 ? 3.713 -3.295 -0.596 1 91.56 191 ASP A C 1
ATOM 1463 O O . ASP A 1 191 ? 3.857 -3.768 0.534 1 91.56 191 ASP A O 1
ATOM 1467 N N . LEU A 1 192 ? 4.172 -2.109 -0.983 1 94.06 192 LEU A N 1
ATOM 1468 C CA . LEU A 1 192 ? 4.934 -1.301 -0.037 1 94.06 192 LEU A CA 1
ATOM 1469 C C . LEU A 1 192 ? 4.105 -0.117 0.453 1 94.06 192 LEU A C 1
ATOM 1471 O O . LEU A 1 192 ? 3.465 0.57 -0.345 1 94.06 192 LEU A O 1
ATOM 1475 N N . LYS A 1 193 ? 4.102 0.053 1.715 1 92.81 193 LYS A N 1
ATOM 1476 C CA . LYS A 1 193 ? 3.492 1.254 2.281 1 92.81 193 LYS A CA 1
ATOM 1477 C C . LYS A 1 193 ? 4.43 2.451 2.168 1 92.81 193 LYS A C 1
ATOM 1479 O O . LYS A 1 193 ? 5.629 2.287 1.929 1 92.81 193 LYS A O 1
ATOM 1484 N N . TYR A 1 194 ? 3.889 3.596 2.361 1 92.69 194 TYR A N 1
ATOM 1485 C CA . TYR A 1 194 ? 4.629 4.844 2.217 1 92.69 194 TYR A CA 1
ATOM 1486 C C . TYR A 1 194 ? 5.844 4.867 3.139 1 92.69 194 TYR A C 1
ATOM 1488 O O . TYR A 1 194 ? 6.957 5.164 2.699 1 92.69 194 TYR A O 1
ATOM 1496 N N . HIS A 1 195 ? 5.668 4.555 4.43 1 91.94 195 HIS A N 1
ATOM 1497 C CA . HIS A 1 195 ? 6.754 4.648 5.398 1 91.94 195 HIS A CA 1
ATOM 1498 C C . HIS A 1 195 ? 7.875 3.672 5.062 1 91.94 195 HIS A C 1
ATOM 1500 O O . HIS A 1 195 ? 9.047 3.961 5.309 1 91.94 195 HIS A O 1
ATOM 1506 N N . GLU A 1 196 ? 7.531 2.545 4.488 1 93.5 196 GLU A N 1
ATOM 1507 C CA . GLU A 1 196 ? 8.531 1.582 4.043 1 93.5 196 GLU A CA 1
ATOM 1508 C C . GLU A 1 196 ? 9.359 2.139 2.885 1 93.5 196 GLU A C 1
ATOM 1510 O O . GLU A 1 196 ? 10.578 1.966 2.844 1 93.5 196 GLU A O 1
ATOM 1515 N N . MET A 1 197 ? 8.68 2.814 2.016 1 94.69 197 MET A N 1
ATOM 1516 C CA . MET A 1 197 ? 9.375 3.41 0.877 1 94.69 197 MET A CA 1
ATOM 1517 C C . MET A 1 197 ? 10.25 4.578 1.32 1 94.69 197 MET A C 1
ATOM 1519 O O . MET A 1 197 ? 11.336 4.781 0.786 1 94.69 197 MET A O 1
ATOM 1523 N N . LEU A 1 198 ? 9.766 5.34 2.283 1 92.81 198 LEU A N 1
ATOM 1524 C CA . LEU A 1 198 ? 10.57 6.414 2.855 1 92.81 198 LEU A CA 1
ATOM 1525 C C . LEU A 1 198 ? 11.852 5.863 3.465 1 92.81 198 LEU A C 1
ATOM 1527 O O . LEU A 1 198 ? 12.93 6.441 3.283 1 92.81 198 LEU A O 1
ATOM 1531 N N . ASP A 1 199 ? 11.719 4.766 4.164 1 92.94 199 ASP A N 1
ATOM 1532 C CA . ASP A 1 199 ? 12.883 4.113 4.754 1 92.94 199 ASP A CA 1
ATOM 1533 C C . ASP A 1 199 ? 13.891 3.719 3.678 1 92.94 199 ASP A C 1
ATOM 1535 O O . ASP A 1 199 ? 15.102 3.887 3.859 1 92.94 199 ASP A O 1
ATOM 1539 N N . ALA A 1 200 ? 13.43 3.164 2.623 1 95.38 200 ALA A N 1
ATOM 1540 C CA . ALA A 1 200 ? 14.297 2.793 1.508 1 95.38 200 ALA A CA 1
ATOM 1541 C C . ALA A 1 200 ? 15.031 4.012 0.952 1 95.38 200 ALA A C 1
ATOM 1543 O O . ALA A 1 200 ? 16.234 3.951 0.678 1 95.38 200 ALA A O 1
ATOM 1544 N N . SER A 1 201 ? 14.305 5.098 0.789 1 93.94 201 SER A N 1
ATOM 1545 C CA . SER A 1 201 ? 14.891 6.332 0.275 1 93.94 201 SER A CA 1
ATOM 1546 C C . SER A 1 201 ? 16.016 6.82 1.172 1 93.94 201 SER A C 1
ATOM 1548 O O . SER A 1 201 ? 17.094 7.176 0.685 1 93.94 201 SER A O 1
ATOM 1550 N N . GLU A 1 202 ? 15.75 6.84 2.439 1 90.31 202 GLU A N 1
ATOM 1551 C CA . GLU A 1 202 ? 16.75 7.301 3.404 1 90.31 202 GLU A CA 1
ATOM 1552 C C . GLU A 1 202 ? 17.984 6.41 3.383 1 90.31 202 GLU A C 1
ATOM 1554 O O . GLU A 1 202 ? 19.094 6.883 3.629 1 90.31 202 GLU A O 1
ATOM 1559 N N . ALA A 1 203 ? 17.797 5.113 3.051 1 92.25 203 ALA A N 1
ATOM 1560 C CA . ALA A 1 203 ? 18.891 4.16 3.008 1 92.25 203 ALA A CA 1
ATOM 1561 C C . ALA A 1 203 ? 19.594 4.184 1.649 1 92.25 203 ALA A C 1
ATOM 1563 O O . ALA A 1 203 ? 20.562 3.463 1.431 1 92.25 203 ALA A O 1
ATOM 1564 N N . GLY A 1 204 ? 19.094 4.945 0.751 1 94.06 204 GLY A N 1
ATOM 1565 C CA . GLY A 1 204 ? 19.641 4.988 -0.596 1 94.06 204 GLY A CA 1
ATOM 1566 C C . GLY A 1 204 ? 19.422 3.699 -1.368 1 94.06 204 GLY A C 1
ATOM 1567 O O . GLY A 1 204 ? 20.281 3.273 -2.133 1 94.06 204 GLY A O 1
ATOM 1568 N N . PHE A 1 205 ? 18.344 3.041 -1.112 1 96.75 205 PHE A N 1
ATOM 1569 C CA . PHE A 1 205 ? 18.031 1.759 -1.731 1 96.75 205 PHE A CA 1
ATOM 1570 C C . PHE A 1 205 ? 16.875 1.9 -2.711 1 96.75 205 PHE A C 1
ATOM 1572 O O . PHE A 1 205 ? 15.828 2.453 -2.365 1 96.75 205 PHE A O 1
ATOM 1579 N N . ALA A 1 206 ? 17.078 1.404 -3.92 1 98.12 206 ALA A N 1
ATOM 1580 C CA . ALA A 1 206 ? 16.016 1.407 -4.914 1 98.12 206 ALA A CA 1
ATOM 1581 C C . ALA A 1 206 ? 15 0.306 -4.629 1 98.12 206 ALA A C 1
ATOM 1583 O O . ALA A 1 206 ? 15.367 -0.85 -4.414 1 98.12 206 ALA A O 1
ATOM 1584 N N . VAL A 1 207 ? 13.742 0.688 -4.602 1 98.31 207 VAL A N 1
ATOM 1585 C CA . VAL A 1 207 ? 12.672 -0.292 -4.422 1 98.31 207 VAL A CA 1
ATOM 1586 C C . VAL A 1 207 ? 11.531 0.001 -5.391 1 98.31 207 VAL A C 1
ATOM 1588 O O . VAL A 1 207 ? 11.344 1.145 -5.816 1 98.31 207 VAL A O 1
ATOM 1591 N N . VAL A 1 208 ? 10.805 -1.045 -5.762 1 97.94 208 VAL A N 1
ATOM 1592 C CA . VAL A 1 208 ? 9.641 -0.929 -6.629 1 97.94 208 VAL A CA 1
ATOM 1593 C C . VAL A 1 208 ? 8.445 -1.627 -5.988 1 97.94 208 VAL A C 1
ATOM 1595 O O . VAL A 1 208 ? 8.539 -2.787 -5.582 1 97.94 208 VAL A O 1
ATOM 1598 N N . SER A 1 209 ? 7.406 -0.885 -5.812 1 97.19 209 SER A N 1
ATOM 1599 C CA . SER A 1 209 ? 6.094 -1.46 -5.543 1 97.19 209 SER A CA 1
ATOM 1600 C C . SER A 1 209 ? 5.305 -1.677 -6.828 1 97.19 209 SER A C 1
ATOM 1602 O O . SER A 1 209 ? 4.641 -0.761 -7.316 1 97.19 209 SER A O 1
ATOM 1604 N N . ALA A 1 210 ? 5.301 -2.906 -7.277 1 96.44 210 ALA A N 1
ATOM 1605 C CA . ALA A 1 210 ? 4.82 -3.184 -8.633 1 96.44 210 ALA A CA 1
ATOM 1606 C C . ALA A 1 210 ? 3.389 -3.709 -8.609 1 96.44 210 ALA A C 1
ATOM 1608 O O . ALA A 1 210 ? 2.836 -4.07 -9.648 1 96.44 210 ALA A O 1
ATOM 1609 N N . GLY A 1 211 ? 2.816 -3.721 -7.414 1 94.81 211 GLY A N 1
ATOM 1610 C CA . GLY A 1 211 ? 1.459 -4.23 -7.285 1 94.81 211 GLY A CA 1
ATOM 1611 C C . GLY A 1 211 ? 1.405 -5.668 -6.801 1 94.81 211 GLY A C 1
ATOM 1612 O O . GLY A 1 211 ? 2.133 -6.523 -7.305 1 94.81 211 GLY A O 1
ATOM 1613 N N . HIS A 1 212 ? 0.545 -5.891 -5.871 1 96.06 212 HIS A N 1
ATOM 1614 C CA . HIS A 1 212 ? 0.4 -7.223 -5.293 1 96.06 212 HIS A CA 1
ATOM 1615 C C . HIS A 1 212 ? -0.149 -8.211 -6.316 1 96.06 212 HIS A C 1
ATOM 1617 O O . HIS A 1 212 ? 0.455 -9.258 -6.562 1 96.06 212 HIS A O 1
ATOM 1623 N N . PHE A 1 213 ? -1.272 -7.859 -6.922 1 95 213 PHE A N 1
ATOM 1624 C CA . PHE A 1 213 ? -1.878 -8.695 -7.953 1 95 213 PHE A CA 1
ATOM 1625 C C . PHE A 1 213 ? -0.901 -8.93 -9.102 1 95 213 PHE A C 1
ATOM 1627 O O . PHE A 1 213 ? -0.684 -10.07 -9.508 1 95 213 PHE A O 1
ATOM 1634 N N . GLU A 1 214 ? -0.232 -7.902 -9.531 1 95.06 214 GLU A N 1
ATOM 1635 C CA . GLU A 1 214 ? 0.588 -7.922 -10.734 1 95.06 214 GLU A CA 1
ATOM 1636 C C . GLU A 1 214 ? 1.849 -8.758 -10.531 1 95.06 214 GLU A C 1
ATOM 1638 O O . GLU A 1 214 ? 2.34 -9.391 -11.477 1 95.06 214 GLU A O 1
ATOM 1643 N N . THR A 1 215 ? 2.285 -8.836 -9.336 1 97.44 215 THR A N 1
ATOM 1644 C CA . THR A 1 215 ? 3.512 -9.586 -9.086 1 97.44 215 THR A CA 1
ATOM 1645 C C . THR A 1 215 ? 3.205 -11.062 -8.859 1 97.44 215 THR A C 1
ATOM 1647 O O . THR A 1 215 ? 4.113 -11.898 -8.867 1 97.44 215 THR A O 1
ATOM 1650 N N . GLU A 1 216 ? 1.906 -11.375 -8.719 1 97.62 216 GLU A N 1
ATOM 1651 C CA . GLU A 1 216 ? 1.641 -12.758 -8.336 1 97.62 216 GLU A CA 1
ATOM 1652 C C . GLU A 1 216 ? 0.726 -13.445 -9.344 1 97.62 216 GLU A C 1
ATOM 1654 O O . GLU A 1 216 ? 0.77 -14.672 -9.492 1 97.62 216 GLU A O 1
ATOM 1659 N N . ASN A 1 217 ? -0.091 -12.664 -10.023 1 96.5 217 ASN A N 1
ATOM 1660 C CA . ASN A 1 217 ? -1.116 -13.289 -10.859 1 96.5 217 ASN A CA 1
ATOM 1661 C C . ASN A 1 217 ? -0.5 -14.094 -11.992 1 96.5 217 ASN A C 1
ATOM 1663 O O . ASN A 1 217 ? -0.653 -15.32 -12.047 1 96.5 217 ASN A O 1
ATOM 1667 N N . LEU A 1 218 ? 0.264 -13.445 -12.844 1 95.75 218 LEU A N 1
ATOM 1668 C CA . LEU A 1 218 ? 0.862 -14.148 -13.969 1 95.75 218 LEU A CA 1
ATOM 1669 C C . LEU A 1 218 ? 1.862 -15.195 -13.492 1 95.75 218 LEU A C 1
ATOM 1671 O O . LEU A 1 218 ? 1.858 -16.328 -13.969 1 95.75 218 LEU A O 1
ATOM 1675 N N . PRO A 1 219 ? 2.68 -14.852 -12.492 1 97.69 219 PRO A N 1
ATOM 1676 C CA . PRO A 1 219 ? 3.613 -15.859 -11.984 1 97.69 219 PRO A CA 1
ATOM 1677 C C . PRO A 1 219 ? 2.91 -17.125 -11.508 1 97.69 219 PRO A C 1
ATOM 1679 O O . PRO A 1 219 ? 3.434 -18.234 -11.672 1 97.69 219 PRO A O 1
ATOM 1682 N N . PHE A 1 220 ? 1.767 -16.984 -10.891 1 98.06 220 PHE A N 1
ATOM 1683 C CA . PHE A 1 220 ? 1.019 -18.156 -10.461 1 98.06 220 PHE A CA 1
ATOM 1684 C C . PHE A 1 220 ? 0.463 -18.922 -11.656 1 98.06 220 PHE A C 1
ATOM 1686 O O . PHE A 1 220 ? 0.545 -20.156 -11.719 1 98.06 220 PHE A O 1
ATOM 1693 N N . LEU A 1 221 ? -0.059 -18.172 -12.664 1 97.19 221 LEU A N 1
ATOM 1694 C CA . LEU A 1 221 ? -0.743 -18.781 -13.805 1 97.19 221 LEU A CA 1
ATOM 1695 C C . LEU A 1 221 ? 0.25 -19.484 -14.719 1 97.19 221 LEU A C 1
ATOM 1697 O O . LEU A 1 221 ? -0.136 -20.344 -15.516 1 97.19 221 LEU A O 1
ATOM 1701 N N . MET A 1 222 ? 1.471 -19.141 -14.57 1 97.31 222 MET A N 1
ATOM 1702 C CA . MET A 1 222 ? 2.512 -19.844 -15.312 1 97.31 222 MET A CA 1
ATOM 1703 C C . MET A 1 222 ? 2.598 -21.312 -14.883 1 97.31 222 MET A C 1
ATOM 1705 O O . MET A 1 222 ? 3.121 -22.156 -15.617 1 97.31 222 MET A O 1
ATOM 1709 N N . PHE A 1 223 ? 2.1 -21.609 -13.727 1 98 223 PHE A N 1
ATOM 1710 C CA . PHE A 1 223 ? 2.059 -22.984 -13.219 1 98 223 PHE A CA 1
ATOM 1711 C C . PHE A 1 223 ? 1.129 -23.844 -14.062 1 98 223 PHE A C 1
ATOM 1713 O O . PHE A 1 223 ? 1.216 -25.078 -14.031 1 98 223 PHE A O 1
ATOM 1720 N N . LYS A 1 224 ? 0.216 -23.203 -14.812 1 98.19 224 LYS A N 1
ATOM 1721 C CA . LYS A 1 224 ? -0.762 -23.891 -15.648 1 98.19 224 LYS A CA 1
ATOM 1722 C C . LYS A 1 224 ? -0.078 -24.844 -16.625 1 98.19 224 LYS A C 1
ATOM 1724 O O . LYS A 1 224 ? -0.538 -25.969 -16.844 1 98.19 224 LYS A O 1
ATOM 1729 N N . GLU A 1 225 ? 1.013 -24.406 -17.156 1 96.94 225 GLU A N 1
ATOM 1730 C CA . GLU A 1 225 ? 1.727 -25.234 -18.141 1 96.94 225 GLU A CA 1
ATOM 1731 C C . GLU A 1 225 ? 2.229 -26.531 -17.516 1 96.94 225 GLU A C 1
ATOM 1733 O O . GLU A 1 225 ? 2.117 -27.594 -18.109 1 96.94 225 GLU A O 1
ATOM 1738 N N . ASN A 1 226 ? 2.811 -26.438 -16.328 1 97.06 226 ASN A N 1
ATOM 1739 C CA . ASN A 1 226 ? 3.26 -27.625 -15.617 1 97.06 226 ASN A CA 1
ATOM 1740 C C . ASN A 1 226 ? 2.109 -28.609 -15.375 1 97.06 226 ASN A C 1
ATOM 1742 O O . ASN A 1 226 ? 2.258 -29.812 -15.594 1 97.06 226 ASN A O 1
ATOM 1746 N N . LEU A 1 227 ? 1.008 -28.047 -14.984 1 98.44 227 LEU A N 1
ATOM 1747 C CA . LEU A 1 227 ? -0.155 -28.875 -14.656 1 98.44 227 LEU A CA 1
ATOM 1748 C C . LEU A 1 227 ? -0.694 -29.562 -15.906 1 98.44 227 LEU A C 1
ATOM 1750 O O . LEU A 1 227 ? -1.02 -30.75 -15.875 1 98.44 227 LEU A O 1
ATOM 1754 N N . GLU A 1 228 ? -0.747 -28.828 -17 1 98.25 228 GLU A N 1
ATOM 1755 C CA . GLU A 1 228 ? -1.275 -29.359 -18.25 1 98.25 228 GLU A CA 1
ATOM 1756 C C . GLU A 1 228 ? -0.382 -30.469 -18.797 1 98.25 228 GLU A C 1
ATOM 1758 O O . GLU A 1 228 ? -0.869 -31.422 -19.422 1 98.25 228 GLU A O 1
ATOM 1763 N N . GLN A 1 229 ? 0.899 -30.344 -18.562 1 97.62 229 GLN A N 1
ATOM 1764 C CA . GLN A 1 229 ? 1.841 -31.359 -19.016 1 97.62 229 GLN A CA 1
ATOM 1765 C C . GLN A 1 229 ? 1.664 -32.656 -18.234 1 97.62 229 GLN A C 1
ATOM 1767 O O . GLN A 1 229 ? 1.851 -33.75 -18.781 1 97.62 229 GLN A O 1
ATOM 1772 N N . ILE A 1 230 ? 1.343 -32.531 -17.016 1 97.88 230 ILE A N 1
ATOM 1773 C CA . ILE A 1 230 ? 1.231 -33.719 -16.141 1 97.88 230 ILE A CA 1
ATOM 1774 C C . ILE A 1 230 ? -0.16 -34.312 -16.281 1 97.88 230 ILE A C 1
ATOM 1776 O O . ILE A 1 230 ? -0.303 -35.531 -16.344 1 97.88 230 ILE A O 1
ATOM 1780 N N . PHE A 1 231 ? -1.168 -33.469 -16.266 1 98.5 231 PHE A N 1
ATOM 1781 C CA . PHE A 1 231 ? -2.549 -33.938 -16.312 1 98.5 231 PHE A CA 1
ATOM 1782 C C . PHE A 1 231 ? -3.164 -33.656 -17.688 1 98.5 231 PHE A C 1
ATOM 1784 O O . PHE A 1 231 ? -3.998 -32.781 -17.812 1 98.5 231 PHE A O 1
ATOM 1791 N N . THR A 1 232 ? -2.998 -34.562 -18.594 1 97.88 232 THR A N 1
ATOM 1792 C CA . THR A 1 232 ? -3.348 -34.344 -20 1 97.88 232 THR A CA 1
ATOM 1793 C C . THR A 1 232 ? -4.848 -34.531 -20.219 1 97.88 232 THR A C 1
ATOM 1795 O O . THR A 1 232 ? -5.387 -34.094 -21.234 1 97.88 232 THR A O 1
ATOM 1798 N N . ASP A 1 233 ? -5.5 -35.125 -19.312 1 98.31 233 ASP A N 1
ATOM 1799 C CA . ASP A 1 233 ? -6.93 -35.375 -19.453 1 98.31 233 ASP A CA 1
ATOM 1800 C C . ASP A 1 233 ? -7.75 -34.281 -18.766 1 98.31 233 ASP A C 1
ATOM 1802 O O . ASP A 1 233 ? -8.977 -34.406 -18.672 1 98.31 233 ASP A O 1
ATOM 1806 N N . VAL A 1 234 ? -7.109 -33.281 -18.234 1 98.62 234 VAL A N 1
ATOM 1807 C CA . VAL A 1 234 ? -7.77 -32.219 -17.484 1 98.62 234 VAL A CA 1
ATOM 1808 C C . VAL A 1 234 ? -7.621 -30.891 -18.219 1 98.62 234 VAL A C 1
ATOM 1810 O O . VAL A 1 234 ? -6.539 -30.578 -18.734 1 98.62 234 VAL A O 1
ATOM 1813 N N . GLU A 1 235 ? -8.68 -30.141 -18.344 1 98.62 235 GLU A N 1
ATOM 1814 C CA . GLU A 1 235 ? -8.641 -28.797 -18.906 1 98.62 235 GLU A CA 1
ATOM 1815 C C . GLU A 1 235 ? -8.414 -27.75 -17.812 1 98.62 235 GLU A C 1
ATOM 1817 O O . GLU A 1 235 ? -9.164 -27.688 -16.844 1 98.62 235 GLU A O 1
ATOM 1822 N N . PHE A 1 236 ? -7.398 -27.047 -17.938 1 98.62 236 PHE A N 1
ATOM 1823 C CA . PHE A 1 236 ? -7.125 -25.938 -17.031 1 98.62 236 PHE A CA 1
ATOM 1824 C C . PHE A 1 236 ? -7.5 -24.609 -17.672 1 98.62 236 PHE A C 1
ATOM 1826 O O . PHE A 1 236 ? -7.016 -24.281 -18.766 1 98.62 236 PHE A O 1
ATOM 1833 N N . VAL A 1 237 ? -8.375 -23.844 -17.031 1 98.25 237 VAL A N 1
ATOM 1834 C CA . VAL A 1 237 ? -8.883 -22.578 -17.547 1 98.25 237 VAL A CA 1
ATOM 1835 C C . VAL A 1 237 ? -8.562 -21.453 -16.562 1 98.25 237 VAL A C 1
ATOM 1837 O O . VAL A 1 237 ? -8.719 -21.609 -15.359 1 98.25 237 VAL A O 1
ATOM 1840 N N . VAL A 1 238 ? -8.047 -20.359 -17.078 1 97.38 238 VAL A N 1
ATOM 1841 C CA . VAL A 1 238 ? -7.797 -19.188 -16.25 1 97.38 238 VAL A CA 1
ATOM 1842 C C . VAL A 1 238 ? -9.078 -18.359 -16.125 1 97.38 238 VAL A C 1
ATOM 1844 O O . VAL A 1 238 ? -9.727 -18.062 -17.125 1 97.38 238 VAL A O 1
ATOM 1847 N N . ALA A 1 239 ? -9.469 -18.062 -14.898 1 96.19 239 ALA A N 1
ATOM 1848 C CA . ALA A 1 239 ? -10.617 -17.188 -14.695 1 96.19 239 ALA A CA 1
ATOM 1849 C C . ALA A 1 239 ? -10.383 -15.82 -15.312 1 96.19 239 ALA A C 1
ATOM 1851 O O . ALA A 1 239 ? -9.242 -15.344 -15.375 1 96.19 239 ALA A O 1
ATOM 1852 N N . PRO A 1 240 ? -11.422 -15.266 -15.766 1 89.56 240 PRO A N 1
ATOM 1853 C CA . PRO A 1 240 ? -11.234 -13.906 -16.281 1 89.56 240 PRO A CA 1
ATOM 1854 C C . PRO A 1 240 ? -10.609 -12.969 -15.25 1 89.56 240 PRO A C 1
ATOM 1856 O O . PRO A 1 240 ? -10.906 -13.07 -14.055 1 89.56 240 PRO A O 1
ATOM 1859 N N . ARG A 1 241 ? -9.539 -12.305 -15.859 1 68.88 241 ARG A N 1
ATOM 1860 C CA . ARG A 1 241 ? -8.734 -11.398 -15.047 1 68.88 241 ARG A CA 1
ATOM 1861 C C . ARG A 1 241 ? -9.617 -10.352 -14.359 1 68.88 241 ARG A C 1
ATOM 1863 O O . ARG A 1 241 ? -10.203 -9.5 -15.031 1 68.88 241 ARG A O 1
ATOM 1870 N N . GLU A 1 242 ? -9.68 -10.617 -13.07 1 70.38 242 GLU A N 1
ATOM 1871 C CA . GLU A 1 242 ? -10.5 -9.57 -12.469 1 70.38 242 GLU A CA 1
ATOM 1872 C C . GLU A 1 242 ? -9.773 -8.906 -11.297 1 70.38 242 GLU A C 1
ATOM 1874 O O . GLU A 1 242 ? -9.961 -9.289 -10.141 1 70.38 242 GLU A O 1
ATOM 1879 N N . ASN A 1 243 ? -8.641 -8.133 -11.664 1 81.5 243 ASN A N 1
ATOM 1880 C CA . ASN A 1 243 ? -8.227 -7.23 -10.586 1 81.5 243 ASN A CA 1
ATOM 1881 C C . ASN A 1 243 ? -9.281 -6.172 -10.305 1 81.5 243 ASN A C 1
ATOM 1883 O O . ASN A 1 243 ? -9.523 -5.289 -11.133 1 81.5 243 ASN A O 1
ATOM 1887 N N . PRO A 1 244 ? -9.891 -6.383 -9.195 1 86.25 244 PRO A N 1
ATOM 1888 C CA . PRO A 1 244 ? -10.945 -5.406 -8.93 1 86.25 244 PRO A CA 1
ATOM 1889 C C . PRO A 1 244 ? -10.406 -4 -8.672 1 86.25 244 PRO A C 1
ATOM 1891 O O . PRO A 1 244 ? -11.172 -3.035 -8.641 1 86.25 244 PRO A O 1
ATOM 1894 N N . VAL A 1 245 ? -9.18 -3.877 -8.461 1 90.81 245 VAL A N 1
ATOM 1895 C CA . VAL A 1 245 ? -8.57 -2.586 -8.172 1 90.81 245 VAL A CA 1
ATOM 1896 C C . VAL A 1 245 ? -8.312 -1.83 -9.469 1 90.81 245 VAL A C 1
ATOM 1898 O O . VAL A 1 245 ? -7.582 -2.312 -10.344 1 90.81 245 VAL A O 1
ATOM 1901 N N . LYS A 1 246 ? -8.93 -0.698 -9.555 1 91.38 246 LYS A N 1
ATOM 1902 C CA . LYS A 1 246 ? -8.664 0.194 -10.68 1 91.38 246 LYS A CA 1
ATOM 1903 C C . LYS A 1 246 ? -7.578 1.206 -10.336 1 91.38 246 LYS A C 1
ATOM 1905 O O . LYS A 1 246 ? -7.43 1.604 -9.18 1 91.38 246 LYS A O 1
ATOM 1910 N N . THR A 1 247 ? -6.824 1.582 -11.359 1 90.69 247 THR A N 1
ATOM 1911 C CA . THR A 1 247 ? -5.762 2.564 -11.18 1 90.69 247 THR A CA 1
ATOM 1912 C C . THR A 1 247 ? -5.863 3.674 -12.219 1 90.69 247 THR A C 1
ATOM 1914 O O . THR A 1 247 ? -6.109 3.406 -13.398 1 90.69 247 THR A O 1
ATOM 1917 N N . ILE A 1 248 ? -5.734 4.887 -11.805 1 87.69 248 ILE A N 1
ATOM 1918 C CA . ILE A 1 248 ? -5.68 6 -12.742 1 87.69 248 ILE A CA 1
ATOM 1919 C C . ILE A 1 248 ? -4.477 6.883 -12.43 1 87.69 248 ILE A C 1
ATOM 1921 O O . ILE A 1 248 ? -4.016 6.938 -11.289 1 87.69 248 ILE A O 1
ATOM 1925 N N . MET B 1 1 ? 8.844 37.875 21.984 1 91.88 1 MET B N 1
ATOM 1926 C CA . MET B 1 1 ? 9.633 36.969 21.125 1 91.88 1 MET B CA 1
ATOM 1927 C C . MET B 1 1 ? 9.102 35.531 21.203 1 91.88 1 MET B C 1
ATOM 1929 O O . MET B 1 1 ? 8.945 35 22.297 1 91.88 1 MET B O 1
ATOM 1933 N N . THR B 1 2 ? 8.719 35 20.172 1 97.94 2 THR B N 1
ATOM 1934 C CA . THR B 1 2 ? 8.125 33.688 20.109 1 97.94 2 THR B CA 1
ATOM 1935 C C . THR B 1 2 ? 9.172 32.625 20.406 1 97.94 2 THR B C 1
ATOM 1937 O O . THR B 1 2 ? 10.305 32.688 19.922 1 97.94 2 THR B O 1
ATOM 1940 N N . THR B 1 3 ? 8.797 31.641 21.25 1 98.56 3 THR B N 1
ATOM 1941 C CA . THR B 1 3 ? 9.68 30.531 21.562 1 98.56 3 THR B CA 1
ATOM 1942 C C . THR B 1 3 ? 9.086 29.219 21.078 1 98.56 3 THR B C 1
ATOM 1944 O O . THR B 1 3 ? 7.926 29.156 20.672 1 98.56 3 THR B O 1
ATOM 1947 N N . VAL B 1 4 ? 9.906 28.172 21.141 1 98.62 4 VAL B N 1
ATOM 1948 C CA . VAL B 1 4 ? 9.43 26.828 20.812 1 98.62 4 VAL B CA 1
ATOM 1949 C C . VAL B 1 4 ? 8.234 26.484 21.703 1 98.62 4 VAL B C 1
ATOM 1951 O O . VAL B 1 4 ? 7.25 25.906 21.219 1 98.62 4 VAL B O 1
ATOM 1954 N N . LYS B 1 5 ? 8.281 26.906 22.938 1 98.62 5 LYS B N 1
ATOM 1955 C CA . LYS B 1 5 ? 7.199 26.625 23.875 1 98.62 5 LYS B CA 1
ATOM 1956 C C . LYS B 1 5 ? 5.902 27.297 23.438 1 98.62 5 LYS B C 1
ATOM 1958 O O . LYS B 1 5 ? 4.824 26.719 23.547 1 98.62 5 LYS B O 1
ATOM 1963 N N . ASN B 1 6 ? 6.047 28.484 23 1 98.69 6 ASN B N 1
ATOM 1964 C CA . ASN B 1 6 ? 4.855 29.188 22.531 1 98.69 6 ASN B CA 1
ATOM 1965 C C . ASN B 1 6 ? 4.16 28.453 21.406 1 98.69 6 ASN B C 1
ATOM 1967 O O . ASN B 1 6 ? 2.934 28.328 21.406 1 98.69 6 ASN B O 1
ATOM 1971 N N . ILE B 1 7 ? 4.922 27.984 20.469 1 98.69 7 ILE B N 1
ATOM 1972 C CA . ILE B 1 7 ? 4.375 27.25 19.328 1 98.69 7 ILE B CA 1
ATOM 1973 C C . ILE B 1 7 ? 3.801 25.922 19.781 1 98.69 7 ILE B C 1
ATOM 1975 O O . ILE B 1 7 ? 2.697 25.547 19.391 1 98.69 7 ILE B O 1
ATOM 1979 N N . TYR B 1 8 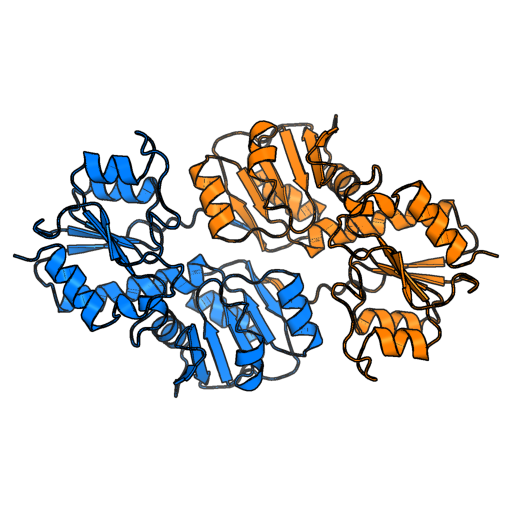? 4.516 25.297 20.641 1 98.75 8 TYR B N 1
ATOM 1980 C CA . TYR B 1 8 ? 4.039 24.062 21.234 1 98.75 8 TYR B CA 1
ATOM 1981 C C . TYR B 1 8 ? 2.697 24.266 21.938 1 98.75 8 TYR B C 1
ATOM 1983 O O . TYR B 1 8 ? 1.767 23.484 21.75 1 98.75 8 TYR B O 1
ATOM 1991 N N . ASP B 1 9 ? 2.633 25.266 22.703 1 98.75 9 ASP B N 1
ATOM 1992 C CA . ASP B 1 9 ? 1.428 25.547 23.484 1 98.75 9 ASP B CA 1
ATOM 1993 C C . ASP B 1 9 ? 0.242 25.844 22.578 1 98.75 9 ASP B C 1
ATOM 1995 O O . ASP B 1 9 ? -0.885 25.438 22.859 1 98.75 9 ASP B O 1
ATOM 1999 N N . TYR B 1 10 ? 0.488 26.578 21.594 1 98.44 10 TYR B N 1
ATOM 2000 C CA . TYR B 1 10 ? -0.604 26.844 20.656 1 98.44 10 TYR B CA 1
ATOM 2001 C C . TYR B 1 10 ? -1.098 25.562 20 1 98.44 10 TYR B C 1
ATOM 2003 O O . TYR B 1 10 ? -2.303 25.312 19.969 1 98.44 10 TYR B O 1
ATOM 2011 N N . ILE B 1 11 ? -0.191 24.75 19.516 1 98.69 11 ILE B N 1
ATOM 2012 C CA . ILE B 1 11 ? -0.582 23.484 18.891 1 98.69 11 ILE B CA 1
ATOM 2013 C C . ILE B 1 11 ? -1.353 22.641 19.906 1 98.69 11 ILE B C 1
ATOM 2015 O O . ILE B 1 11 ? -2.391 22.062 19.578 1 98.69 11 ILE B O 1
ATOM 2019 N N . ASN B 1 12 ? -0.853 22.625 21.094 1 98.62 12 ASN B N 1
ATOM 2020 C CA . ASN B 1 12 ? -1.51 21.875 22.156 1 98.62 12 ASN B CA 1
ATOM 2021 C C . ASN B 1 12 ? -2.932 22.375 22.391 1 98.62 12 ASN B C 1
ATOM 2023 O O . ASN B 1 12 ? -3.809 21.594 22.781 1 98.62 12 ASN B O 1
ATOM 2027 N N . SER B 1 13 ? -3.166 23.594 22.219 1 98.38 13 SER B N 1
ATOM 2028 C CA . SER B 1 13 ? -4.484 24.172 22.469 1 98.38 13 SER B CA 1
ATOM 2029 C C . SER B 1 13 ? -5.473 23.766 21.375 1 98.38 13 SER B C 1
ATOM 2031 O O . SER B 1 13 ? -6.656 23.562 21.656 1 98.38 13 SER B O 1
ATOM 2033 N N . VAL B 1 14 ? -5.074 23.562 20.172 1 97.94 14 VAL B N 1
ATOM 2034 C CA . VAL B 1 14 ? -5.988 23.281 19.078 1 97.94 14 VAL B CA 1
ATOM 2035 C C . VAL B 1 14 ? -5.969 21.781 18.766 1 97.94 14 VAL B C 1
ATOM 2037 O O . VAL B 1 14 ? -6.926 21.25 18.188 1 97.94 14 VAL B O 1
ATOM 2040 N N . ALA B 1 15 ? -4.906 21.141 19.062 1 98.19 15 ALA B N 1
ATOM 2041 C CA . ALA B 1 15 ? -4.699 19.703 18.922 1 98.19 15 ALA B CA 1
ATOM 2042 C C . ALA B 1 15 ? -3.967 19.141 20.141 1 98.19 15 ALA B C 1
ATOM 2044 O O . ALA B 1 15 ? -2.766 18.875 20.078 1 98.19 15 ALA B O 1
ATOM 2045 N N . PRO B 1 16 ? -4.691 18.938 21.141 1 98.31 16 PRO B N 1
ATOM 2046 C CA . PRO B 1 16 ? -4.043 18.547 22.406 1 98.31 16 PRO B CA 1
ATOM 2047 C C . PRO B 1 16 ? -3.166 17.312 22.25 1 98.31 16 PRO B C 1
ATOM 2049 O O . PRO B 1 16 ? -3.629 16.281 21.766 1 98.31 16 PRO B O 1
ATOM 2052 N N . TYR B 1 17 ? -1.915 17.391 22.766 1 98.12 17 TYR B N 1
ATOM 2053 C CA . TYR B 1 17 ? -0.966 16.281 22.656 1 98.12 17 TYR B CA 1
ATOM 2054 C C . TYR B 1 17 ? -1.424 15.094 23.469 1 98.12 17 TYR B C 1
ATOM 2056 O O . TYR B 1 17 ? -1.135 13.945 23.125 1 98.12 17 TYR B O 1
ATOM 2064 N N . GLU B 1 18 ? -2.213 15.289 24.469 1 97.44 18 GLU B N 1
ATOM 2065 C CA . GLU B 1 18 ? -2.703 14.219 25.328 1 97.44 18 GLU B CA 1
ATOM 2066 C C . GLU B 1 18 ? -3.701 13.328 24.594 1 97.44 18 GLU B C 1
ATOM 2068 O O . GLU B 1 18 ? -3.977 12.203 25.016 1 97.44 18 GLU B O 1
ATOM 2073 N N . SER B 1 19 ? -4.273 13.828 23.516 1 97.06 19 SER B N 1
ATOM 2074 C CA . SER B 1 19 ? -5.273 13.07 22.766 1 97.06 19 SER B CA 1
ATOM 2075 C C . SER B 1 19 ? -4.617 12.109 21.781 1 97.06 19 SER B C 1
ATOM 2077 O O . SER B 1 19 ? -5.301 11.32 21.125 1 97.06 19 SER B O 1
ATOM 2079 N N . GLN B 1 20 ? -3.258 12.125 21.703 1 97.31 20 GLN B N 1
ATOM 2080 C CA . GLN B 1 20 ? -2.564 11.258 20.75 1 97.31 20 GLN B CA 1
ATOM 2081 C C . GLN B 1 20 ? -2.748 9.789 21.094 1 97.31 20 GLN B C 1
ATOM 2083 O O . GLN B 1 20 ? -3.053 9.453 22.25 1 97.31 20 GLN B O 1
ATOM 2088 N N . GLU B 1 21 ? -2.631 8.914 20.156 1 96.81 21 GLU B N 1
ATOM 2089 C CA . GLU B 1 21 ? -2.672 7.484 20.422 1 96.81 21 GLU B CA 1
ATOM 2090 C C . GLU B 1 21 ? -1.552 7.074 21.375 1 96.81 21 GLU B C 1
ATOM 2092 O O . GLU B 1 21 ? -0.483 7.691 21.391 1 96.81 21 GLU B O 1
ATOM 2097 N N . GLU B 1 22 ? -1.759 6 22.094 1 95.31 22 GLU B N 1
ATOM 2098 C CA . GLU B 1 22 ? -0.813 5.535 23.109 1 95.31 22 GLU B CA 1
ATOM 2099 C C . GLU B 1 22 ? 0.534 5.184 22.484 1 95.31 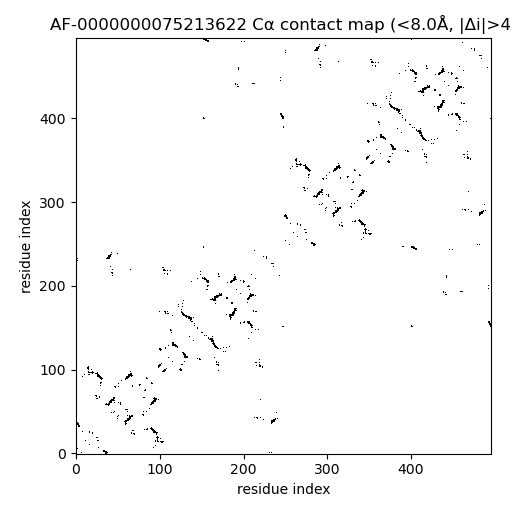22 GLU B C 1
ATOM 2101 O O . GLU B 1 22 ? 1.583 5.402 23.094 1 95.31 22 GLU B O 1
ATOM 2106 N N . TRP B 1 23 ? 0.473 4.668 21.281 1 94.31 23 TRP B N 1
ATOM 2107 C CA . TRP B 1 23 ? 1.694 4.203 20.625 1 94.31 23 TRP B CA 1
ATOM 2108 C C . TRP B 1 23 ? 2.432 5.363 19.969 1 94.31 23 TRP B C 1
ATOM 2110 O O . TRP B 1 23 ? 3.566 5.203 19.516 1 94.31 23 TRP B O 1
ATOM 2120 N N . ASP B 1 24 ? 1.793 6.492 19.875 1 96.31 24 ASP B N 1
ATOM 2121 C CA . ASP B 1 24 ? 2.312 7.645 19.141 1 96.31 24 ASP B CA 1
ATOM 2122 C C . ASP B 1 24 ? 3.359 8.391 19.969 1 96.31 24 ASP B C 1
ATOM 2124 O O . ASP B 1 24 ? 3.561 8.086 21.141 1 96.31 24 ASP B O 1
ATOM 2128 N N . ASN B 1 25 ? 4.137 9.32 19.266 1 97 25 ASN B N 1
ATOM 2129 C CA . ASN B 1 25 ? 5.152 10.125 19.938 1 97 25 ASN B CA 1
ATOM 2130 C C . ASN B 1 25 ? 5.16 11.562 19.422 1 97 25 ASN B C 1
ATOM 2132 O O . ASN B 1 25 ? 6.207 12.07 19 1 97 25 ASN B O 1
ATOM 2136 N N . SER B 1 26 ? 4.016 12.164 19.438 1 97.81 26 SER B N 1
ATOM 2137 C CA . SER B 1 26 ? 3.895 13.555 19.031 1 97.81 26 SER B CA 1
ATOM 2138 C C . SER B 1 26 ? 4.375 14.492 20.141 1 97.81 26 SER B C 1
ATOM 2140 O O . SER B 1 26 ? 4.23 14.188 21.328 1 97.81 26 SER B O 1
ATOM 2142 N N . GLY B 1 27 ? 4.961 15.641 19.797 1 97.88 27 GLY B N 1
ATOM 2143 C CA . GLY B 1 27 ? 5.387 16.609 20.781 1 97.88 27 GLY B CA 1
ATOM 2144 C C . GLY B 1 27 ? 6.719 17.266 20.469 1 97.88 27 GLY B C 1
ATOM 2145 O O . GLY B 1 27 ? 7.07 17.422 19.297 1 97.88 27 GLY B O 1
ATOM 2146 N N . HIS B 1 28 ? 7.293 17.875 21.5 1 98.06 28 HIS B N 1
ATOM 2147 C CA . HIS B 1 28 ? 8.641 18.422 21.422 1 98.06 28 HIS B CA 1
ATOM 2148 C C . HIS B 1 28 ? 9.695 17.344 21.656 1 98.06 28 HIS B C 1
ATOM 2150 O O . HIS B 1 28 ? 9.898 16.906 22.781 1 98.06 28 HIS B O 1
ATOM 2156 N N . LEU B 1 29 ? 10.391 16.969 20.547 1 96.94 29 LEU B N 1
ATOM 2157 C CA . LEU B 1 29 ? 11.227 15.781 20.641 1 96.94 29 LEU B CA 1
ATOM 2158 C C . LEU B 1 29 ? 12.703 16.141 20.609 1 96.94 29 LEU B C 1
ATOM 2160 O O . LEU B 1 29 ? 13.555 15.336 21.016 1 96.94 29 LEU B O 1
ATOM 2164 N N . VAL B 1 30 ? 13.031 17.312 20.047 1 96.94 30 VAL B N 1
ATOM 2165 C CA . VAL B 1 30 ? 14.43 17.719 20 1 96.94 30 VAL B CA 1
ATOM 2166 C C . VAL B 1 30 ? 14.539 19.219 20.312 1 96.94 30 VAL B C 1
ATOM 2168 O O . VAL B 1 30 ? 13.805 20.031 19.75 1 96.94 30 VAL B O 1
ATOM 2171 N N . GLY B 1 31 ? 15.461 19.641 21.219 1 96.31 31 GLY B N 1
ATOM 2172 C CA . GLY B 1 31 ? 15.781 21.031 21.438 1 96.31 31 GLY B CA 1
ATOM 2173 C C . GLY B 1 31 ? 15.328 21.562 22.781 1 96.31 31 GLY B C 1
ATOM 2174 O O . GLY B 1 31 ? 15.195 20.797 23.734 1 96.31 31 GLY B O 1
ATOM 2175 N N . ASP B 1 32 ? 15.281 22.938 22.844 1 96.38 32 ASP B N 1
ATOM 2176 C CA . ASP B 1 32 ? 14.969 23.672 24.062 1 96.38 32 ASP B CA 1
ATOM 2177 C C . ASP B 1 32 ? 13.688 24.484 23.906 1 96.38 32 ASP B C 1
ATOM 2179 O O . ASP B 1 32 ? 13.555 25.266 22.953 1 96.38 32 ASP B O 1
ATOM 2183 N N . PHE B 1 33 ? 12.836 24.266 24.844 1 96.25 33 PHE B N 1
ATOM 2184 C CA . PHE B 1 33 ? 11.57 25 24.828 1 96.25 33 PHE B CA 1
ATOM 2185 C C . PHE B 1 33 ? 11.828 26.5 24.875 1 96.25 33 PHE B C 1
ATOM 2187 O O . PHE B 1 33 ? 11.031 27.297 24.359 1 96.25 33 PHE B O 1
ATOM 2194 N N . ARG B 1 34 ? 12.992 26.953 25.438 1 96.94 34 ARG B N 1
ATOM 2195 C CA . ARG B 1 34 ? 13.289 28.375 25.656 1 96.94 34 ARG B CA 1
ATOM 2196 C C . ARG B 1 34 ? 13.891 29 24.406 1 96.94 34 ARG B C 1
ATOM 2198 O O . ARG B 1 34 ? 13.984 30.234 24.312 1 96.94 34 ARG B O 1
ATOM 2205 N N . LYS B 1 35 ? 14.062 28.141 23.391 1 97.81 35 LYS B N 1
ATOM 2206 C CA . LYS B 1 35 ? 14.711 28.672 22.188 1 97.81 35 LYS B CA 1
ATOM 2207 C C . LYS B 1 35 ? 13.805 29.656 21.453 1 97.81 35 LYS B C 1
ATOM 2209 O O . LYS B 1 35 ? 12.617 29.391 21.266 1 97.81 35 LYS B O 1
ATOM 2214 N N . GLU B 1 36 ? 14.453 30.781 21.125 1 98.38 36 GLU B N 1
ATOM 2215 C CA . GLU B 1 36 ? 13.734 31.75 20.297 1 98.38 36 GLU B CA 1
ATOM 2216 C C . GLU B 1 36 ? 13.562 31.234 18.859 1 98.38 36 GLU B C 1
ATOM 2218 O O . GLU B 1 36 ? 14.484 30.641 18.297 1 98.38 36 GLU B O 1
ATOM 2223 N N . VAL B 1 37 ? 12.352 31.547 18.312 1 98.69 37 VAL B N 1
ATOM 2224 C CA . VAL B 1 37 ? 12.039 31.062 16.969 1 98.69 37 VAL B CA 1
ATOM 2225 C C . VAL B 1 37 ? 11.703 32.25 16.062 1 98.69 37 VAL B C 1
ATOM 2227 O O . VAL B 1 37 ? 10.781 33 16.344 1 98.69 37 VAL B O 1
ATOM 2230 N N . LYS B 1 38 ? 12.43 32.281 14.969 1 98.56 38 LYS B N 1
ATOM 2231 C CA . LYS B 1 38 ? 12.148 33.281 13.945 1 98.56 38 LYS B CA 1
ATOM 2232 C C . LYS B 1 38 ? 11.734 32.625 12.633 1 98.56 38 LYS B C 1
ATOM 2234 O O . LYS B 1 38 ? 11.117 33.281 11.781 1 98.56 38 LYS B O 1
ATOM 2239 N N . LYS B 1 39 ? 12.219 31.594 12.453 1 98.31 39 LYS B N 1
ATOM 2240 C CA . LYS B 1 39 ? 11.945 30.875 11.211 1 98.31 39 LYS B CA 1
ATOM 2241 C C . LYS B 1 39 ? 11.633 29.406 11.477 1 98.31 39 LYS B C 1
ATOM 2243 O O . LYS B 1 39 ? 12.383 28.719 12.172 1 98.31 39 LYS B O 1
ATOM 2248 N N . VAL B 1 40 ? 10.469 28.875 10.953 1 98.88 40 VAL B N 1
ATOM 2249 C CA . VAL B 1 40 ? 10.016 27.5 11.102 1 98.88 40 VAL B CA 1
ATOM 2250 C C . VAL B 1 40 ? 9.914 26.844 9.727 1 98.88 40 VAL B C 1
ATOM 2252 O O . VAL B 1 40 ? 9.344 27.406 8.797 1 98.88 40 VAL B O 1
ATOM 2255 N N . VAL B 1 41 ? 10.5 25.672 9.57 1 98.62 41 VAL B N 1
ATOM 2256 C CA . VAL B 1 41 ? 10.312 24.844 8.383 1 98.62 41 VAL B CA 1
ATOM 2257 C C . VAL B 1 41 ? 9.234 23.797 8.641 1 98.62 41 VAL B C 1
ATOM 2259 O O . VAL B 1 41 ? 9.289 23.078 9.648 1 98.62 41 VAL B O 1
ATOM 2262 N N . MET B 1 42 ? 8.25 23.781 7.781 1 98.44 42 MET B N 1
ATOM 2263 C CA . MET B 1 42 ? 7.172 22.797 7.895 1 98.44 42 MET B CA 1
ATOM 2264 C C . MET B 1 42 ? 7.281 21.734 6.805 1 98.44 42 MET B C 1
ATOM 2266 O O . MET B 1 42 ? 7.602 22.062 5.656 1 98.44 42 MET B O 1
ATOM 2270 N N . SER B 1 43 ? 7.047 20.516 7.156 1 97.38 43 SER B N 1
ATOM 2271 C CA . SER B 1 43 ? 7.055 19.375 6.238 1 97.38 43 SER B CA 1
ATOM 2272 C C . SER B 1 43 ? 6.262 18.203 6.801 1 97.38 43 SER B C 1
ATOM 2274 O O . SER B 1 43 ? 5.957 18.172 7.996 1 97.38 43 SER B O 1
ATOM 2276 N N . LEU B 1 44 ? 5.871 17.266 5.945 1 97.12 44 LEU B N 1
ATOM 2277 C CA . LEU B 1 44 ? 5.18 16.062 6.418 1 97.12 44 LEU B CA 1
ATOM 2278 C C . LEU B 1 44 ? 6.109 15.195 7.246 1 97.12 44 LEU B C 1
ATOM 2280 O O . LEU B 1 44 ? 5.738 14.742 8.336 1 97.12 44 LEU B O 1
ATOM 2284 N N . ASP B 1 45 ? 7.316 14.977 6.699 1 95.88 45 ASP B N 1
ATOM 2285 C CA . ASP B 1 45 ? 8.336 14.148 7.336 1 95.88 45 ASP B CA 1
ATOM 2286 C C . ASP B 1 45 ? 9.625 14.938 7.566 1 95.88 45 ASP B C 1
ATOM 2288 O O . ASP B 1 45 ? 9.961 15.82 6.777 1 95.88 45 ASP B O 1
ATOM 2292 N N . CYS B 1 46 ? 10.297 14.609 8.633 1 95.56 46 CYS B N 1
ATOM 2293 C CA . CYS B 1 46 ? 11.586 15.234 8.906 1 95.56 46 CYS B CA 1
ATOM 2294 C C . CYS B 1 46 ? 12.727 14.383 8.344 1 95.56 46 CYS B C 1
ATOM 2296 O O . CYS B 1 46 ? 13.469 13.758 9.094 1 95.56 46 CYS B O 1
ATOM 2298 N N . THR B 1 47 ? 12.875 14.469 7.074 1 92.81 47 THR B N 1
ATOM 2299 C CA . THR B 1 47 ? 13.93 13.711 6.398 1 92.81 47 THR B CA 1
ATOM 2300 C C . THR B 1 47 ? 15.266 14.453 6.488 1 92.81 47 THR B C 1
ATOM 2302 O O . THR B 1 47 ? 15.312 15.609 6.902 1 92.81 47 THR B O 1
ATOM 2305 N N . LYS B 1 48 ? 16.375 13.781 6.098 1 92.12 48 LYS B N 1
ATOM 2306 C CA . LYS B 1 48 ? 17.672 14.43 6.023 1 92.12 48 LYS B CA 1
ATOM 2307 C C . LYS B 1 48 ? 17.625 15.648 5.105 1 92.12 48 LYS B C 1
ATOM 2309 O O . LYS B 1 48 ? 18.234 16.688 5.406 1 92.12 48 LYS B O 1
ATOM 2314 N N . ALA B 1 49 ? 16.922 15.508 4.004 1 92.38 49 ALA B N 1
ATOM 2315 C CA . ALA B 1 49 ? 16.781 16.609 3.049 1 92.38 49 ALA B CA 1
ATOM 2316 C C . ALA B 1 49 ? 16.109 17.812 3.693 1 92.38 49 ALA B C 1
ATOM 2318 O O . ALA B 1 49 ? 16.5 18.953 3.447 1 92.38 49 ALA B O 1
ATOM 2319 N N . VAL B 1 50 ? 15.141 17.594 4.531 1 96.06 50 VAL B N 1
ATOM 2320 C CA . VAL B 1 50 ? 14.414 18.656 5.203 1 96.06 50 VAL B CA 1
ATOM 2321 C C . VAL B 1 50 ? 15.32 19.344 6.219 1 96.06 50 VAL B C 1
ATOM 2323 O O . VAL B 1 50 ? 15.336 20.578 6.324 1 96.06 50 VAL B O 1
ATOM 2326 N N . VAL B 1 51 ? 16.078 18.562 6.93 1 96.75 51 VAL B N 1
ATOM 2327 C CA . VAL B 1 51 ? 17 19.109 7.918 1 96.75 51 VAL B CA 1
ATOM 2328 C C . VAL B 1 51 ? 18.047 19.969 7.219 1 96.75 51 VAL B C 1
ATOM 2330 O O . VAL B 1 51 ? 18.375 21.062 7.68 1 96.75 51 VAL B O 1
ATOM 2333 N N . ASN B 1 52 ? 18.578 19.422 6.121 1 96.25 52 ASN B N 1
ATOM 2334 C CA . ASN B 1 52 ? 19.562 20.188 5.359 1 96.25 52 ASN B CA 1
ATOM 2335 C C . ASN B 1 52 ? 18.969 21.5 4.863 1 96.25 52 ASN B C 1
ATOM 2337 O O . ASN B 1 52 ? 19.641 22.531 4.918 1 96.25 52 ASN B O 1
ATOM 2341 N N . PHE B 1 53 ? 17.797 21.469 4.406 1 97.12 53 PHE B N 1
ATOM 2342 C CA . PHE B 1 53 ? 17.109 22.672 3.965 1 97.12 53 PHE B CA 1
ATOM 2343 C C . PHE B 1 53 ? 16.969 23.672 5.117 1 97.12 53 PHE B C 1
ATOM 2345 O O . PHE B 1 53 ? 17.219 24.859 4.949 1 97.12 53 PHE B O 1
ATOM 2352 N N . ALA B 1 54 ? 16.531 23.188 6.254 1 98.12 54 ALA B N 1
ATOM 2353 C CA . ALA B 1 54 ? 16.375 24.016 7.441 1 98.12 54 ALA B CA 1
ATOM 2354 C C . ALA B 1 54 ? 17.688 24.688 7.816 1 98.12 54 ALA B C 1
ATOM 2356 O O . ALA B 1 54 ? 17.719 25.875 8.164 1 98.12 54 ALA B O 1
ATOM 2357 N N . LYS B 1 55 ? 18.766 23.922 7.715 1 97.94 55 LYS B N 1
ATOM 2358 C CA . LYS B 1 55 ? 20.094 24.453 7.977 1 97.94 55 LYS B CA 1
ATOM 2359 C C . LYS B 1 55 ? 20.438 25.578 7.004 1 97.94 55 LYS B C 1
ATOM 2361 O O . LYS B 1 55 ? 20.922 26.641 7.414 1 97.94 55 LYS B O 1
ATOM 2366 N N . ASP B 1 56 ? 20.172 25.312 5.773 1 97.81 56 ASP B N 1
ATOM 2367 C CA . ASP B 1 56 ? 20.547 26.234 4.699 1 97.81 56 ASP B CA 1
ATOM 2368 C C . ASP B 1 56 ? 19.859 27.594 4.879 1 97.81 56 ASP B C 1
ATOM 2370 O O . ASP B 1 56 ? 20.438 28.625 4.527 1 97.81 56 ASP B O 1
ATOM 2374 N N . ILE B 1 57 ? 18.703 27.609 5.496 1 98 57 ILE B N 1
ATOM 2375 C CA . ILE B 1 57 ? 17.984 28.875 5.582 1 98 57 ILE B CA 1
ATOM 2376 C C . ILE B 1 57 ? 18.016 29.391 7.02 1 98 57 ILE B C 1
ATOM 2378 O O . ILE B 1 57 ? 17.266 30.297 7.375 1 98 57 ILE B O 1
ATOM 2382 N N . ASN B 1 58 ? 18.766 28.734 7.848 1 98.12 58 ASN B N 1
ATOM 2383 C CA . ASN B 1 58 ? 18.984 29.125 9.234 1 98.12 58 ASN B CA 1
ATOM 2384 C C . ASN B 1 58 ? 17.672 29.125 10.023 1 98.12 58 ASN B C 1
ATOM 2386 O O . ASN B 1 58 ? 17.359 30.094 10.711 1 98.12 58 ASN B O 1
ATOM 2390 N N . ALA B 1 59 ? 16.938 28.047 9.844 1 98.62 59 ALA B N 1
ATOM 2391 C CA . ALA B 1 59 ? 15.703 27.891 10.602 1 98.62 59 ALA B CA 1
ATOM 2392 C C . ALA B 1 59 ? 16 27.594 12.07 1 98.62 59 ALA B C 1
ATOM 2394 O O . ALA B 1 59 ? 17.078 27.094 12.406 1 98.62 59 ALA B O 1
ATOM 2395 N N . ASP B 1 60 ? 15.008 27.922 12.891 1 98.75 60 ASP B N 1
ATOM 2396 C CA . ASP B 1 60 ? 15.141 27.688 14.328 1 98.75 60 ASP B CA 1
ATOM 2397 C C . ASP B 1 60 ? 14.375 26.453 14.758 1 98.75 60 ASP B C 1
ATOM 2399 O O . ASP B 1 60 ? 14.672 25.859 15.805 1 98.75 60 ASP B O 1
ATOM 2403 N N . LEU B 1 61 ? 13.344 26.078 13.945 1 98.81 61 LEU B N 1
ATOM 2404 C CA . LEU B 1 61 ? 12.43 25 14.297 1 98.81 61 LEU B CA 1
ATOM 2405 C C . LEU B 1 61 ? 11.953 24.266 13.047 1 98.81 61 LEU B C 1
ATOM 2407 O O . LEU B 1 61 ? 11.641 24.906 12.031 1 98.81 61 LEU B O 1
ATOM 2411 N N . VAL B 1 62 ? 11.992 22.969 13.102 1 98.69 62 VAL B N 1
ATOM 2412 C CA . VAL B 1 62 ? 11.297 22.141 12.117 1 98.69 62 VAL B CA 1
ATOM 2413 C C . VAL B 1 62 ? 10.016 21.578 12.727 1 98.69 62 VAL B C 1
ATOM 2415 O O . VAL B 1 62 ? 10.031 21.062 13.852 1 98.69 62 VAL B O 1
ATOM 2418 N N . LEU B 1 63 ? 8.891 21.781 12.078 1 98.75 63 LEU B N 1
ATOM 2419 C CA . LEU B 1 63 ? 7.586 21.266 12.484 1 98.75 63 LEU B CA 1
ATOM 2420 C C . LEU B 1 63 ? 7.047 20.281 11.453 1 98.75 63 LEU B C 1
ATOM 2422 O O . LEU B 1 63 ? 6.836 20.641 10.297 1 98.75 63 LEU B O 1
ATOM 2426 N N . THR B 1 64 ? 6.848 19.047 11.859 1 98.31 64 THR B N 1
ATOM 2427 C CA . THR B 1 64 ? 6.34 18.047 10.93 1 98.31 64 THR B CA 1
ATOM 2428 C C . THR B 1 64 ? 5.066 17.391 11.469 1 98.31 64 THR B C 1
ATOM 2430 O O . THR B 1 64 ? 4.727 17.578 12.641 1 98.31 64 THR B O 1
ATOM 2433 N N . HIS B 1 65 ? 4.371 16.688 10.562 1 98.31 65 HIS B N 1
ATOM 2434 C CA . HIS B 1 65 ? 3.246 15.859 10.984 1 98.31 65 HIS B CA 1
ATOM 2435 C C . HIS B 1 65 ? 3.727 14.547 11.602 1 98.31 65 HIS B C 1
ATOM 2437 O O . HIS B 1 65 ? 3.436 14.266 12.766 1 98.31 65 HIS B O 1
ATOM 2443 N N . HIS B 1 66 ? 4.516 13.812 10.844 1 97.44 66 HIS B N 1
ATOM 2444 C CA . HIS B 1 66 ? 5.035 12.539 11.328 1 97.44 66 HIS B CA 1
ATOM 2445 C C . HIS B 1 66 ? 6.188 12.75 12.305 1 97.44 66 HIS B C 1
ATOM 2447 O O . HIS B 1 66 ? 7.047 13.609 12.086 1 97.44 66 HIS B O 1
ATOM 2453 N N . PRO B 1 67 ? 6.27 11.992 13.328 1 97.62 67 PRO B N 1
ATOM 2454 C CA . PRO B 1 67 ? 7.371 12.117 14.281 1 97.62 67 PRO B CA 1
ATOM 2455 C C . PRO B 1 67 ? 8.695 11.594 13.727 1 97.62 67 PRO B C 1
ATOM 2457 O O . PRO B 1 67 ? 8.742 10.5 13.156 1 97.62 67 PRO B O 1
ATOM 2460 N N . LEU B 1 68 ? 9.672 12.398 13.945 1 95.25 68 LEU B N 1
ATOM 2461 C CA . LEU B 1 68 ? 11.031 11.984 13.594 1 95.25 68 LEU B CA 1
ATOM 2462 C C . LEU B 1 68 ? 11.469 10.789 14.422 1 95.25 68 LEU B C 1
ATOM 2464 O O . LEU B 1 68 ? 12.195 9.922 13.938 1 95.25 68 LEU B O 1
ATOM 2468 N N . ILE B 1 69 ? 11.109 10.797 15.68 1 93.44 69 ILE B N 1
ATOM 2469 C CA . ILE B 1 69 ? 11.383 9.711 16.609 1 93.44 69 ILE B CA 1
ATOM 2470 C C . ILE B 1 69 ? 10.078 9 16.984 1 93.44 69 ILE B C 1
ATOM 2472 O O . ILE B 1 69 ? 9.242 9.562 17.688 1 93.44 69 ILE B O 1
ATOM 2476 N N . PHE B 1 70 ? 9.961 7.758 16.469 1 88.81 70 PHE B N 1
ATOM 2477 C CA . PHE B 1 70 ? 8.711 7.039 16.688 1 88.81 70 PHE B CA 1
ATOM 2478 C C . PHE B 1 70 ? 8.891 5.953 17.734 1 88.81 70 PHE B C 1
ATOM 2480 O O . PHE B 1 70 ? 8.18 5.938 18.75 1 88.81 70 PHE B O 1
ATOM 2487 N N . GLY B 1 71 ? 9.836 5.043 17.625 1 86.12 71 GLY B N 1
ATOM 2488 C CA . GLY B 1 71 ? 10.047 3.898 18.484 1 86.12 71 GLY B CA 1
ATOM 2489 C C . GLY B 1 71 ? 11.281 4.031 19.359 1 86.12 71 GLY B C 1
ATOM 2490 O O . GLY B 1 71 ? 11.805 3.033 19.859 1 86.12 71 GLY B O 1
ATOM 2491 N N . GLY B 1 72 ? 11.727 5.207 19.5 1 86 72 GLY B N 1
ATOM 2492 C CA . GLY B 1 72 ? 12.93 5.398 20.297 1 86 72 GLY B CA 1
ATOM 2493 C C . GLY B 1 72 ? 14.203 5.297 19.484 1 86 72 GLY B C 1
ATOM 2494 O O . GLY B 1 72 ? 14.18 4.891 18.328 1 86 72 GLY B O 1
ATOM 2495 N N . LEU B 1 73 ? 15.289 5.695 20.047 1 88.81 73 LEU B N 1
ATOM 2496 C CA . LEU B 1 73 ? 16.594 5.699 19.391 1 88.81 73 LEU B CA 1
ATOM 2497 C C . LEU B 1 73 ? 17.562 4.789 20.125 1 88.81 73 LEU B C 1
ATOM 2499 O O . LEU B 1 73 ? 17.641 4.809 21.344 1 88.81 73 LEU B O 1
ATOM 2503 N N . LYS B 1 74 ? 18.281 3.986 19.359 1 86.62 74 LYS B N 1
ATOM 2504 C CA . LYS B 1 74 ? 19.344 3.158 19.938 1 86.62 74 LYS B CA 1
ATOM 2505 C C . LYS B 1 74 ? 20.719 3.791 19.734 1 86.62 74 LYS B C 1
ATOM 2507 O O . LYS B 1 74 ? 21.656 3.475 20.453 1 86.62 74 LYS B O 1
ATOM 2512 N N . ASN B 1 75 ? 20.797 4.641 18.766 1 86 75 ASN B N 1
ATOM 2513 C CA . ASN B 1 75 ? 22.016 5.379 18.453 1 86 75 ASN B CA 1
ATOM 2514 C C . ASN B 1 75 ? 21.703 6.684 17.719 1 86 75 ASN B C 1
ATOM 2516 O O . ASN B 1 75 ? 20.641 6.832 17.125 1 86 75 ASN B O 1
ATOM 2520 N N . VAL B 1 76 ? 22.438 7.605 17.938 1 89.94 76 VAL B N 1
ATOM 2521 C CA . VAL B 1 76 ? 22.391 8.883 17.234 1 89.94 76 VAL B CA 1
ATOM 2522 C C . VAL B 1 76 ? 23.734 9.156 16.562 1 89.94 76 VAL B C 1
ATOM 2524 O O . VAL B 1 76 ? 24.672 9.617 17.203 1 89.94 76 VAL B O 1
ATOM 2527 N N . MET B 1 77 ? 23.766 8.867 15.242 1 89.56 77 MET B N 1
ATOM 2528 C CA . MET B 1 77 ? 25.016 8.984 14.492 1 89.56 77 MET B CA 1
ATOM 2529 C C . MET B 1 77 ? 25 10.234 13.617 1 89.56 77 MET B C 1
ATOM 2531 O O . MET B 1 77 ? 23.953 10.852 13.422 1 89.56 77 MET B O 1
ATOM 2535 N N . SER B 1 78 ? 26.141 10.594 13.055 1 92.25 78 SER B N 1
ATOM 2536 C CA . SER B 1 78 ? 26.328 11.859 12.352 1 92.25 78 SER B CA 1
ATOM 2537 C C . SER B 1 78 ? 25.484 11.914 11.086 1 92.25 78 SER B C 1
ATOM 2539 O O . SER B 1 78 ? 25.219 12.992 10.547 1 92.25 78 SER B O 1
ATOM 2541 N N . ASP B 1 79 ? 24.969 10.805 10.633 1 89.56 79 ASP B N 1
ATOM 2542 C CA . ASP B 1 79 ? 24.203 10.797 9.391 1 89.56 79 ASP B CA 1
ATOM 2543 C C . ASP B 1 79 ? 22.703 10.75 9.672 1 89.56 79 ASP B C 1
ATOM 2545 O O . ASP B 1 79 ? 21.906 10.547 8.766 1 89.56 79 ASP B O 1
ATOM 2549 N N . THR B 1 80 ? 22.312 10.984 10.898 1 90 80 THR B N 1
ATOM 2550 C CA . THR B 1 80 ? 20.906 10.961 11.266 1 90 80 THR B CA 1
ATOM 2551 C C . THR B 1 80 ? 20.344 12.375 11.336 1 90 80 THR B C 1
ATOM 2553 O O . THR B 1 80 ? 21.078 13.336 11.594 1 90 80 THR B O 1
ATOM 2556 N N . ALA B 1 81 ? 19.062 12.477 11.117 1 93.06 81 ALA B N 1
ATOM 2557 C CA . ALA B 1 81 ? 18.375 13.766 11.203 1 93.06 81 ALA B CA 1
ATOM 2558 C C . ALA B 1 81 ? 18.469 14.352 12.609 1 93.06 81 ALA B C 1
ATOM 2560 O O . ALA B 1 81 ? 18.703 15.547 12.773 1 93.06 81 ALA B O 1
ATOM 2561 N N . VAL B 1 82 ? 18.359 13.5 13.594 1 94.69 82 VAL B N 1
ATOM 2562 C CA . VAL B 1 82 ? 18.375 13.945 14.984 1 94.69 82 VAL B CA 1
ATOM 2563 C C . VAL B 1 82 ? 19.734 14.594 15.289 1 94.69 82 VAL B C 1
ATOM 2565 O O . VAL B 1 82 ? 19.781 15.68 15.867 1 94.69 82 VAL B O 1
ATOM 2568 N N . TYR B 1 83 ? 20.797 13.906 14.867 1 94.44 83 TYR B N 1
ATOM 2569 C CA . TYR B 1 83 ? 22.141 14.438 15.094 1 94.44 83 TYR B CA 1
ATOM 2570 C C . TYR B 1 83 ? 22.297 15.805 14.438 1 94.44 83 TYR B C 1
ATOM 2572 O O . TYR B 1 83 ? 22.797 16.75 15.055 1 94.44 83 TYR B O 1
ATOM 2580 N N . ASN B 1 84 ? 21.812 15.883 13.281 1 96.19 84 ASN B N 1
ATOM 2581 C CA . ASN B 1 84 ? 22.031 17.109 12.508 1 96.19 84 ASN B CA 1
ATOM 2582 C C . ASN B 1 84 ? 21.172 18.25 13.031 1 96.19 84 ASN B C 1
ATOM 2584 O O . ASN B 1 84 ? 21.578 19.406 12.977 1 96.19 84 ASN B O 1
ATOM 2588 N N . LEU B 1 85 ? 20.016 17.969 13.508 1 97.19 85 LEU B N 1
ATOM 2589 C CA . LEU B 1 85 ? 19.203 18.984 14.156 1 97.19 85 LEU B CA 1
ATOM 2590 C C . LEU B 1 85 ? 19.922 19.562 15.359 1 97.19 85 LEU B C 1
ATOM 2592 O O . LEU B 1 85 ? 20.031 20.797 15.492 1 97.19 85 LEU B O 1
ATOM 2596 N N . ILE B 1 86 ? 20.453 18.734 16.141 1 95.81 86 ILE B N 1
ATOM 2597 C CA . ILE B 1 86 ? 21.125 19.156 17.375 1 95.81 86 ILE B CA 1
ATOM 2598 C C . ILE B 1 86 ? 22.391 19.938 17.031 1 95.81 86 ILE B C 1
ATOM 2600 O O . ILE B 1 86 ? 22.625 21.016 17.578 1 95.81 86 ILE B O 1
ATOM 2604 N N . ASN B 1 87 ? 23.125 19.328 16.125 1 96.19 87 ASN B N 1
ATOM 2605 C CA . ASN B 1 87 ? 24.391 19.938 15.742 1 96.19 87 ASN B CA 1
ATOM 2606 C C . ASN B 1 87 ? 24.188 21.312 15.125 1 96.19 87 ASN B C 1
ATOM 2608 O O . ASN B 1 87 ? 25.094 22.141 15.148 1 96.19 87 ASN B O 1
ATOM 2612 N N . SER B 1 88 ? 23.062 21.594 14.602 1 97.5 88 SER B N 1
ATOM 2613 C CA . SER B 1 88 ? 22.766 22.875 13.945 1 97.5 88 SER B CA 1
ATOM 2614 C C . SER B 1 88 ? 21.906 23.75 14.828 1 97.5 88 SER B C 1
ATOM 2616 O O . SER B 1 88 ? 21.422 24.797 14.383 1 97.5 88 SER B O 1
ATOM 2618 N N . ASN B 1 89 ? 21.625 23.375 16.016 1 97.81 89 ASN B N 1
ATOM 2619 C CA . ASN B 1 89 ? 20.812 24.094 16.984 1 97.81 89 ASN B CA 1
ATOM 2620 C C . ASN B 1 89 ? 19.422 24.391 16.438 1 97.81 89 ASN B C 1
ATOM 2622 O O . ASN B 1 89 ? 18.953 25.531 16.5 1 97.81 89 ASN B O 1
ATOM 2626 N N . ILE B 1 90 ? 18.844 23.438 15.805 1 98.5 90 ILE B N 1
ATOM 2627 C CA . ILE B 1 90 ? 17.469 23.516 15.297 1 98.5 90 ILE B CA 1
ATOM 2628 C C . ILE B 1 90 ? 16.562 22.656 16.172 1 98.5 90 ILE B C 1
ATOM 2630 O O . ILE B 1 90 ? 16.812 21.469 16.375 1 98.5 90 ILE B O 1
ATOM 2634 N N . ALA B 1 91 ? 15.516 23.25 16.719 1 98.69 91 ALA B N 1
ATOM 2635 C CA . ALA B 1 91 ? 14.539 22.484 17.5 1 98.69 91 ALA B CA 1
ATOM 2636 C C . ALA B 1 91 ? 13.586 21.719 16.594 1 98.69 91 ALA B C 1
ATOM 2638 O O . ALA B 1 91 ? 13.523 21.969 15.391 1 98.69 91 ALA B O 1
ATOM 2639 N N . TYR B 1 92 ? 12.867 20.734 17.25 1 98.62 92 TYR B N 1
ATOM 2640 C CA . TYR B 1 92 ? 11.945 19.906 16.469 1 98.62 92 TYR B CA 1
ATOM 2641 C C . TYR B 1 92 ? 10.656 19.656 17.234 1 98.62 92 TYR B C 1
ATOM 2643 O O . TYR B 1 92 ? 10.688 19.281 18.406 1 98.62 92 TYR B O 1
ATOM 2651 N N . LEU B 1 93 ? 9.555 19.891 16.547 1 98.5 93 LEU B N 1
ATOM 2652 C CA . LEU B 1 93 ? 8.203 19.594 17 1 98.5 93 LEU B CA 1
ATOM 2653 C C . LEU B 1 93 ? 7.449 18.766 15.969 1 98.5 93 LEU B C 1
ATOM 2655 O O . LEU B 1 93 ? 7.699 18.891 14.766 1 98.5 93 LEU B O 1
ATOM 2659 N N . CYS B 1 94 ? 6.551 17.953 16.469 1 98.56 94 CYS B N 1
ATOM 2660 C CA . CYS B 1 94 ? 5.648 17.266 15.555 1 98.56 94 CYS B CA 1
ATOM 2661 C C . CYS B 1 94 ? 4.254 17.141 16.156 1 98.56 94 CYS B C 1
ATOM 2663 O O . CYS B 1 94 ? 4.086 17.25 17.375 1 98.56 94 CYS B O 1
ATOM 2665 N N . ALA B 1 95 ? 3.271 17.094 15.359 1 98.62 95 ALA B N 1
ATOM 2666 C CA . ALA B 1 95 ? 1.877 16.812 15.688 1 98.62 95 ALA B CA 1
ATOM 2667 C C . ALA B 1 95 ? 1.307 15.75 14.75 1 98.62 95 ALA B C 1
ATOM 2669 O O . ALA B 1 95 ? 1.093 16 13.562 1 98.62 95 ALA B O 1
ATOM 2670 N N . HIS B 1 96 ? 1.076 14.562 15.281 1 98.31 96 HIS B N 1
ATOM 2671 C CA . HIS B 1 96 ? 0.738 13.398 14.477 1 98.31 96 HIS B CA 1
ATOM 2672 C C . HIS B 1 96 ? -0.7 12.953 14.719 1 98.31 96 HIS B C 1
ATOM 2674 O O . HIS B 1 96 ? -1.641 13.602 14.242 1 98.31 96 HIS B O 1
ATOM 2680 N N . THR B 1 97 ? -0.969 11.992 15.578 1 98.12 97 THR B N 1
ATOM 2681 C CA . THR B 1 97 ? -2.332 11.5 15.734 1 98.12 97 THR B CA 1
ATOM 2682 C C . THR B 1 97 ? -3.195 12.516 16.484 1 98.12 97 THR B C 1
ATOM 2684 O O . THR B 1 97 ? -4.414 12.555 16.281 1 98.12 97 THR B O 1
ATOM 2687 N N . ASN B 1 98 ? -2.582 13.344 17.359 1 98.25 98 ASN B N 1
ATOM 2688 C CA . ASN B 1 98 ? -3.346 14.422 17.984 1 98.25 98 ASN B CA 1
ATOM 2689 C C . ASN B 1 98 ? -3.896 15.383 16.938 1 98.25 98 ASN B C 1
ATOM 2691 O O . ASN B 1 98 ? -5.027 15.859 17.062 1 98.25 98 ASN B O 1
ATOM 2695 N N . PHE B 1 99 ? -3.094 15.625 15.906 1 98.5 99 PHE B N 1
ATOM 2696 C CA . PHE B 1 99 ? -3.516 16.547 14.852 1 98.5 99 PHE B CA 1
ATOM 2697 C C . PHE B 1 99 ? -4.473 15.852 13.883 1 98.5 99 PHE B C 1
ATOM 2699 O O . PHE B 1 99 ? -5.375 16.484 13.336 1 98.5 99 PHE B O 1
ATOM 2706 N N . ASP B 1 100 ? -4.289 14.562 13.672 1 98.06 100 ASP B N 1
ATOM 2707 C CA . ASP B 1 100 ? -5.254 13.812 12.875 1 98.06 100 ASP B CA 1
ATOM 2708 C C . ASP B 1 100 ? -6.664 13.961 13.445 1 98.06 100 ASP B C 1
ATOM 2710 O O . ASP B 1 100 ? -7.633 14.094 12.695 1 98.06 100 ASP B O 1
ATOM 2714 N N . LYS B 1 101 ? -6.793 14.008 14.719 1 96.31 101 LYS B N 1
ATOM 2715 C CA . LYS B 1 101 ? -8.062 13.961 15.43 1 96.31 101 LYS B CA 1
ATOM 2716 C C . LYS B 1 101 ? -8.633 15.367 15.633 1 96.31 101 LYS B C 1
ATOM 2718 O O . LYS B 1 101 ? -9.805 15.523 15.984 1 96.31 101 LYS B O 1
ATOM 2723 N N . ALA B 1 102 ? -7.855 16.328 15.422 1 96.94 102 ALA B N 1
ATOM 2724 C CA . ALA B 1 102 ? -8.203 17.703 15.781 1 96.94 102 ALA B CA 1
ATOM 2725 C C . ALA B 1 102 ? -9.211 18.281 14.789 1 96.94 102 ALA B C 1
ATOM 2727 O O . ALA B 1 102 ? -9.258 17.875 13.633 1 96.94 102 ALA B O 1
ATOM 2728 N N . GLU B 1 103 ? -9.93 19.297 15.25 1 93.94 103 GLU B N 1
ATOM 2729 C CA . GLU B 1 103 ? -10.93 19.953 14.422 1 93.94 103 GLU B CA 1
ATOM 2730 C C . GLU B 1 103 ? -10.273 20.688 13.25 1 93.94 103 GLU B C 1
ATOM 2732 O O . GLU B 1 103 ? -10.891 20.859 12.195 1 93.94 103 GLU B O 1
ATOM 2737 N N . CYS B 1 104 ? -9.094 21.078 13.453 1 94 104 CYS B N 1
ATOM 2738 C CA . CYS B 1 104 ? -8.375 21.75 12.383 1 94 104 CYS B CA 1
ATOM 2739 C C . CYS B 1 104 ? -7.34 20.844 11.742 1 94 104 CYS B C 1
ATOM 2741 O O . CYS B 1 104 ? -6.395 21.312 11.109 1 94 104 CYS B O 1
ATOM 2743 N N . GLY B 1 105 ? -7.492 19.578 11.953 1 97.25 105 GLY B N 1
ATOM 2744 C CA . GLY B 1 105 ? -6.43 18.625 11.648 1 97.25 105 GLY B CA 1
ATOM 2745 C C . GLY B 1 105 ? -6.52 18.062 10.25 1 97.25 105 GLY B C 1
ATOM 2746 O O . GLY B 1 105 ? -7.09 18.688 9.352 1 97.25 105 GLY B O 1
ATOM 2747 N N . ILE B 1 106 ? -5.844 16.969 10 1 98.44 106 ILE B N 1
ATOM 2748 C CA . ILE B 1 106 ? -5.629 16.328 8.703 1 98.44 106 ILE B CA 1
ATOM 2749 C C . ILE B 1 106 ? -6.973 16.062 8.039 1 98.44 106 ILE B C 1
ATOM 2751 O O . ILE B 1 106 ? -7.203 16.484 6.898 1 98.44 106 ILE B O 1
ATOM 2755 N N . ASN B 1 107 ? -7.863 15.453 8.742 1 98.12 107 ASN B N 1
ATOM 2756 C CA . ASN B 1 107 ? -9.078 14.961 8.109 1 98.12 107 ASN B CA 1
ATOM 2757 C C . ASN B 1 107 ? -10.07 16.094 7.824 1 98.12 107 ASN B C 1
ATOM 2759 O O . ASN B 1 107 ? -10.797 16.047 6.832 1 98.12 107 ASN B O 1
ATOM 2763 N N . THR B 1 108 ? -10.125 17.094 8.695 1 97.62 108 THR B N 1
ATOM 2764 C CA . THR B 1 108 ? -10.914 18.281 8.422 1 97.62 108 THR B CA 1
ATOM 2765 C C . THR B 1 108 ? -10.43 18.984 7.152 1 97.62 108 THR B C 1
ATOM 2767 O O . THR B 1 108 ? -11.234 19.312 6.277 1 97.62 108 THR B O 1
ATOM 2770 N N . ASN B 1 109 ? -9.133 19.156 7.059 1 98.19 109 ASN B N 1
ATOM 2771 C CA . ASN B 1 109 ? -8.547 19.828 5.902 1 98.19 109 ASN B CA 1
ATOM 2772 C C . ASN B 1 109 ? -8.695 18.984 4.637 1 98.19 109 ASN B C 1
ATOM 2774 O O . ASN B 1 109 ? -8.906 19.531 3.551 1 98.19 109 ASN B O 1
ATOM 2778 N N . LEU B 1 110 ? -8.547 17.672 4.781 1 98.44 110 LEU B N 1
ATOM 2779 C CA . LEU B 1 110 ? -8.758 16.766 3.658 1 98.44 110 LEU B CA 1
ATOM 2780 C C . LEU B 1 110 ? -10.188 16.859 3.141 1 98.44 110 LEU B C 1
ATOM 2782 O O . LEU B 1 110 ? -10.414 16.922 1.931 1 98.44 110 LEU B O 1
ATOM 2786 N N . ALA B 1 111 ? -11.148 16.922 4.02 1 98.44 111 ALA B N 1
ATOM 2787 C CA . ALA B 1 111 ? -12.555 17.078 3.646 1 98.44 111 ALA B CA 1
ATOM 2788 C C . ALA B 1 111 ? -12.789 18.391 2.92 1 98.44 111 ALA B C 1
ATOM 2790 O O . ALA B 1 111 ? -13.516 18.453 1.929 1 98.44 111 ALA B O 1
ATOM 2791 N N . LYS B 1 112 ? -12.156 19.438 3.439 1 97.94 112 LYS B N 1
ATOM 2792 C CA . LYS B 1 112 ? -12.266 20.75 2.799 1 97.94 112 LYS B CA 1
ATOM 2793 C C . LYS B 1 112 ? -11.734 20.703 1.368 1 97.94 112 LYS B C 1
ATOM 2795 O O . LYS B 1 112 ? -12.375 21.219 0.449 1 97.94 112 LYS B O 1
ATOM 2800 N N . LEU B 1 113 ? -10.602 20.109 1.181 1 98 113 LEU B N 1
ATOM 2801 C CA . LEU B 1 113 ? -9.984 20.016 -0.138 1 98 113 LEU B CA 1
ATOM 2802 C C . LEU B 1 113 ? -10.883 19.25 -1.108 1 98 113 LEU B C 1
ATOM 2804 O O . LEU B 1 113 ? -10.906 19.562 -2.303 1 98 113 LEU B O 1
ATOM 2808 N N . LEU B 1 114 ? -11.664 18.312 -0.551 1 98.19 114 LEU B N 1
ATOM 2809 C CA . LEU B 1 114 ? -12.516 17.484 -1.4 1 98.19 114 LEU B CA 1
ATOM 2810 C C . LEU B 1 114 ? -13.914 18.078 -1.514 1 98.19 114 LEU B C 1
ATOM 2812 O O . LEU B 1 114 ? -14.805 17.469 -2.117 1 98.19 114 LEU B O 1
ATOM 2816 N N . GLY B 1 115 ? -14.172 19.203 -0.888 1 97.94 115 GLY B N 1
ATOM 2817 C CA . GLY B 1 115 ? -15.43 19.922 -1.018 1 97.94 115 GLY B CA 1
ATOM 2818 C C . GLY B 1 115 ? -16.578 19.25 -0.301 1 97.94 115 GLY B C 1
ATOM 2819 O O . GLY B 1 115 ? -17.719 19.281 -0.773 1 97.94 115 GLY B O 1
ATOM 2820 N N . LEU B 1 116 ? -16.312 18.625 0.81 1 98.44 116 LEU B N 1
ATOM 2821 C CA . LEU B 1 116 ? -17.359 17.922 1.533 1 98.44 116 LEU B CA 1
ATOM 2822 C C . LEU B 1 116 ? -18.125 18.891 2.445 1 98.44 116 LEU B C 1
ATOM 2824 O O . LEU B 1 116 ? -17.516 19.75 3.078 1 98.44 116 LEU B O 1
ATOM 2828 N N . ASN B 1 117 ? -19.391 18.656 2.514 1 98.19 117 ASN B N 1
ATOM 2829 C CA . ASN B 1 117 ? -20.281 19.484 3.334 1 98.19 117 ASN B CA 1
ATOM 2830 C C . ASN B 1 117 ? -20.891 18.672 4.477 1 98.19 117 ASN B C 1
ATOM 2832 O O . ASN B 1 117 ? -20.844 17.438 4.473 1 98.19 117 ASN B O 1
ATOM 2836 N N . ASP B 1 118 ? -21.438 19.438 5.535 1 97.81 118 ASP B N 1
ATOM 2837 C CA . ASP B 1 118 ? -22.156 18.844 6.66 1 97.81 118 ASP B CA 1
ATOM 2838 C C . ASP B 1 118 ? -21.344 17.719 7.289 1 97.81 118 ASP B C 1
ATOM 2840 O O . ASP B 1 118 ? -21.844 16.594 7.422 1 97.81 118 ASP B O 1
ATOM 2844 N N . THR B 1 119 ? -20.188 18.078 7.668 1 98.12 119 THR B N 1
ATOM 2845 C CA . THR B 1 119 ? -19.234 17.062 8.078 1 98.12 119 THR B CA 1
ATOM 2846 C C . THR B 1 119 ? -19.375 16.734 9.562 1 98.12 119 THR B C 1
ATOM 2848 O O . THR B 1 119 ? -19.859 17.562 10.336 1 98.12 119 THR B O 1
ATOM 2851 N N . TYR B 1 120 ? -19.062 15.484 9.969 1 97.75 120 TYR B N 1
ATOM 2852 C CA . TYR B 1 120 ? -18.922 15.062 11.359 1 97.75 120 TYR B CA 1
ATOM 2853 C C . TYR B 1 120 ? -17.812 14.023 11.516 1 97.75 120 TYR B C 1
ATOM 2855 O O . TYR B 1 120 ? -17.438 13.359 10.547 1 97.75 120 TYR B O 1
ATOM 2863 N N . THR B 1 121 ? -17.328 13.961 12.695 1 97.44 121 THR B N 1
ATOM 2864 C CA . THR B 1 121 ? -16.203 13.062 12.945 1 97.44 121 THR B CA 1
ATOM 2865 C C . THR B 1 121 ? -16.688 11.742 13.531 1 97.44 121 THR B C 1
ATOM 2867 O O . THR B 1 121 ? -17.75 11.688 14.156 1 97.44 121 THR B O 1
ATOM 2870 N N . MET B 1 122 ? -15.977 10.672 13.242 1 96.94 122 MET B N 1
ATOM 2871 C CA . MET B 1 122 ? -16.172 9.359 13.859 1 96.94 122 MET B CA 1
ATOM 2872 C C . MET B 1 122 ? -14.836 8.656 14.07 1 96.94 122 MET B C 1
ATOM 2874 O O . MET B 1 122 ? -13.789 9.18 13.703 1 96.94 122 MET B O 1
ATOM 2878 N N . CYS B 1 123 ? -14.883 7.5 14.758 1 97.06 123 CYS B N 1
ATOM 2879 C CA . CYS B 1 123 ? -13.688 6.723 15.047 1 97.06 123 CYS B CA 1
ATOM 2880 C C . CYS B 1 123 ? -12.664 7.562 15.805 1 97.06 123 CYS B C 1
ATOM 2882 O O . CYS B 1 123 ? -11.492 7.625 15.414 1 97.06 123 CYS B O 1
ATOM 2884 N N . ASP B 1 124 ? -13.094 8.305 16.797 1 95.31 124 ASP B N 1
ATOM 2885 C CA . ASP B 1 124 ? -12.266 9.117 17.688 1 95.31 124 ASP B CA 1
ATOM 2886 C C . ASP B 1 124 ? -11.516 10.195 16.906 1 95.31 124 ASP B C 1
ATOM 2888 O O . ASP B 1 124 ? -10.336 10.453 17.172 1 95.31 124 ASP B O 1
ATOM 2892 N N . GLY B 1 125 ? -12.117 10.617 15.789 1 95.06 125 GLY B N 1
ATOM 2893 C CA . GLY B 1 125 ? -11.562 11.734 15.047 1 95.06 125 GLY B CA 1
ATOM 2894 C C . GLY B 1 125 ? -10.719 11.305 13.859 1 95.06 125 GLY B C 1
ATOM 2895 O O . GLY B 1 125 ? -10.305 12.141 13.055 1 95.06 125 GLY B O 1
ATOM 2896 N N . PHE B 1 126 ? -10.5 10 13.648 1 97.75 126 PHE B N 1
ATOM 2897 C CA . PHE B 1 126 ? -9.633 9.508 12.578 1 97.75 126 PHE B CA 1
ATOM 2898 C C . PHE B 1 126 ? -10.375 9.5 11.242 1 97.75 126 PHE B C 1
ATOM 2900 O O . PHE B 1 126 ? -9.75 9.367 10.188 1 97.75 126 PHE B O 1
ATOM 2907 N N . VAL B 1 127 ? -11.688 9.625 11.328 1 98.44 127 VAL B N 1
ATOM 2908 C CA . VAL B 1 127 ? -12.484 9.617 10.109 1 98.44 127 VAL B CA 1
ATOM 2909 C C . VAL B 1 127 ? -13.469 10.781 10.125 1 98.44 127 VAL B C 1
ATOM 2911 O O . VAL B 1 127 ? -14.086 11.07 11.156 1 98.44 127 VAL B O 1
ATOM 2914 N N . LEU B 1 128 ? -13.57 11.508 9.07 1 98.56 128 LEU B N 1
ATOM 2915 C CA . LEU B 1 128 ? -14.57 12.555 8.875 1 98.56 128 LEU B CA 1
ATOM 2916 C C . LEU B 1 128 ? -15.508 12.203 7.723 1 98.56 128 LEU B C 1
ATOM 2918 O O . LEU B 1 128 ? -15.062 11.766 6.66 1 98.56 128 LEU B O 1
ATOM 2922 N N . VAL B 1 129 ? -16.797 12.297 8 1 98.75 129 VAL B N 1
ATOM 2923 C CA . VAL B 1 129 ? -17.797 11.992 6.98 1 98.75 129 VAL B CA 1
ATOM 2924 C C . VAL B 1 129 ? -18.484 13.281 6.516 1 98.75 129 VAL B C 1
ATOM 2926 O O . VAL B 1 129 ? -18.781 14.156 7.328 1 98.75 129 VAL B O 1
ATOM 2929 N N . GLY B 1 130 ? -18.656 13.422 5.27 1 98.69 130 GLY B N 1
ATOM 2930 C CA . GLY B 1 130 ? -19.375 14.539 4.684 1 98.69 130 GLY B CA 1
ATOM 2931 C C . GLY B 1 130 ? -20.016 14.203 3.354 1 98.69 130 GLY B C 1
ATOM 2932 O O . GLY B 1 130 ? -20 13.047 2.92 1 98.69 130 GLY B O 1
ATOM 2933 N N . SER B 1 131 ? -20.641 15.242 2.758 1 98.69 131 SER B N 1
ATOM 2934 C CA . SER B 1 131 ? -21.359 14.984 1.516 1 98.69 131 SER B CA 1
ATOM 2935 C C . SER B 1 131 ? -20.859 15.883 0.389 1 98.69 131 SER B C 1
ATOM 2937 O O . SER B 1 131 ? -20.547 17.047 0.616 1 98.69 131 SER B O 1
ATOM 2939 N N . LEU B 1 132 ? -20.812 15.281 -0.786 1 98.38 132 LEU B N 1
ATOM 2940 C CA . LEU B 1 132 ? -20.547 16.062 -1.992 1 98.38 132 LEU B CA 1
ATOM 2941 C C . LEU B 1 132 ? -21.75 16.906 -2.357 1 98.38 132 LEU B C 1
ATOM 2943 O O . LEU B 1 132 ? -22.891 16.562 -2.033 1 98.38 132 LEU B O 1
ATOM 2947 N N . ASP B 1 133 ? -21.516 17.969 -3.094 1 97.06 133 ASP B N 1
ATOM 2948 C CA . ASP B 1 133 ? -22.594 18.812 -3.568 1 97.06 133 ASP B CA 1
ATOM 2949 C C . ASP B 1 133 ? -23.516 18.047 -4.516 1 97.06 133 ASP B C 1
ATOM 2951 O O . ASP B 1 133 ? -24.75 18.156 -4.434 1 97.06 133 ASP B O 1
ATOM 2955 N N . SER B 1 134 ? -22.938 17.328 -5.438 1 97.38 134 SER B N 1
ATOM 2956 C CA . SER B 1 134 ? -23.641 16.484 -6.395 1 97.38 134 SER B CA 1
ATOM 2957 C C . SER B 1 134 ? -23.047 15.086 -6.465 1 97.38 134 SER B C 1
ATOM 2959 O O . SER B 1 134 ? -21.828 14.93 -6.469 1 97.38 134 SER B O 1
ATOM 2961 N N . PRO B 1 135 ? -23.969 14.164 -6.551 1 97.69 135 PRO B N 1
ATOM 2962 C CA . PRO B 1 135 ? -23.438 12.797 -6.688 1 97.69 135 PRO B CA 1
ATOM 2963 C C . PRO B 1 135 ? -22.641 12.602 -7.973 1 97.69 135 PRO B C 1
ATOM 2965 O O . PRO B 1 135 ? -22.906 13.258 -8.977 1 97.69 135 PRO B O 1
ATOM 2968 N N . MET B 1 136 ? -21.656 11.727 -7.855 1 96.31 136 MET B N 1
ATOM 2969 C CA . MET B 1 136 ? -20.828 11.391 -9.016 1 96.31 136 MET B CA 1
ATOM 2970 C C . MET B 1 136 ? -20.531 9.898 -9.062 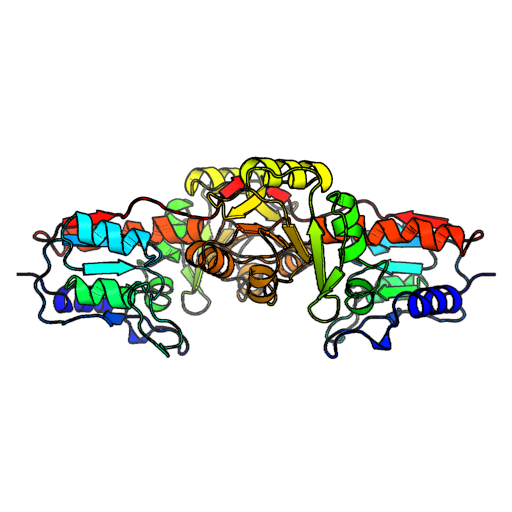1 96.31 136 MET B C 1
ATOM 2972 O O . MET B 1 136 ? -20.672 9.203 -8.055 1 96.31 136 MET B O 1
ATOM 2976 N N . SER B 1 137 ? -20.203 9.422 -10.289 1 97.31 137 SER B N 1
ATOM 2977 C CA . SER B 1 137 ? -19.719 8.055 -10.391 1 97.31 137 SER B CA 1
ATOM 2978 C C . SER B 1 137 ? -18.375 7.887 -9.695 1 97.31 137 SER B C 1
ATOM 2980 O O . SER B 1 137 ? -17.641 8.859 -9.5 1 97.31 137 SER B O 1
ATOM 2982 N N . MET B 1 138 ? -18.031 6.73 -9.352 1 96.75 138 MET B N 1
ATOM 2983 C CA . MET B 1 138 ? -16.766 6.477 -8.688 1 96.75 138 MET B CA 1
ATOM 2984 C C . MET B 1 138 ? -15.594 6.875 -9.586 1 96.75 138 MET B C 1
ATOM 2986 O O . MET B 1 138 ? -14.586 7.406 -9.109 1 96.75 138 MET B O 1
ATOM 2990 N N . ASP B 1 139 ? -15.703 6.602 -10.898 1 96.56 139 ASP B N 1
ATOM 2991 C CA . ASP B 1 139 ? -14.656 6.992 -11.836 1 96.56 139 ASP B CA 1
ATOM 2992 C C . ASP B 1 139 ? -14.445 8.508 -11.828 1 96.56 139 ASP B C 1
ATOM 2994 O O . ASP B 1 139 ? -13.312 8.984 -11.75 1 96.56 139 ASP B O 1
ATOM 2998 N N . ASP B 1 140 ? -15.508 9.195 -11.883 1 97.19 140 ASP B N 1
ATOM 2999 C CA . ASP B 1 140 ? -15.438 10.648 -11.859 1 97.19 140 ASP B CA 1
ATOM 3000 C C . ASP B 1 140 ? -14.875 11.156 -10.531 1 97.19 140 ASP B C 1
ATOM 3002 O O . ASP B 1 140 ? -14.086 12.102 -10.508 1 9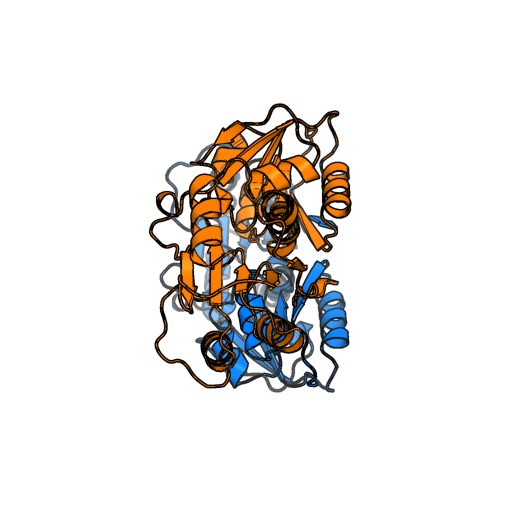7.19 140 ASP B O 1
ATOM 3006 N N . PHE B 1 141 ? -15.375 10.516 -9.469 1 97.69 141 PHE B N 1
ATOM 3007 C CA . PHE B 1 141 ? -14.922 10.93 -8.148 1 97.69 141 PHE B CA 1
ATOM 3008 C C . PHE B 1 141 ? -13.422 10.68 -7.988 1 97.69 141 PHE B C 1
ATOM 3010 O O . PHE B 1 141 ? -12.711 11.508 -7.41 1 97.69 141 PHE B O 1
ATOM 3017 N N . ALA B 1 142 ? -12.906 9.555 -8.492 1 96.94 142 ALA B N 1
ATOM 3018 C CA . ALA B 1 142 ? -11.477 9.258 -8.445 1 96.94 142 ALA B CA 1
ATOM 3019 C C . ALA B 1 142 ? -10.672 10.32 -9.195 1 96.94 142 ALA B C 1
ATOM 3021 O O . ALA B 1 142 ? -9.633 10.781 -8.711 1 96.94 142 ALA B O 1
ATOM 3022 N N . GLU B 1 143 ? -11.109 10.711 -10.359 1 96.75 143 GLU B N 1
ATOM 3023 C CA . GLU B 1 143 ? -10.445 11.766 -11.133 1 96.75 143 GLU B CA 1
ATOM 3024 C C . GLU B 1 143 ? -10.469 13.094 -10.383 1 96.75 143 GLU B C 1
ATOM 3026 O O . GLU B 1 143 ? -9.484 13.836 -10.398 1 96.75 143 GLU B O 1
ATOM 3031 N N . TYR B 1 144 ? -11.609 13.336 -9.758 1 97.5 144 TYR B N 1
ATOM 3032 C CA . TYR B 1 144 ? -11.758 14.547 -8.969 1 97.5 144 TYR B CA 1
ATOM 3033 C C . TYR B 1 144 ? -10.742 14.586 -7.832 1 97.5 144 TYR B C 1
ATOM 3035 O O . TYR B 1 144 ? -10.094 15.609 -7.602 1 97.5 144 TYR B O 1
ATOM 3043 N N . ILE B 1 145 ? -10.586 13.469 -7.145 1 97.56 145 ILE B N 1
ATOM 3044 C CA . ILE B 1 145 ? -9.625 13.367 -6.051 1 97.56 145 ILE B CA 1
ATOM 3045 C C . ILE B 1 145 ? -8.219 13.609 -6.586 1 97.56 145 ILE B C 1
ATOM 3047 O O . ILE B 1 145 ? -7.426 14.32 -5.961 1 97.56 145 ILE B O 1
ATOM 3051 N N . GLU B 1 146 ? -7.918 12.969 -7.676 1 95.56 146 GLU B N 1
ATOM 3052 C CA . GLU B 1 146 ? -6.605 13.141 -8.289 1 95.56 146 GLU B CA 1
ATOM 3053 C C . GLU B 1 146 ? -6.301 14.617 -8.539 1 95.56 146 GLU B C 1
ATOM 3055 O O . GLU B 1 146 ? -5.191 15.078 -8.258 1 95.56 146 GLU B O 1
ATOM 3060 N N . GLN B 1 147 ? -7.23 15.32 -9.008 1 95.56 147 GLN B N 1
ATOM 3061 C CA . GLN B 1 147 ? -7.07 16.734 -9.312 1 95.56 147 GLN B CA 1
ATOM 3062 C C . GLN B 1 147 ? -6.922 17.562 -8.031 1 95.56 147 GLN B C 1
ATOM 3064 O O . GLN B 1 147 ? -6.051 18.422 -7.945 1 95.56 147 GLN B O 1
ATOM 3069 N N . GLN B 1 148 ? -7.754 17.281 -7.059 1 96.12 148 GLN B N 1
ATOM 3070 C CA . GLN B 1 148 ? -7.777 18.078 -5.836 1 96.12 148 GLN B CA 1
ATOM 3071 C C . GLN B 1 148 ? -6.512 17.859 -5.016 1 96.12 148 GLN B C 1
ATOM 3073 O O . GLN B 1 148 ? -6.02 18.797 -4.367 1 96.12 148 GLN B O 1
ATOM 3078 N N . LEU B 1 149 ? -5.953 16.625 -5.074 1 95.06 149 LEU B N 1
ATOM 3079 C CA . LEU B 1 149 ? -4.824 16.312 -4.207 1 95.06 149 LEU B CA 1
ATOM 3080 C C . LEU B 1 149 ? -3.52 16.312 -4.996 1 95.06 149 LEU B C 1
ATOM 3082 O O . LEU B 1 149 ? -2.439 16.188 -4.414 1 95.06 149 LEU B O 1
ATOM 3086 N N . GLY B 1 150 ? -3.605 16.484 -6.254 1 89.94 150 GLY B N 1
ATOM 3087 C CA . GLY B 1 150 ? -2.404 16.453 -7.07 1 89.94 150 GLY B CA 1
ATOM 3088 C C . GLY B 1 150 ? -1.671 15.125 -6.996 1 89.94 150 GLY B C 1
ATOM 3089 O O . GLY B 1 150 ? -0.454 15.094 -6.797 1 89.94 150 GLY B O 1
ATOM 3090 N N . THR B 1 151 ? -2.424 14.094 -7.051 1 85.62 151 THR B N 1
ATOM 3091 C CA . THR B 1 151 ? -1.854 12.758 -6.914 1 85.62 151 THR B CA 1
ATOM 3092 C C . THR B 1 151 ? -1.914 12.008 -8.242 1 85.62 151 THR B C 1
ATOM 3094 O O . THR B 1 151 ? -2.613 12.43 -9.164 1 85.62 151 THR B O 1
ATOM 3097 N N . ALA B 1 152 ? -0.973 11.023 -8.312 1 84.06 152 ALA B N 1
ATOM 3098 C CA . ALA B 1 152 ? -0.99 10.094 -9.438 1 84.06 152 ALA B CA 1
ATOM 3099 C C . ALA B 1 152 ? -1.033 8.648 -8.953 1 84.06 152 ALA B C 1
ATOM 3101 O O . ALA B 1 152 ? -0.624 8.352 -7.828 1 84.06 152 ALA B O 1
ATOM 3102 N N . GLY B 1 153 ? -1.651 7.863 -9.82 1 87.38 153 GLY B N 1
ATOM 3103 C CA . GLY B 1 153 ? -1.657 6.441 -9.516 1 87.38 153 GLY B CA 1
ATOM 3104 C C . GLY B 1 153 ? -2.656 6.062 -8.438 1 87.38 153 GLY B C 1
ATOM 3105 O O . GLY B 1 153 ? -2.383 5.191 -7.613 1 87.38 153 GLY B O 1
ATOM 3106 N N . ILE B 1 154 ? -3.75 6.773 -8.398 1 93.5 154 ILE B N 1
ATOM 3107 C CA . ILE B 1 154 ? -4.812 6.461 -7.453 1 93.5 154 ILE B CA 1
ATOM 3108 C C . ILE B 1 154 ? -5.367 5.066 -7.742 1 93.5 154 ILE B C 1
ATOM 3110 O O . ILE B 1 154 ? -5.586 4.707 -8.898 1 93.5 154 ILE B O 1
ATOM 3114 N N . ARG B 1 155 ? -5.488 4.266 -6.695 1 95.62 155 ARG B N 1
ATOM 3115 C CA . ARG B 1 155 ? -6.156 2.973 -6.777 1 95.62 155 ARG B CA 1
ATOM 3116 C C . ARG B 1 155 ? -7.531 3.025 -6.121 1 95.62 155 ARG B C 1
ATOM 3118 O O . ARG B 1 155 ? -7.699 3.645 -5.066 1 95.62 155 ARG B O 1
ATOM 3125 N N . TYR B 1 156 ? -8.531 2.43 -6.758 1 96.88 156 TYR B N 1
ATOM 3126 C CA . TYR B 1 156 ? -9.852 2.498 -6.156 1 96.88 156 TYR B CA 1
ATOM 3127 C C . TYR B 1 156 ? -10.703 1.3 -6.566 1 96.88 156 TYR B C 1
ATOM 3129 O O . TYR B 1 156 ? -10.383 0.61 -7.539 1 96.88 156 TYR B O 1
ATOM 3137 N N . ILE B 1 157 ? -11.602 0.955 -5.766 1 96.5 157 ILE B N 1
ATOM 3138 C CA . ILE B 1 157 ? -12.648 -0.021 -6.055 1 96.5 157 ILE B CA 1
ATOM 3139 C C . ILE B 1 157 ? -13.914 0.699 -6.496 1 96.5 157 ILE B C 1
ATOM 3141 O O . ILE B 1 157 ? -14.422 1.57 -5.785 1 96.5 157 ILE B O 1
ATOM 3145 N N . ASP B 1 158 ? -14.352 0.323 -7.625 1 94 158 ASP B N 1
ATOM 3146 C CA . ASP B 1 158 ? -15.555 0.928 -8.188 1 94 158 ASP B CA 1
ATOM 3147 C C . ASP B 1 158 ? -16.812 0.164 -7.762 1 94 158 ASP B C 1
ATOM 3149 O O . ASP B 1 158 ? -16.734 -1.008 -7.387 1 94 158 ASP B O 1
ATOM 3153 N N . THR B 1 159 ? -17.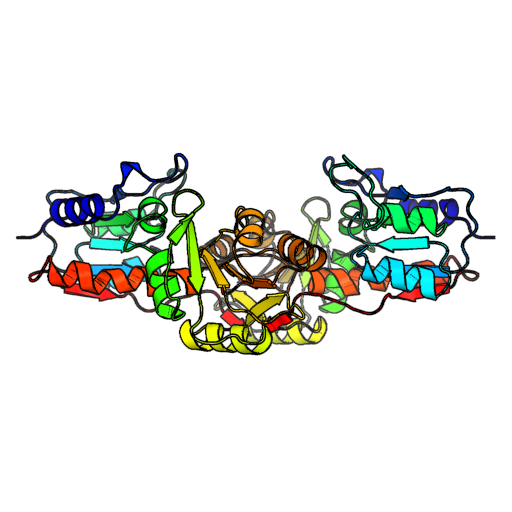875 0.884 -7.691 1 92.38 159 THR B N 1
ATOM 3154 C CA . THR B 1 159 ? -19.203 0.315 -7.48 1 92.38 159 THR B CA 1
ATOM 3155 C C . THR B 1 159 ? -20.203 0.892 -8.477 1 92.38 159 THR B C 1
ATOM 3157 O O . THR B 1 159 ? -19.891 1.828 -9.219 1 92.38 159 THR B O 1
ATOM 3160 N N . ASP B 1 160 ? -21.391 0.254 -8.531 1 91.06 160 ASP B N 1
ATOM 3161 C CA . ASP B 1 160 ? -22.438 0.722 -9.445 1 91.06 160 ASP B CA 1
ATOM 3162 C C . ASP B 1 160 ? -23.219 1.884 -8.828 1 91.06 160 ASP B C 1
ATOM 3164 O O . ASP B 1 160 ? -24.047 2.494 -9.5 1 91.06 160 ASP B O 1
ATOM 3168 N N . LYS B 1 161 ? -22.953 2.262 -7.648 1 93.81 161 LYS B N 1
ATOM 3169 C CA . LYS B 1 161 ? -23.703 3.314 -6.957 1 93.81 161 LYS B CA 1
ATOM 3170 C C . LYS B 1 161 ? -23.031 4.672 -7.152 1 93.81 161 LYS B C 1
ATOM 3172 O O . LYS B 1 161 ? -21.812 4.75 -7.336 1 93.81 161 LYS B O 1
ATOM 3177 N N . LEU B 1 162 ? -23.844 5.672 -7.137 1 97.31 162 LEU B N 1
ATOM 3178 C CA . LEU B 1 162 ? -23.312 7.031 -7.129 1 97.31 162 LEU B CA 1
ATOM 3179 C C . LEU B 1 162 ? -22.75 7.383 -5.754 1 97.31 162 LEU B C 1
ATOM 3181 O O . LEU B 1 162 ? -23.281 6.953 -4.73 1 97.31 162 LEU B O 1
ATOM 3185 N N . ILE B 1 163 ? -21.719 8.195 -5.781 1 98.31 163 ILE B N 1
ATOM 3186 C CA . ILE B 1 163 ? -21.062 8.609 -4.555 1 98.31 163 ILE B CA 1
ATOM 3187 C C . ILE B 1 163 ? -21.594 9.977 -4.113 1 98.31 163 ILE B C 1
ATOM 3189 O O . ILE B 1 163 ? -21.516 10.945 -4.867 1 98.31 163 ILE B O 1
ATOM 3193 N N . LYS B 1 164 ? -22.125 10.031 -2.951 1 98.44 164 LYS B N 1
ATOM 3194 C CA . LYS B 1 164 ? -22.609 11.281 -2.383 1 98.44 164 LYS B CA 1
ATOM 3195 C C . LYS B 1 164 ? -22.016 11.531 -1.003 1 98.44 164 LYS B C 1
ATOM 3197 O O . LYS B 1 164 ? -21.5 12.617 -0.735 1 98.44 164 LYS B O 1
ATOM 3202 N N . THR B 1 165 ? -22.125 10.523 -0.201 1 98.69 165 THR B N 1
ATOM 3203 C CA . THR B 1 165 ? -21.562 10.602 1.137 1 98.69 165 THR B CA 1
ATOM 3204 C C . THR B 1 165 ? -20.156 9.977 1.162 1 98.69 165 THR B C 1
ATOM 3206 O O . THR B 1 165 ? -19.969 8.844 0.708 1 98.69 165 THR B O 1
ATOM 3209 N N . VAL B 1 166 ? -19.203 10.742 1.694 1 98.81 166 VAL B N 1
ATOM 3210 C CA . VAL B 1 166 ? -17.812 10.32 1.636 1 98.81 166 VAL B CA 1
ATOM 3211 C C . VAL B 1 166 ? -17.203 10.352 3.035 1 98.81 166 VAL B C 1
ATOM 3213 O O . VAL B 1 166 ? -17.359 11.336 3.762 1 98.81 166 VAL B O 1
ATOM 3216 N N . ALA B 1 167 ? -16.594 9.258 3.43 1 98.81 167 ALA B N 1
ATOM 3217 C CA . ALA B 1 167 ? -15.711 9.227 4.598 1 98.81 167 ALA B CA 1
ATOM 3218 C C . ALA B 1 167 ? -14.25 9.406 4.195 1 98.81 167 ALA B C 1
ATOM 3220 O O . ALA B 1 167 ? -13.805 8.844 3.193 1 98.81 167 ALA B O 1
ATOM 3221 N N . VAL B 1 168 ? -13.508 10.203 4.988 1 98.81 168 VAL B N 1
ATOM 3222 C CA . VAL B 1 168 ? -12.094 10.406 4.691 1 98.81 168 VAL B CA 1
ATOM 3223 C C . VAL B 1 168 ? -11.258 10.141 5.941 1 98.81 168 VAL B C 1
ATOM 3225 O O . VAL B 1 168 ? -11.68 10.461 7.055 1 98.81 168 VAL B O 1
ATOM 3228 N N . GLY B 1 169 ? -10.172 9.555 5.785 1 98.31 169 GLY B N 1
ATOM 3229 C CA . GLY B 1 169 ? -9.102 9.359 6.75 1 98.31 169 GLY B CA 1
ATOM 3230 C C . GLY B 1 169 ? -7.715 9.445 6.133 1 98.31 169 GLY B C 1
ATOM 3231 O O . GLY B 1 169 ? -7.277 8.508 5.453 1 98.31 169 GLY B O 1
ATOM 3232 N N . GLY B 1 170 ? -7.031 10.484 6.371 1 97.5 170 GLY B N 1
ATOM 3233 C CA . GLY B 1 170 ? -5.715 10.68 5.789 1 97.5 170 GLY B CA 1
ATOM 3234 C C . GLY B 1 170 ? -4.68 9.703 6.309 1 97.5 170 GLY B C 1
ATOM 3235 O O . GLY B 1 170 ? -4.672 9.375 7.5 1 97.5 170 GLY B O 1
ATOM 3236 N N . GLY B 1 171 ? -3.762 9.312 5.426 1 96.06 171 GLY B N 1
ATOM 3237 C CA . GLY B 1 171 ? -2.705 8.391 5.801 1 96.06 171 GLY B CA 1
ATOM 3238 C C . GLY B 1 171 ? -3.133 6.938 5.742 1 96.06 171 GLY B C 1
ATOM 3239 O O . GLY B 1 171 ? -3.668 6.484 4.73 1 96.06 171 GLY B O 1
ATOM 3240 N N . ALA B 1 172 ? -2.816 6.223 6.77 1 94.69 172 ALA B N 1
ATOM 3241 C CA . ALA B 1 172 ? -3.111 4.797 6.832 1 94.69 172 ALA B CA 1
ATOM 3242 C C . ALA B 1 172 ? -4.309 4.523 7.738 1 94.69 172 ALA B C 1
ATOM 3244 O O . ALA B 1 172 ? -4.141 4.172 8.906 1 94.69 172 ALA B O 1
ATOM 3245 N N . CYS B 1 173 ? -5.516 4.57 7.184 1 96.94 173 CYS B N 1
ATOM 3246 C CA . CYS B 1 173 ? -6.711 4.441 8.008 1 96.94 173 CYS B CA 1
ATOM 3247 C C . CYS B 1 173 ? -7.523 3.219 7.598 1 96.94 173 CYS B C 1
ATOM 3249 O O . CYS B 1 173 ? -8.75 3.201 7.754 1 96.94 173 CYS B O 1
ATOM 3251 N N . SER B 1 174 ? -6.852 2.201 7.07 1 96.06 174 SER B N 1
ATOM 3252 C CA . SER B 1 174 ? -7.543 1.023 6.555 1 96.06 174 SER B CA 1
ATOM 3253 C C . SER B 1 174 ? -8.375 0.349 7.641 1 96.06 174 SER B C 1
ATOM 3255 O O . SER B 1 174 ? -9.398 -0.273 7.352 1 96.06 174 SER B O 1
ATOM 3257 N N . GLU B 1 175 ? -7.988 0.459 8.898 1 95.94 175 GLU B N 1
ATOM 3258 C CA . GLU B 1 175 ? -8.672 -0.215 10 1 95.94 175 GLU B CA 1
ATOM 3259 C C . GLU B 1 175 ? -10.086 0.313 10.18 1 95.94 175 GLU B C 1
ATOM 3261 O O . GLU B 1 175 ? -10.93 -0.346 10.797 1 95.94 175 GLU B O 1
ATOM 3266 N N . PHE B 1 176 ? -10.406 1.476 9.617 1 97.31 176 PHE B N 1
ATOM 3267 C CA . PHE B 1 176 ? -11.711 2.096 9.82 1 97.31 176 PHE B CA 1
ATOM 3268 C C . PHE B 1 176 ? -12.602 1.883 8.609 1 97.31 176 PHE B C 1
ATOM 3270 O O . PHE B 1 176 ? -13.68 2.477 8.516 1 97.31 176 PHE B O 1
ATOM 3277 N N . MET B 1 177 ? -12.164 1.053 7.68 1 96.81 177 MET B N 1
ATOM 3278 C CA . MET B 1 177 ? -12.859 0.864 6.41 1 96.81 177 MET B CA 1
ATOM 3279 C C . MET B 1 177 ? -14.289 0.393 6.641 1 96.81 177 MET B C 1
ATOM 3281 O O . MET B 1 177 ? -15.234 0.937 6.059 1 96.81 177 MET B O 1
ATOM 3285 N N . PHE B 1 178 ? -14.484 -0.543 7.52 1 94.75 178 PHE B N 1
ATOM 3286 C CA . PHE B 1 178 ? -15.82 -1.116 7.691 1 94.75 178 PHE B CA 1
ATOM 3287 C C . PHE B 1 178 ? -16.688 -0.207 8.547 1 94.75 178 PHE B C 1
ATOM 3289 O O . PHE B 1 178 ? -17.922 -0.228 8.438 1 94.75 178 PHE B O 1
ATOM 3296 N N . ASP B 1 179 ? -16.078 0.625 9.477 1 97.62 179 ASP B N 1
ATOM 3297 C CA . ASP B 1 179 ? -16.828 1.704 10.109 1 97.62 179 ASP B CA 1
ATOM 3298 C C . ASP B 1 179 ? -17.344 2.697 9.078 1 97.62 179 ASP B C 1
ATOM 3300 O O . ASP B 1 179 ? -18.5 3.109 9.133 1 97.62 179 ASP B O 1
ATOM 3304 N N . ALA B 1 180 ? -16.516 3.041 8.156 1 97.81 180 ALA B N 1
ATOM 3305 C CA . ALA B 1 180 ? -16.859 3.992 7.102 1 97.81 180 ALA B CA 1
ATOM 3306 C C . ALA B 1 180 ? -17.969 3.445 6.219 1 97.81 180 ALA B C 1
ATOM 3308 O O . ALA B 1 180 ? -18.844 4.195 5.777 1 97.81 180 ALA B O 1
ATOM 3309 N N . LEU B 1 181 ? -17.906 2.148 5.938 1 97.31 181 LEU B N 1
ATOM 3310 C CA . LEU B 1 181 ? -18.891 1.482 5.094 1 97.31 181 LEU B CA 1
ATOM 3311 C C . LEU B 1 181 ? -20.297 1.697 5.633 1 97.31 181 LEU B C 1
ATOM 3313 O O . LEU B 1 181 ? -21.25 1.798 4.863 1 97.31 181 LEU B O 1
ATOM 3317 N N . GLN B 1 182 ? -20.438 1.839 6.93 1 97.12 182 GLN B N 1
ATOM 3318 C CA . GLN B 1 182 ? -21.75 1.969 7.566 1 97.12 182 GLN B CA 1
ATOM 3319 C C . GLN B 1 182 ? -22.297 3.385 7.41 1 97.12 182 GLN B C 1
ATOM 3321 O O . GLN B 1 182 ? -23.469 3.633 7.68 1 97.12 182 GLN B O 1
ATOM 3326 N N . LYS B 1 183 ? -21.469 4.316 7.035 1 98.06 183 LYS B N 1
ATOM 3327 C CA . LYS B 1 183 ? -21.875 5.715 7.148 1 98.06 183 LYS B CA 1
ATOM 3328 C C . LYS B 1 183 ? -21.719 6.441 5.812 1 98.06 183 LYS B C 1
ATOM 3330 O O . LYS B 1 183 ? -22.25 7.535 5.629 1 98.06 183 LYS B O 1
ATOM 3335 N N . ALA B 1 184 ? -21.031 5.832 4.809 1 98.44 184 ALA B N 1
ATOM 3336 C CA . ALA B 1 184 ? -20.688 6.574 3.6 1 98.44 184 ALA B CA 1
ATOM 3337 C C . ALA B 1 184 ? -20.766 5.68 2.363 1 98.44 184 ALA B C 1
ATOM 3339 O O . ALA B 1 184 ? -20.734 4.453 2.473 1 98.44 184 ALA B O 1
ATOM 3340 N N . ASP B 1 185 ? -20.859 6.309 1.221 1 98.31 185 ASP B N 1
ATOM 3341 C CA . ASP B 1 185 ? -20.844 5.605 -0.059 1 98.31 185 ASP B CA 1
ATOM 3342 C C . ASP B 1 185 ? -19.422 5.223 -0.462 1 98.31 185 ASP B C 1
ATOM 3344 O O . ASP B 1 185 ? -19.219 4.293 -1.247 1 98.31 185 ASP B O 1
ATOM 3348 N N . CYS B 1 186 ? -18.453 5.992 0.065 1 98.62 186 CYS B N 1
ATOM 3349 C CA . CYS B 1 186 ? -17.062 5.812 -0.313 1 98.62 186 CYS B CA 1
ATOM 3350 C C . CYS B 1 186 ? -16.141 6.191 0.835 1 98.62 186 CYS B C 1
ATOM 3352 O O . CYS B 1 186 ? -16.438 7.105 1.604 1 98.62 186 CYS B O 1
ATOM 3354 N N . PHE B 1 187 ? -15.07 5.5 0.907 1 98.75 187 PHE B N 1
ATOM 3355 C CA . PHE B 1 187 ? -14.031 5.809 1.877 1 98.75 187 PHE B CA 1
ATOM 3356 C C . PHE B 1 187 ? -12.727 6.188 1.174 1 98.75 187 PHE B C 1
ATOM 3358 O O . PHE B 1 187 ? -12.211 5.418 0.361 1 98.75 187 PHE B O 1
ATOM 3365 N N . VAL B 1 188 ? -12.211 7.355 1.453 1 98.69 188 VAL B N 1
ATOM 3366 C CA . VAL B 1 188 ? -10.961 7.84 0.889 1 98.69 188 VAL B CA 1
ATOM 3367 C C . VAL B 1 188 ? -9.867 7.82 1.96 1 98.69 188 VAL B C 1
ATOM 3369 O O . VAL B 1 188 ? -10.008 8.461 3.008 1 98.69 188 VAL B O 1
ATOM 3372 N N . THR B 1 189 ? -8.789 7.117 1.698 1 98.12 189 THR B N 1
ATOM 3373 C CA . THR B 1 189 ? -7.637 7.074 2.592 1 98.12 189 THR B CA 1
ATOM 3374 C C . THR B 1 189 ? -6.336 6.984 1.795 1 98.12 189 THR B C 1
ATOM 3376 O O . THR B 1 189 ? -6.324 7.246 0.589 1 98.12 189 THR B O 1
ATOM 3379 N N . GLY B 1 190 ? -5.18 6.844 2.428 1 94.75 190 GLY B N 1
ATOM 3380 C CA . GLY B 1 190 ? -3.912 6.996 1.734 1 94.75 190 GLY B CA 1
ATOM 3381 C C . GLY B 1 190 ? -3.23 5.676 1.436 1 94.75 190 GLY B C 1
ATOM 3382 O O . GLY B 1 190 ? -2.439 5.578 0.495 1 94.75 190 GLY B O 1
ATOM 3383 N N . ASP B 1 191 ? -3.422 4.672 2.268 1 91.56 191 ASP B N 1
ATOM 3384 C CA . ASP B 1 191 ? -2.568 3.49 2.186 1 91.56 191 ASP B CA 1
ATOM 3385 C C . ASP B 1 191 ? -3.383 2.211 2.373 1 91.56 191 ASP B C 1
ATOM 3387 O O . ASP B 1 191 ? -3.35 1.6 3.443 1 91.56 191 ASP B O 1
ATOM 3391 N N . LEU B 1 192 ? -3.951 1.761 1.276 1 94.06 192 LEU B N 1
ATOM 3392 C CA . LEU B 1 192 ? -4.656 0.484 1.323 1 94.06 192 LEU B CA 1
ATOM 3393 C C . LEU B 1 192 ? -3.834 -0.614 0.654 1 94.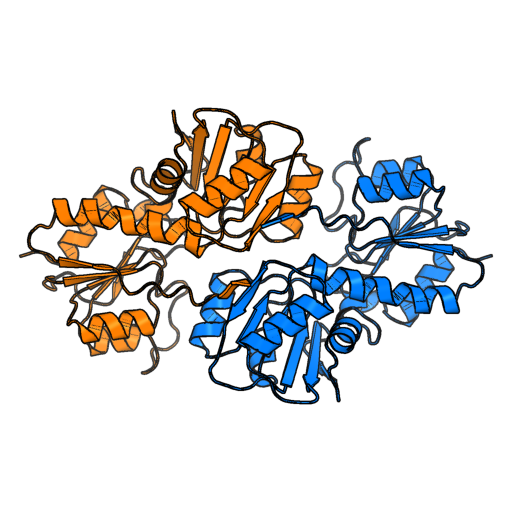06 192 LEU B C 1
ATOM 3395 O O . LEU B 1 192 ? -3.285 -0.411 -0.431 1 94.06 192 LEU B O 1
ATOM 3399 N N . LYS B 1 193 ? -3.73 -1.688 1.315 1 92.81 193 LYS B N 1
ATOM 3400 C CA . LYS B 1 193 ? -3.119 -2.865 0.704 1 92.81 193 LYS B CA 1
ATOM 3401 C C . LYS B 1 193 ? -4.113 -3.592 -0.201 1 92.81 193 LYS B C 1
ATOM 3403 O O . LYS B 1 193 ? -5.316 -3.35 -0.128 1 92.81 193 LYS B O 1
ATOM 3408 N N . TYR B 1 194 ? -3.604 -4.461 -0.994 1 92.69 194 TYR B N 1
ATOM 3409 C CA . TYR B 1 194 ? -4.398 -5.184 -1.978 1 92.69 194 TYR B CA 1
ATOM 3410 C C . TYR B 1 194 ? -5.531 -5.953 -1.304 1 92.69 194 TYR B C 1
ATOM 3412 O O . TYR B 1 194 ? -6.691 -5.852 -1.713 1 92.69 194 TYR B O 1
ATOM 3420 N N . HIS B 1 195 ? -5.234 -6.742 -0.26 1 92 195 HIS B N 1
ATOM 3421 C CA . HIS B 1 195 ? -6.238 -7.586 0.378 1 92 195 HIS B CA 1
ATOM 3422 C C . HIS B 1 195 ? -7.344 -6.746 1.01 1 92 195 HIS B C 1
ATOM 3424 O O . HIS B 1 195 ? -8.508 -7.164 1.043 1 92 195 HIS B O 1
ATOM 3430 N N . GLU B 1 196 ? -7.008 -5.57 1.479 1 93.56 196 GLU B N 1
ATOM 3431 C CA . GLU B 1 196 ? -8 -4.652 2.02 1 93.56 196 GLU B CA 1
ATOM 3432 C C . GLU B 1 196 ? -8.945 -4.16 0.926 1 93.56 196 GLU B C 1
ATOM 3434 O O . GLU B 1 196 ? -10.156 -4.07 1.14 1 93.56 196 GLU B O 1
ATOM 3439 N N . MET B 1 197 ? -8.375 -3.896 -0.201 1 94.62 197 MET B N 1
ATOM 3440 C CA . MET B 1 197 ? -9.195 -3.436 -1.321 1 94.62 197 MET B CA 1
ATOM 3441 C C . MET B 1 197 ? -10.07 -4.562 -1.859 1 94.62 197 MET B C 1
ATOM 3443 O O . MET B 1 197 ? -11.211 -4.328 -2.258 1 94.62 197 MET B O 1
ATOM 3447 N N . LEU B 1 198 ? -9.531 -5.766 -1.873 1 92.88 198 LEU B N 1
ATOM 3448 C CA . LEU B 1 198 ? -10.328 -6.922 -2.262 1 92.88 198 LEU B CA 1
ATOM 3449 C C . LEU B 1 198 ? -11.531 -7.094 -1.339 1 92.88 198 LEU B C 1
ATOM 3451 O O . LEU B 1 198 ? -12.641 -7.363 -1.801 1 92.88 198 LEU B O 1
ATOM 3455 N N . ASP B 1 199 ? -11.289 -6.93 -0.063 1 93.06 199 ASP B N 1
ATOM 3456 C CA . ASP B 1 199 ? -12.375 -7.012 0.913 1 93.06 199 ASP B CA 1
ATOM 3457 C C . ASP B 1 199 ? -13.461 -5.977 0.621 1 93.06 199 ASP B C 1
ATOM 3459 O O . ASP B 1 199 ? -14.648 -6.277 0.711 1 93.06 199 ASP B O 1
ATOM 3463 N N . ALA B 1 200 ? -13.062 -4.789 0.338 1 95.38 200 ALA B N 1
ATOM 3464 C CA . ALA B 1 200 ? -14.008 -3.732 -0.009 1 95.38 200 ALA B CA 1
ATOM 3465 C C . ALA B 1 200 ? -14.836 -4.121 -1.232 1 95.38 200 ALA B C 1
ATOM 3467 O O . ALA B 1 200 ? -16.047 -3.924 -1.254 1 95.38 200 ALA B O 1
ATOM 3468 N N . SER B 1 201 ? -14.172 -4.656 -2.232 1 94.06 201 SER B N 1
ATOM 3469 C CA . SER B 1 201 ? -14.852 -5.078 -3.453 1 94.06 201 SER B CA 1
ATOM 3470 C C . SER B 1 201 ? -15.914 -6.129 -3.158 1 94.06 201 SER B C 1
ATOM 3472 O O . SER B 1 201 ? -17.047 -6.035 -3.646 1 94.06 201 SER B O 1
ATOM 3474 N N . GLU B 1 202 ? -15.531 -7.102 -2.387 1 90.69 202 GLU B N 1
ATOM 3475 C CA . GLU B 1 202 ? -16.453 -8.18 -2.037 1 90.69 202 GLU B CA 1
ATOM 3476 C C . GLU B 1 202 ? -17.656 -7.648 -1.259 1 90.69 202 GLU B C 1
ATOM 3478 O O . GLU B 1 202 ? -18.75 -8.188 -1.363 1 90.69 202 GLU B O 1
ATOM 3483 N N . ALA B 1 203 ? -17.438 -6.555 -0.5 1 92.38 203 ALA B N 1
ATOM 3484 C CA . ALA B 1 203 ? -18.5 -5.957 0.304 1 92.38 203 ALA B CA 1
ATOM 3485 C C . ALA B 1 203 ? -19.312 -4.965 -0.517 1 92.38 203 ALA B C 1
ATOM 3487 O O . ALA B 1 203 ? -20.281 -4.383 -0.018 1 92.38 203 ALA B O 1
ATOM 3488 N N . GLY B 1 204 ? -18.938 -4.734 -1.714 1 94.06 204 GLY B N 1
ATOM 3489 C CA . GLY B 1 204 ? -19.594 -3.75 -2.555 1 94.06 204 GLY B CA 1
ATOM 3490 C C . GLY B 1 204 ? -19.391 -2.324 -2.082 1 94.06 204 GLY B C 1
ATOM 3491 O O . GLY B 1 204 ? -20.297 -1.499 -2.17 1 94.06 204 GLY B O 1
ATOM 3492 N N . PHE B 1 205 ? -18.281 -2.057 -1.494 1 96.69 205 PHE B N 1
ATOM 3493 C CA . PHE B 1 205 ? -17.969 -0.746 -0.935 1 96.69 205 PHE B CA 1
ATOM 3494 C C . PHE B 1 205 ? -16.922 -0.037 -1.771 1 96.69 205 PHE B C 1
ATOM 3496 O O . PHE B 1 205 ? -15.867 -0.607 -2.062 1 96.69 205 PHE B O 1
ATOM 3503 N N . ALA B 1 206 ? -17.203 1.207 -2.148 1 98.12 206 ALA B N 1
ATOM 3504 C CA . ALA B 1 206 ? -16.234 2.014 -2.879 1 98.12 206 ALA B CA 1
ATOM 3505 C C . ALA B 1 206 ? -15.148 2.545 -1.943 1 98.12 206 ALA B C 1
ATOM 3507 O O . ALA B 1 206 ? -15.445 3.104 -0.887 1 98.12 206 ALA B O 1
ATOM 3508 N N . VAL B 1 207 ? -13.906 2.332 -2.332 1 98.31 207 VAL B N 1
ATOM 3509 C CA . VAL B 1 207 ? -12.789 2.865 -1.561 1 98.31 207 VAL B CA 1
ATOM 3510 C C . VAL B 1 207 ? -11.75 3.469 -2.504 1 98.31 207 VAL B C 1
ATOM 3512 O O . VAL B 1 207 ? -11.648 3.068 -3.666 1 98.31 207 VAL B O 1
ATOM 3515 N N . VAL B 1 208 ? -11.016 4.457 -1.997 1 98 208 VAL B N 1
ATOM 3516 C CA . VAL B 1 208 ? -9.938 5.094 -2.744 1 98 208 VAL B CA 1
ATOM 3517 C C . VAL B 1 208 ? -8.656 5.098 -1.907 1 98 208 VAL B C 1
ATOM 3519 O O . VAL B 1 208 ? -8.664 5.523 -0.75 1 98 208 VAL B O 1
ATOM 3522 N N . SER B 1 209 ? -7.648 4.535 -2.455 1 97.19 209 SER B N 1
ATOM 3523 C CA . SER B 1 209 ? -6.293 4.75 -1.959 1 97.19 209 SER B CA 1
ATOM 3524 C C . SER B 1 209 ? -5.613 5.906 -2.684 1 97.19 209 SER B C 1
ATOM 3526 O O . SER B 1 209 ? -5.035 5.719 -3.756 1 97.19 209 SER B O 1
ATOM 3528 N N . ALA B 1 210 ? -5.59 7.039 -2.029 1 96.44 210 ALA B N 1
ATOM 3529 C CA . ALA B 1 210 ? -5.219 8.273 -2.721 1 96.44 210 ALA B CA 1
ATOM 3530 C C . ALA B 1 210 ? -3.77 8.648 -2.432 1 96.44 210 ALA B C 1
ATOM 3532 O O . ALA B 1 210 ? -3.295 9.703 -2.871 1 96.44 210 ALA B O 1
ATOM 3533 N N . GLY B 1 211 ? -3.088 7.766 -1.706 1 94.88 211 GLY B N 1
ATOM 3534 C CA . GLY B 1 211 ? -1.707 8.047 -1.351 1 94.88 211 GLY B CA 1
ATOM 3535 C C . GLY B 1 211 ? -1.554 8.602 0.053 1 94.88 211 GLY B C 1
ATOM 3536 O O . GLY B 1 211 ? -2.287 9.508 0.452 1 94.88 211 GLY B O 1
ATOM 3537 N N . HIS B 1 212 ? -0.611 8.07 0.733 1 96.06 212 HIS B N 1
ATOM 3538 C CA . HIS B 1 212 ? -0.361 8.484 2.109 1 96.06 212 HIS B CA 1
ATOM 3539 C C . HIS B 1 212 ? 0.135 9.922 2.168 1 96.06 212 HIS B C 1
ATOM 3541 O O . HIS B 1 212 ? -0.44 10.75 2.875 1 96.06 212 HIS B O 1
ATOM 3547 N N . PHE B 1 213 ? 1.187 10.211 1.41 1 95 213 PHE B N 1
ATOM 3548 C CA . PHE B 1 213 ? 1.73 11.562 1.343 1 95 213 PHE B CA 1
ATOM 3549 C C . PHE B 1 213 ? 0.665 12.555 0.888 1 95 213 PHE B C 1
ATOM 3551 O O . PHE B 1 213 ? 0.46 13.594 1.523 1 95 213 PHE B O 1
ATOM 3558 N N . GLU B 1 214 ? -0.082 12.195 -0.115 1 95.06 214 GLU B N 1
ATOM 3559 C CA . GLU B 1 214 ? -1.005 13.102 -0.793 1 95.06 214 GLU B CA 1
ATOM 3560 C C . GLU B 1 214 ? -2.207 13.43 0.088 1 95.06 214 GLU B C 1
ATOM 3562 O O . GLU B 1 214 ? -2.75 14.531 0.021 1 95.06 214 GLU B O 1
ATOM 3567 N N . THR B 1 215 ? -2.535 12.539 0.951 1 97.44 215 THR B N 1
ATOM 3568 C CA . THR B 1 215 ? -3.703 12.773 1.792 1 97.44 215 THR B CA 1
ATOM 3569 C C . THR B 1 215 ? -3.32 13.562 3.041 1 97.44 215 THR B C 1
ATOM 3571 O O . THR B 1 215 ? -4.191 14.062 3.762 1 97.44 215 THR B O 1
ATOM 3574 N N . GLU B 1 216 ? -2 13.711 3.252 1 97.62 216 GLU B N 1
ATOM 3575 C CA . GLU B 1 216 ? -1.643 14.312 4.535 1 97.62 216 GLU B CA 1
ATOM 3576 C C . GLU B 1 216 ? -0.791 15.562 4.34 1 97.62 216 GLU B C 1
ATOM 3578 O O . GLU B 1 216 ? -0.797 16.453 5.184 1 97.62 216 GLU B O 1
ATOM 3583 N N . ASN B 1 217 ? -0.064 15.617 3.242 1 96.44 217 ASN B N 1
ATOM 3584 C CA . ASN B 1 217 ? 0.91 16.703 3.096 1 96.44 217 ASN B CA 1
ATOM 3585 C C . ASN B 1 217 ? 0.231 18.062 3.049 1 96.44 217 ASN B C 1
ATOM 3587 O O . ASN B 1 217 ? 0.43 18.891 3.939 1 96.44 217 ASN B O 1
ATOM 3591 N N . LEU B 1 218 ? -0.634 18.266 2.082 1 95.69 218 LEU B N 1
ATOM 3592 C CA . LEU B 1 218 ? -1.299 19.547 1.958 1 95.69 218 LEU B CA 1
ATOM 3593 C C . LEU B 1 218 ? -2.207 19.812 3.154 1 95.69 218 LEU B C 1
ATOM 3595 O O . LEU B 1 218 ? -2.201 20.906 3.717 1 95.69 218 LEU B O 1
ATOM 3599 N N . PRO B 1 219 ? -2.939 18.797 3.605 1 97.69 219 PRO B N 1
ATOM 3600 C CA . PRO B 1 219 ? -3.781 19.016 4.785 1 97.69 219 PRO B CA 1
ATOM 3601 C C . PRO B 1 219 ? -2.984 19.5 6 1 97.69 219 PRO B C 1
ATOM 3603 O O . PRO B 1 219 ? -3.471 20.312 6.781 1 97.69 219 PRO B O 1
ATOM 3606 N N . PHE B 1 220 ? -1.803 18.969 6.176 1 98 220 PHE B N 1
ATOM 3607 C CA . PHE B 1 220 ? -0.969 19.422 7.281 1 98 220 PHE B CA 1
ATOM 3608 C C . PHE B 1 220 ? -0.489 20.859 7.051 1 98 220 PHE B C 1
ATOM 3610 O O . PHE B 1 220 ? -0.525 21.688 7.965 1 98 220 PHE B O 1
ATOM 3617 N N . LEU B 1 221 ? -0.097 21.172 5.801 1 97.12 221 LEU B N 1
ATOM 3618 C CA . LEU B 1 221 ? 0.507 22.469 5.48 1 97.12 221 LEU B CA 1
ATOM 3619 C C . LEU B 1 221 ? -0.533 23.578 5.531 1 97.12 221 LEU B C 1
ATOM 3621 O O . LEU B 1 221 ? -0.183 24.75 5.648 1 97.12 221 LEU B O 1
ATOM 3625 N N . MET B 1 222 ? -1.741 23.203 5.473 1 97.25 222 MET B N 1
ATOM 3626 C CA . MET B 1 222 ? -2.814 24.172 5.633 1 97.25 222 MET B CA 1
ATOM 3627 C C . MET B 1 222 ? -2.805 24.766 7.035 1 97.25 222 MET B C 1
ATOM 3629 O O . MET B 1 222 ? -3.361 25.844 7.262 1 97.25 222 MET B O 1
ATOM 3633 N N . PHE B 1 223 ? -2.188 24.094 7.953 1 97.94 223 PHE B N 1
ATOM 3634 C CA . PHE B 1 223 ? -2.049 24.578 9.32 1 97.94 223 PHE B CA 1
ATOM 3635 C C . PHE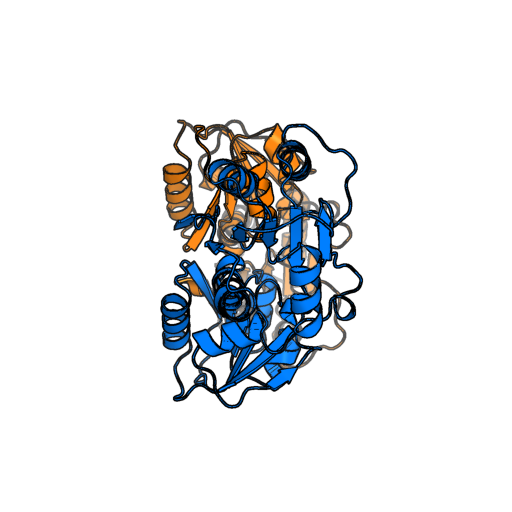 B 1 223 ? -1.163 25.812 9.367 1 97.94 223 PHE B C 1
ATOM 3637 O O . PHE B 1 223 ? -1.2 26.578 10.344 1 97.94 223 PHE B O 1
ATOM 3644 N N . LYS B 1 224 ? -0.357 26.031 8.32 1 98.19 224 LYS B N 1
ATOM 3645 C CA . LYS B 1 224 ? 0.573 27.141 8.234 1 98.19 224 LYS B CA 1
ATOM 3646 C C . LYS B 1 224 ? -0.155 28.484 8.398 1 98.19 224 LYS B C 1
ATOM 3648 O O . LYS B 1 224 ? 0.334 29.375 9.086 1 98.19 224 LYS B O 1
ATOM 3653 N N . GLU B 1 225 ? -1.291 28.562 7.836 1 96.94 225 GLU B N 1
ATOM 3654 C CA . GLU B 1 225 ? -2.055 29.812 7.902 1 96.94 225 GLU B CA 1
ATOM 3655 C C . GLU B 1 225 ? -2.445 30.141 9.344 1 96.94 225 GLU B C 1
ATOM 3657 O O . GLU B 1 225 ? -2.348 31.297 9.766 1 96.94 225 GLU B O 1
ATOM 3662 N N . ASN B 1 226 ? -2.926 29.156 10.07 1 97 226 ASN B N 1
ATOM 3663 C CA . ASN B 1 226 ? -3.26 29.344 11.477 1 97 226 ASN B CA 1
ATOM 3664 C C . ASN B 1 226 ? -2.057 29.828 12.281 1 97 226 ASN B C 1
ATOM 3666 O O . ASN B 1 226 ? -2.174 30.75 13.086 1 97 226 ASN B O 1
ATOM 3670 N N . LEU B 1 227 ? -0.952 29.219 12 1 98.44 227 LEU B N 1
ATOM 3671 C CA . LEU B 1 227 ? 0.267 29.547 12.734 1 98.44 227 LEU B CA 1
ATOM 3672 C C . LEU B 1 227 ? 0.721 30.969 12.422 1 98.44 227 LEU B C 1
ATOM 3674 O O . LEU B 1 227 ? 1.096 31.719 13.328 1 98.44 227 LEU B O 1
ATOM 3678 N N . GLU B 1 228 ? 0.646 31.344 11.172 1 98.25 228 GLU B N 1
ATOM 3679 C CA . GLU B 1 228 ? 1.082 32.688 10.742 1 98.25 228 GLU B CA 1
ATOM 3680 C C . GLU B 1 228 ? 0.191 33.781 11.328 1 98.25 228 GLU B C 1
ATOM 3682 O O . GLU B 1 228 ? 0.659 34.875 11.609 1 98.25 228 GLU B O 1
ATOM 3687 N N . GLN B 1 229 ? -1.055 33.438 11.5 1 97.62 229 GLN B N 1
ATOM 3688 C CA . GLN B 1 229 ? -1.99 34.406 12.078 1 97.62 229 GLN B CA 1
ATOM 3689 C C . GLN B 1 229 ? -1.688 34.656 13.555 1 97.62 229 GLN B C 1
ATOM 3691 O O . GLN B 1 229 ? -1.872 35.75 14.055 1 97.62 229 GLN B O 1
ATOM 3696 N N . ILE B 1 230 ? -1.267 33.656 14.211 1 97.88 230 ILE B N 1
ATOM 3697 C CA . ILE B 1 230 ? -1.029 33.75 15.648 1 97.88 230 ILE B CA 1
ATOM 3698 C C . ILE B 1 230 ? 0.37 34.281 15.906 1 97.88 230 ILE B C 1
ATOM 3700 O O . ILE B 1 230 ? 0.558 35.125 16.781 1 97.88 230 ILE B O 1
ATOM 3704 N N . PHE B 1 231 ? 1.331 33.781 15.18 1 98.5 231 PHE B N 1
ATOM 3705 C CA . PHE B 1 231 ? 2.721 34.188 15.383 1 98.5 231 PHE B CA 1
ATOM 3706 C C . PHE B 1 231 ? 3.201 35.062 14.242 1 98.5 231 PHE B C 1
ATOM 3708 O O . PHE B 1 231 ? 3.979 34.625 13.391 1 98.5 231 PHE B O 1
ATOM 3715 N N . THR B 1 232 ? 3 36.344 14.375 1 97.88 232 THR B N 1
ATOM 3716 C CA . THR B 1 232 ? 3.217 37.312 13.297 1 97.88 232 THR B CA 1
ATOM 3717 C C . THR B 1 232 ? 4.699 37.625 13.164 1 97.88 232 THR B C 1
ATOM 3719 O O . THR B 1 232 ? 5.133 38.156 12.133 1 97.88 232 THR B O 1
ATOM 3722 N N . ASP B 1 233 ? 5.453 37.344 14.148 1 98.31 233 ASP B N 1
ATOM 3723 C CA . ASP B 1 233 ? 6.875 37.688 14.125 1 98.31 233 ASP B CA 1
ATOM 3724 C C . ASP B 1 233 ? 7.707 36.5 13.656 1 98.31 233 ASP B C 1
ATOM 3726 O O . ASP B 1 233 ? 8.938 36.531 13.672 1 98.31 233 ASP B O 1
ATOM 3730 N N . VAL B 1 234 ? 7.059 35.406 13.266 1 98.62 234 VAL B N 1
ATOM 3731 C CA . VAL B 1 234 ? 7.734 34.188 12.859 1 98.62 234 VAL B CA 1
ATOM 3732 C C . VAL B 1 234 ? 7.461 33.906 11.383 1 98.62 234 VAL B C 1
ATOM 3734 O O . VAL B 1 234 ? 6.332 34.062 10.922 1 98.62 234 VAL B O 1
ATOM 3737 N N . GLU B 1 235 ? 8.492 33.562 10.648 1 98.62 235 GLU B N 1
ATOM 3738 C CA . GLU B 1 235 ? 8.344 33.125 9.258 1 98.62 235 GLU B CA 1
ATOM 3739 C C . GLU B 1 235 ? 8.172 31.609 9.164 1 98.62 235 GLU B C 1
ATOM 3741 O O . GLU B 1 235 ? 8.992 30.859 9.672 1 98.62 235 GLU B O 1
ATOM 3746 N N . PHE B 1 236 ? 7.109 31.219 8.617 1 98.62 236 PHE B N 1
ATOM 3747 C CA . PHE B 1 236 ? 6.867 29.812 8.359 1 98.62 236 PHE B CA 1
ATOM 3748 C C . PHE B 1 236 ? 7.129 29.469 6.898 1 98.62 236 PHE B C 1
ATOM 3750 O O . PHE B 1 236 ? 6.539 30.062 6 1 98.62 236 PHE B O 1
ATOM 3757 N N . VAL B 1 237 ? 8.039 28.5 6.641 1 98.25 237 VAL B N 1
ATOM 3758 C CA . VAL B 1 237 ? 8.438 28.109 5.293 1 98.25 237 VAL B CA 1
ATOM 3759 C C . VAL B 1 237 ? 8.164 26.625 5.078 1 98.25 237 VAL B C 1
ATOM 3761 O O . VAL B 1 237 ? 8.438 25.812 5.957 1 98.25 237 VAL B O 1
ATOM 3764 N N . VAL B 1 238 ? 7.562 26.312 3.963 1 97.31 238 VAL B N 1
ATOM 3765 C CA . VAL B 1 238 ? 7.344 24.922 3.611 1 97.31 238 VAL B CA 1
ATOM 3766 C C . VAL B 1 238 ? 8.594 24.344 2.943 1 97.31 238 VAL B C 1
ATOM 3768 O O . VAL B 1 238 ? 9.148 24.953 2.023 1 97.31 238 VAL B O 1
ATOM 3771 N N . ALA B 1 239 ? 9.078 23.25 3.469 1 96.12 239 ALA B N 1
ATOM 3772 C CA . ALA B 1 239 ? 10.219 22.578 2.836 1 96.12 239 ALA B CA 1
ATOM 3773 C C . ALA B 1 239 ? 9.883 22.156 1.41 1 96.12 239 ALA B C 1
ATOM 3775 O O . ALA B 1 239 ? 8.734 21.844 1.104 1 96.12 239 ALA B O 1
ATOM 3776 N N . PRO B 1 240 ? 10.875 22.25 0.607 1 88.19 240 PRO B N 1
ATOM 3777 C CA . PRO B 1 240 ? 10.609 21.75 -0.745 1 88.19 240 PRO B CA 1
ATOM 3778 C C . PRO B 1 240 ? 10.102 20.312 -0.754 1 88.19 240 PRO B C 1
ATOM 3780 O O . PRO B 1 240 ? 10.539 19.5 0.063 1 88.19 240 PRO B O 1
ATOM 3783 N N . ARG B 1 241 ? 8.938 20.312 -1.569 1 67.25 241 ARG B N 1
ATOM 3784 C CA . ARG B 1 241 ? 8.172 19.062 -1.666 1 67.25 241 ARG B CA 1
ATOM 3785 C C . ARG B 1 241 ? 9.039 17.922 -2.166 1 67.25 241 ARG B C 1
ATOM 3787 O O . ARG B 1 241 ? 9.5 17.938 -3.309 1 67.25 241 ARG B O 1
ATOM 3794 N N . GLU B 1 242 ? 9.352 17.031 -1.183 1 68.88 242 GLU B N 1
ATOM 3795 C CA . GLU B 1 242 ? 10 15.93 -1.894 1 68.88 242 GLU B CA 1
ATOM 3796 C C . GLU B 1 242 ? 9.406 14.586 -1.499 1 68.88 242 GLU B C 1
ATOM 3798 O O . GLU B 1 242 ? 9.68 14.07 -0.415 1 68.88 242 GLU B O 1
ATOM 3803 N N . ASN B 1 243 ? 8.094 14.273 -2.105 1 82 243 ASN B N 1
ATOM 3804 C CA . ASN B 1 243 ? 7.75 12.859 -2.045 1 82 243 ASN B CA 1
ATOM 3805 C C . ASN B 1 243 ? 8.781 12 -2.771 1 82 243 ASN B C 1
ATOM 3807 O O . ASN B 1 243 ? 8.898 12.07 -3.996 1 82 243 ASN B O 1
ATOM 3811 N N . PRO B 1 244 ? 9.508 11.328 -1.938 1 86.25 244 PRO B N 1
ATOM 3812 C CA . PRO B 1 244 ? 10.539 10.555 -2.627 1 86.25 244 PRO B CA 1
ATOM 3813 C C . PRO B 1 244 ? 9.961 9.438 -3.494 1 86.25 244 PRO B C 1
ATOM 3815 O O . PRO B 1 244 ? 10.688 8.828 -4.289 1 86.25 244 PRO B O 1
ATOM 3818 N N . VAL B 1 245 ? 8.75 9.148 -3.346 1 91 245 VAL B N 1
ATOM 3819 C CA . VAL B 1 245 ? 8.109 8.078 -4.098 1 91 245 VAL B CA 1
ATOM 3820 C C . VAL B 1 245 ? 7.707 8.586 -5.48 1 91 245 VAL B C 1
ATOM 3822 O O . VAL B 1 245 ? 6.938 9.539 -5.602 1 91 245 VAL B O 1
ATOM 3825 N N . LYS B 1 246 ? 8.266 7.941 -6.453 1 91.25 246 LYS B N 1
ATOM 3826 C CA . LYS B 1 246 ? 7.871 8.219 -7.832 1 91.25 246 LYS B CA 1
ATOM 3827 C C . LYS B 1 246 ? 6.773 7.262 -8.289 1 91.25 246 LYS B C 1
ATOM 3829 O O . LYS B 1 246 ? 6.719 6.117 -7.844 1 91.25 246 LYS B O 1
ATOM 3834 N N . THR B 1 247 ? 5.91 7.777 -9.164 1 90.56 247 THR B N 1
ATOM 3835 C CA . THR B 1 247 ? 4.828 6.961 -9.703 1 90.56 247 THR B CA 1
ATOM 3836 C C . THR B 1 247 ? 4.785 7.051 -11.219 1 90.56 247 THR B C 1
ATOM 3838 O O . THR B 1 247 ? 4.93 8.141 -11.789 1 90.56 247 THR B O 1
ATOM 3841 N N . ILE B 1 248 ? 4.645 5.957 -11.867 1 87.62 248 ILE B N 1
ATOM 3842 C CA . ILE B 1 248 ? 4.457 5.965 -13.312 1 87.62 248 ILE B CA 1
ATOM 3843 C C . ILE B 1 248 ? 3.252 5.102 -13.68 1 87.62 248 ILE B C 1
ATOM 3845 O O . ILE B 1 248 ? 2.904 4.168 -12.953 1 87.62 248 ILE B O 1
#

pLDDT: mean 95.95, std 3.98, range [67.25, 98.88]

Organism: NCBI:txid290054

Radius of gyration: 24.96 Å; Cα contacts (8 Å, |Δi|>4): 1122; chains: 2; bounding box: 52×78×46 Å

Foldseek 3Di:
DDFLLNLQVVCCVQQNPVLADPQFDFWWDAADRRHDFAEEEEFQDQAPLSLVVCLVVVGQEYEHAHDLARPDDPDDDPSGSRNSCVVSNHTYGYHYRSQQQGCLHLQVLLCVLLQWPPWDADPNRQKIKGFHPDWDFLVVSQVSLCVSLVFPDKDKAGAPDTFTMEMEGAADPLVCQVVRQVPGQEYEYADDDPVSRVVCNVVRHIYMNRHRCSSGTVSHCVCVVVVCVVCVSHHYHYRPDCPVDDDD/DDFLLNVQVVCCVQQNPVLADPQFDFWWDAADRRHDFAEEEEFQEQAPLSLVVCLVVVGQEYEHAHDLARPDDPDDDCSGSRNSCVVSNHTYGYHYRSQQQGCLHLQVLLCVLLQWPPWDADPNRQKIKGFHPDWDFLVVSQVSLCVSLVFPDKDKAGAPDTFTMEMEGAADPLVCQVVRQVPGQEYEYADDDPVSRVVCNVVRHIYMNRHRCSSGTVSHCVCVVVVCVVCVSHHYHYRPDCPVDDDD